Protein AF-A0A257AGE9-F1 (afdb_monomer_lite)

pLDDT: mean 83.09, std 18.9, range [23.19, 98.75]

Sequence (639 aa):
MVLENLTPGNLILYIVGVLGLVAIIGLVVREVRGSDLCMGVLPWLIRIPTLLLTINVLLLAYYFLAPDYTYIYVWEFSSRDLPFLYKISGVWAGQAGTYLLWTWFAFIVVLWVGERYRLVSGFIRKVQIVSLIIATYFVLLTIVDSPFELIYAAEPSLPRTFVPLDGSGMNQLLVNPWMVVHPPVVFIAYALAGVLFASAIVYLITRDDEWTGFVDQWARFCWLFLTLGIALGGVWAYLVLGWGGFWSWDPVETSSLIPWLTLTGFLHALSMHKSDRNKSRVAAPVLAALTFVLVVYAAMVTRSGLFNSVHAFGEAPTGTFLLVLLVASLGILSVLGLKRYLELPAHTPSHNFVNRSNIFYITVVIFVVLAFISFWGITFPVVLNLLRGVEVSITSDPKFFFNALGYPVTLVLLLVLGFCLQYQREEREKQTKILAMFALGTVIAAFFRTPDFYVLDHANPFFRAESQLYRFIGSISLVSLFPPLIYSLIGVARFSQRIKRTRKTQAKLAITGTTLIHLAVGLILIGAITSTVFTTTHQVSIPLHARGEVVEIGDGYGIKLKEIEMGRLDETQDYPGTRIATIYENPAEYDGRTANTRRNNDHCKRHALLKLHQQRHGKNIRPINFHRHKKHRRHRRDQ

Foldseek 3Di:
DPPVFCDPLLVLLVVLLVLLVVLLVLLVCCLPVVDCPCLVVNLVSLVVNLVSLVVSLVVQLCCLVVVFQQFVLSQAAHWPLQDSLSSNLSCPLADLSLLSLLLNLLSVVLSVLCVVVVCPDPLSSQLSSQSSVVSSLSSVLNSQSPSRGGPCNVPVVDDNPDGDPTGPHRDLLCLDPLSSPQSSLLSNLLSLLSSLQSLLLSCLVPVDPVSLVVNLVSLVSSLVSLVVNLVSVQVSCCQQVVQLFSDALFLLSLLSVLLNLLSVLLNLQSVVCVVPVLGSSLVNSLSSLVSSLSSLVSVLCQECQLFPGPNHNHHDPCSVSSVVVSCVSVVSSVVSSVVSVVPRPDDDDDPDCPDLRNLSVLLSVLSVQLSVLSVCQGVVQSVCCVVPVDRDHPAPGSLLSNLLRNVVSVLVNLLSLLLNLPDDPVCRVVSVVLSVVLVVVLVVQQQDDDPQFFSAGPVDPRLVPDDPSSVSSRSGGNSSNPSSLVSNVVSLVVLLVVLVVDDDPVVNVVSVVVSVVSVVVSVVVVSNSCSPRVTDGFDDDDPPVQAQDWDDGDPQATEHEDEEDADRCVVDPDRSSSPQKDKAQDPCVVVVDDDDDDDDDDPGGRYIYIYGYDHDDDPDDDPPDPDDDDDDDDDDDDD

Structure (mmCIF, N/CA/C/O backbone):
data_AF-A0A257AGE9-F1
#
_entry.id   AF-A0A257AGE9-F1
#
loop_
_atom_site.group_PDB
_atom_site.id
_atom_site.type_symbol
_atom_site.label_atom_id
_atom_site.label_alt_id
_atom_site.label_comp_id
_atom_site.label_asym_id
_atom_site.label_entity_id
_atom_site.label_seq_id
_atom_site.pdbx_PDB_ins_code
_atom_site.Cartn_x
_atom_site.Cartn_y
_atom_site.Cartn_z
_atom_site.occupancy
_atom_site.B_iso_or_equiv
_atom_site.auth_seq_id
_atom_site.auth_comp_id
_atom_site.auth_asym_id
_atom_site.auth_atom_id
_atom_site.pdbx_PDB_model_num
ATOM 1 N N . MET A 1 1 ? 14.834 -25.623 -20.695 1.00 48.00 1 MET A N 1
ATOM 2 C CA . MET A 1 1 ? 15.670 -24.435 -20.438 1.00 48.00 1 MET A CA 1
ATOM 3 C C . MET A 1 1 ? 17.069 -24.764 -20.920 1.00 48.00 1 MET A C 1
ATOM 5 O O . MET A 1 1 ? 17.669 -25.689 -20.389 1.00 48.00 1 MET A O 1
ATOM 9 N N . VAL A 1 2 ? 17.525 -24.141 -22.006 1.00 47.53 2 VAL A N 1
ATOM 10 C CA . VAL A 1 2 ? 18.870 -24.393 -22.539 1.00 47.53 2 VAL A CA 1
ATOM 11 C C . VAL A 1 2 ? 19.855 -23.716 -21.582 1.00 47.53 2 VAL A C 1
ATOM 13 O O . VAL A 1 2 ? 19.733 -22.517 -21.344 1.00 47.53 2 VAL A O 1
ATOM 16 N N . LEU A 1 3 ? 20.793 -24.477 -21.006 1.00 59.66 3 LEU A N 1
ATOM 17 C CA . LEU A 1 3 ? 21.834 -23.989 -20.077 1.00 59.66 3 LEU A CA 1
ATOM 18 C C . LEU A 1 3 ? 22.642 -22.799 -20.638 1.00 59.66 3 LEU A C 1
ATOM 20 O O . LEU A 1 3 ? 23.265 -22.066 -19.879 1.00 59.66 3 LEU A O 1
ATOM 24 N N . GLU A 1 4 ? 22.590 -22.587 -21.953 1.00 62.16 4 GLU A N 1
ATOM 25 C CA . GLU A 1 4 ? 23.265 -21.517 -22.693 1.00 62.16 4 GLU A CA 1
ATOM 26 C C . GLU A 1 4 ? 22.780 -20.093 -22.355 1.00 62.16 4 GLU A C 1
ATOM 28 O O . GLU A 1 4 ? 23.539 -19.154 -22.564 1.00 62.16 4 GLU A O 1
ATOM 33 N N . ASN A 1 5 ? 21.576 -19.916 -21.789 1.00 75.00 5 ASN A N 1
ATOM 34 C CA . ASN A 1 5 ? 21.031 -18.590 -21.434 1.00 75.00 5 ASN A CA 1
ATOM 35 C C . ASN A 1 5 ? 21.117 -18.277 -19.924 1.00 75.00 5 ASN A C 1
ATOM 37 O O . ASN A 1 5 ? 20.473 -17.346 -19.433 1.00 75.00 5 ASN A O 1
ATOM 41 N N . LEU A 1 6 ? 21.858 -19.078 -19.152 1.00 87.06 6 LEU A N 1
ATOM 42 C CA . LEU A 1 6 ? 21.928 -18.928 -17.701 1.00 87.06 6 LEU A CA 1
ATOM 43 C C . LEU A 1 6 ? 22.906 -17.814 -17.306 1.00 87.06 6 LEU A C 1
ATOM 45 O O . LEU A 1 6 ? 24.119 -18.007 -17.281 1.00 87.06 6 LEU A O 1
ATOM 49 N N . THR A 1 7 ? 22.369 -16.647 -16.962 1.00 94.06 7 THR A N 1
ATOM 50 C CA . THR A 1 7 ? 23.156 -15.508 -16.473 1.00 94.06 7 THR A CA 1
ATOM 51 C C . THR A 1 7 ? 23.476 -15.651 -14.980 1.00 94.06 7 THR A C 1
ATOM 53 O O . THR A 1 7 ? 22.736 -16.331 -14.258 1.00 94.06 7 THR A O 1
ATOM 56 N N . PRO A 1 8 ? 24.545 -15.006 -14.467 1.00 95.00 8 PRO A N 1
ATOM 57 C CA . PRO A 1 8 ? 24.877 -15.056 -13.041 1.00 95.00 8 PRO A CA 1
ATOM 58 C C . PRO A 1 8 ? 23.716 -14.604 -12.146 1.00 95.00 8 PRO A C 1
ATOM 60 O O . PRO A 1 8 ? 23.441 -15.237 -11.127 1.00 95.00 8 PRO A O 1
ATOM 63 N N . GLY A 1 9 ? 22.987 -13.560 -12.559 1.00 96.06 9 GLY A N 1
ATOM 64 C CA . GLY A 1 9 ? 21.824 -13.071 -11.820 1.00 96.06 9 GLY A CA 1
ATOM 65 C C . GLY A 1 9 ? 20.668 -14.074 -11.784 1.00 96.06 9 GLY A C 1
ATOM 66 O O . GLY A 1 9 ? 20.093 -14.309 -10.719 1.00 96.06 9 GLY A O 1
ATOM 67 N N . ASN A 1 10 ? 20.385 -14.753 -12.903 1.00 96.06 10 ASN A N 1
ATOM 68 C CA . ASN A 1 10 ? 19.384 -15.826 -12.957 1.00 96.06 10 ASN A CA 1
ATOM 69 C C . ASN A 1 10 ? 19.784 -17.034 -12.102 1.00 96.06 10 ASN A C 1
ATOM 71 O O . ASN A 1 10 ? 18.957 -17.566 -11.362 1.00 96.06 10 ASN A O 1
ATOM 75 N N . LEU A 1 11 ? 21.058 -17.437 -12.134 1.00 96.88 11 LEU A N 1
ATOM 76 C CA . LEU A 1 11 ? 21.572 -18.511 -11.282 1.00 96.88 11 LEU A CA 1
ATOM 77 C C . LEU A 1 11 ? 21.364 -18.198 -9.794 1.00 96.88 11 LEU A C 1
ATOM 79 O O . LEU A 1 11 ? 20.897 -19.058 -9.044 1.00 96.88 11 LEU A O 1
ATOM 83 N N . ILE A 1 12 ? 21.656 -16.963 -9.374 1.00 97.94 12 ILE A N 1
ATOM 84 C CA . ILE A 1 12 ? 21.409 -16.513 -8.002 1.00 97.94 12 ILE A CA 1
ATOM 85 C C . ILE A 1 12 ? 19.922 -16.639 -7.644 1.00 97.94 12 ILE A C 1
ATOM 87 O O . ILE A 1 12 ? 19.607 -17.169 -6.578 1.00 97.94 12 ILE A O 1
ATOM 91 N N . LEU A 1 13 ? 19.007 -16.213 -8.524 1.00 97.81 13 LEU A N 1
ATOM 92 C CA . LEU A 1 13 ? 17.562 -16.331 -8.286 1.00 97.81 13 LEU A CA 1
ATOM 93 C C . LEU A 1 13 ? 17.119 -17.790 -8.111 1.00 97.81 13 LEU A C 1
ATOM 95 O O . LEU A 1 13 ? 16.353 -18.081 -7.191 1.00 97.81 13 LEU A O 1
ATOM 99 N N . TYR A 1 14 ? 17.630 -18.720 -8.924 1.00 97.44 14 TYR A N 1
ATOM 100 C CA . TYR A 1 14 ? 17.315 -20.145 -8.769 1.00 97.44 14 TYR A CA 1
ATOM 101 C C . TYR A 1 14 ? 17.821 -20.709 -7.442 1.00 97.44 14 TYR A C 1
ATOM 103 O O . TYR A 1 14 ? 17.074 -21.401 -6.748 1.00 97.44 14 TYR A O 1
ATOM 111 N N . ILE A 1 15 ? 19.058 -20.383 -7.052 1.00 97.88 15 ILE A N 1
ATOM 112 C CA . ILE A 1 15 ? 19.625 -20.808 -5.764 1.00 97.88 15 ILE A CA 1
ATOM 113 C C . ILE A 1 15 ? 18.780 -20.261 -4.609 1.00 97.88 15 ILE A C 1
ATOM 115 O O . ILE A 1 15 ? 18.418 -21.009 -3.703 1.00 97.88 15 ILE A O 1
ATOM 119 N N . VAL A 1 16 ? 18.421 -18.977 -4.655 1.00 98.25 16 VAL A N 1
ATOM 120 C CA . VAL A 1 16 ? 17.553 -18.329 -3.662 1.00 98.25 16 VAL A CA 1
ATOM 121 C C . VAL A 1 16 ? 16.194 -19.027 -3.577 1.00 98.25 16 VAL A C 1
ATOM 123 O O . VAL A 1 16 ? 15.730 -19.307 -2.473 1.00 98.25 16 VAL A O 1
ATOM 126 N N . GLY A 1 17 ? 15.582 -19.364 -4.716 1.00 97.38 17 GLY A N 1
ATOM 127 C CA . GLY A 1 17 ? 14.316 -20.095 -4.764 1.00 97.38 17 GLY A CA 1
ATOM 128 C C . GLY A 1 17 ? 14.407 -21.471 -4.100 1.00 97.38 17 GLY A C 1
ATOM 129 O O . GLY A 1 17 ? 13.576 -21.807 -3.256 1.00 97.38 17 GLY A O 1
ATOM 130 N N . VAL A 1 18 ? 15.455 -22.244 -4.407 1.00 97.69 18 VAL A N 1
ATOM 131 C CA . VAL A 1 18 ? 15.696 -23.560 -3.790 1.00 97.69 18 VAL A CA 1
ATOM 132 C C . VAL A 1 18 ? 15.930 -23.432 -2.285 1.00 97.69 18 VAL A C 1
ATOM 134 O O . VAL A 1 18 ? 15.303 -24.146 -1.505 1.00 97.69 18 VAL A O 1
ATOM 137 N N . LEU A 1 19 ? 16.788 -22.505 -1.853 1.00 97.12 19 LEU A N 1
ATOM 138 C CA . LEU A 1 19 ? 17.059 -22.279 -0.431 1.00 97.12 19 LEU A CA 1
ATOM 139 C C . LEU A 1 19 ? 15.804 -21.824 0.328 1.00 97.12 19 LEU A C 1
ATOM 141 O O . LEU A 1 19 ? 15.583 -22.281 1.448 1.00 97.12 19 LEU A O 1
ATOM 145 N N . GLY A 1 20 ? 14.958 -20.993 -0.288 1.00 96.19 20 GLY A N 1
ATOM 146 C CA . GLY A 1 20 ? 13.660 -20.596 0.260 1.00 96.19 20 GLY A CA 1
ATOM 147 C C . GLY A 1 20 ? 12.736 -21.795 0.490 1.00 96.19 20 GLY A C 1
ATOM 148 O O . GLY A 1 20 ? 12.196 -21.956 1.585 1.00 96.19 20 GLY A O 1
ATOM 149 N N . LEU A 1 21 ? 12.623 -22.698 -0.491 1.00 96.62 21 LEU A N 1
ATOM 150 C CA . LEU A 1 21 ? 11.852 -23.941 -0.352 1.00 96.62 21 LEU A CA 1
ATOM 151 C C . LEU A 1 21 ? 12.406 -24.844 0.758 1.00 96.62 21 LEU A C 1
ATOM 153 O O . LEU A 1 21 ? 11.641 -25.357 1.575 1.00 96.62 21 LEU A O 1
ATOM 157 N N . VAL A 1 22 ? 13.730 -25.001 0.837 1.00 95.62 22 VAL A N 1
ATOM 158 C CA . VAL A 1 22 ? 14.385 -25.781 1.899 1.00 95.62 22 VAL A CA 1
ATOM 159 C C . VAL A 1 22 ? 14.134 -25.159 3.277 1.00 95.62 22 VAL A C 1
ATOM 161 O O . VAL A 1 22 ? 13.848 -25.889 4.227 1.00 95.62 22 VAL A O 1
ATOM 164 N N . ALA A 1 23 ? 14.168 -23.827 3.400 1.00 94.56 23 ALA A N 1
ATOM 165 C CA . ALA A 1 23 ? 13.849 -23.119 4.642 1.00 94.56 23 ALA A CA 1
ATOM 166 C C . ALA A 1 23 ? 12.403 -23.378 5.093 1.00 94.56 23 ALA A C 1
ATOM 168 O O . ALA A 1 23 ? 12.164 -23.687 6.263 1.00 94.56 23 ALA A O 1
ATOM 169 N N . ILE A 1 24 ? 11.448 -23.301 4.159 1.00 95.81 24 ILE A N 1
ATOM 170 C CA . ILE A 1 24 ? 10.028 -23.581 4.413 1.00 95.81 24 ILE A CA 1
ATOM 171 C C . ILE A 1 24 ? 9.857 -25.023 4.898 1.00 95.81 24 ILE A C 1
ATOM 173 O O . ILE A 1 24 ? 9.262 -25.245 5.953 1.00 95.81 24 ILE A O 1
ATOM 177 N N . ILE A 1 25 ? 10.419 -25.999 4.176 1.00 93.81 25 ILE A N 1
ATOM 178 C CA . ILE A 1 25 ? 10.341 -27.420 4.542 1.00 93.81 25 ILE A CA 1
ATOM 179 C C . ILE A 1 25 ? 10.968 -27.651 5.920 1.00 93.81 25 ILE A C 1
ATOM 181 O O . ILE A 1 25 ? 10.356 -28.301 6.764 1.00 93.81 25 ILE A O 1
ATOM 185 N N . GLY A 1 26 ? 12.146 -27.082 6.188 1.00 92.25 26 GLY A N 1
ATOM 186 C CA . GLY A 1 26 ? 12.826 -27.210 7.476 1.00 92.25 26 GLY A CA 1
ATOM 187 C C . GLY A 1 26 ? 11.996 -26.676 8.648 1.00 92.25 26 GLY A C 1
ATOM 188 O O . GLY A 1 26 ? 11.886 -27.340 9.680 1.00 92.25 26 GLY A O 1
ATOM 189 N N . LEU A 1 27 ? 11.359 -25.510 8.486 1.00 92.31 27 LEU A N 1
ATOM 190 C CA . LEU A 1 27 ? 10.478 -24.933 9.508 1.00 92.31 27 LEU A CA 1
ATOM 191 C C . LEU A 1 27 ? 9.203 -25.761 9.708 1.00 92.31 27 LEU A C 1
ATOM 193 O O . LEU A 1 27 ? 8.785 -25.971 10.846 1.00 92.31 27 LEU A O 1
ATOM 197 N N . VAL A 1 28 ? 8.598 -26.263 8.628 1.00 92.88 28 VAL A N 1
ATOM 198 C CA . VAL A 1 28 ? 7.410 -27.127 8.706 1.00 92.88 28 VAL A CA 1
ATOM 199 C C . VAL A 1 28 ? 7.746 -28.450 9.396 1.00 92.88 28 VAL A C 1
ATOM 201 O O . VAL A 1 28 ? 7.016 -28.875 10.288 1.00 92.88 28 VAL A O 1
ATOM 204 N N . VAL A 1 29 ? 8.872 -29.082 9.052 1.00 90.88 29 VAL A N 1
ATOM 205 C CA . VAL A 1 29 ? 9.340 -30.315 9.706 1.00 90.88 29 VAL A CA 1
ATOM 206 C C . VAL A 1 29 ? 9.576 -30.080 11.195 1.00 90.88 29 VAL A C 1
ATOM 208 O O . VAL A 1 29 ? 9.148 -30.900 12.007 1.00 90.88 29 VAL A O 1
ATOM 211 N N . ARG A 1 30 ? 10.185 -28.948 11.571 1.00 89.81 30 ARG A N 1
ATOM 212 C CA . ARG A 1 30 ? 10.347 -28.559 12.978 1.00 89.81 30 ARG A CA 1
ATOM 213 C C . ARG A 1 30 ? 9.000 -28.446 13.696 1.00 89.81 30 ARG A C 1
ATOM 215 O O . ARG A 1 30 ? 8.874 -28.969 14.798 1.00 89.81 30 ARG A O 1
ATOM 222 N N . GLU A 1 31 ? 8.010 -27.795 13.089 1.00 89.19 31 GLU A N 1
ATOM 223 C CA . GLU A 1 31 ? 6.683 -27.611 13.694 1.00 89.19 31 GLU A CA 1
ATOM 224 C C . GLU A 1 31 ? 5.870 -28.908 13.794 1.00 89.19 31 GLU A C 1
ATOM 226 O O . GLU A 1 31 ? 5.138 -29.086 14.762 1.00 89.19 31 GLU A O 1
ATOM 231 N N . VAL A 1 32 ? 6.001 -29.822 12.828 1.00 88.69 32 VAL A N 1
ATOM 232 C CA . VAL A 1 32 ? 5.233 -31.079 12.803 1.00 88.69 32 VAL A CA 1
ATOM 233 C C . VAL A 1 32 ? 5.895 -32.179 13.633 1.00 88.69 32 VAL A C 1
ATOM 235 O O . VAL A 1 32 ? 5.206 -32.918 14.329 1.00 88.69 32 VAL A O 1
ATOM 238 N N . ARG A 1 33 ? 7.224 -32.325 13.553 1.00 86.75 33 ARG A N 1
ATOM 239 C CA . ARG A 1 33 ? 7.959 -33.439 14.181 1.00 86.75 33 ARG A CA 1
ATOM 240 C C . ARG A 1 33 ? 8.644 -33.076 15.495 1.00 86.75 33 ARG A C 1
ATOM 242 O O . ARG A 1 33 ? 9.149 -33.968 16.165 1.00 86.75 33 ARG A O 1
ATOM 249 N N . GLY A 1 34 ? 8.741 -31.792 15.842 1.00 81.00 34 GLY A N 1
ATOM 250 C CA . GLY A 1 34 ? 9.457 -31.347 17.040 1.00 81.00 34 GLY A CA 1
ATOM 251 C C . GLY A 1 34 ? 10.969 -31.611 17.004 1.00 81.00 34 GLY A C 1
ATOM 252 O O . GLY A 1 34 ? 11.627 -31.503 18.029 1.00 81.00 34 GLY A O 1
ATOM 253 N N . SER A 1 35 ? 11.560 -31.931 15.848 1.00 75.62 35 SER A N 1
ATOM 254 C CA . SER A 1 35 ? 12.992 -32.242 15.740 1.00 75.62 35 SER A CA 1
ATOM 255 C C . SER A 1 35 ? 13.852 -30.976 15.760 1.00 75.62 35 SER A C 1
ATOM 257 O O . SER A 1 35 ? 13.660 -30.098 14.921 1.00 75.62 35 SER A O 1
ATOM 259 N N . ASP A 1 36 ? 14.832 -30.889 16.660 1.00 75.44 36 ASP A N 1
ATOM 260 C CA . ASP A 1 36 ? 15.784 -29.763 16.742 1.00 75.44 36 ASP A CA 1
ATOM 261 C C . ASP A 1 36 ? 16.913 -29.813 15.702 1.00 75.44 36 ASP A C 1
ATOM 263 O O . ASP A 1 36 ? 17.682 -28.859 15.580 1.00 75.44 36 ASP A O 1
ATOM 267 N N . LEU A 1 37 ? 16.985 -30.893 14.914 1.00 64.31 37 LEU A N 1
ATOM 268 C CA . LEU A 1 37 ? 18.097 -31.213 14.009 1.00 64.31 37 LEU A CA 1
ATOM 269 C C . LEU A 1 37 ? 18.470 -30.072 13.038 1.00 64.31 37 LEU A C 1
ATOM 271 O O . LEU A 1 37 ? 19.611 -29.983 12.598 1.00 64.31 37 LEU A O 1
ATOM 275 N N . CYS A 1 38 ? 17.521 -29.188 12.714 1.00 70.56 38 CYS A N 1
ATOM 276 C CA . CYS A 1 38 ? 17.705 -28.102 11.750 1.00 70.56 38 CYS A CA 1
ATOM 277 C C . CYS A 1 38 ? 17.771 -26.697 12.379 1.00 70.56 38 CYS A C 1
ATOM 279 O O . CYS A 1 38 ? 17.982 -25.729 11.651 1.00 70.56 38 CYS A O 1
ATOM 281 N N . MET A 1 39 ? 17.620 -26.541 13.701 1.00 76.50 39 MET A N 1
ATOM 282 C CA . MET A 1 39 ? 17.497 -25.212 14.333 1.00 76.50 39 MET A CA 1
ATOM 283 C C . MET A 1 39 ? 18.754 -24.343 14.188 1.00 76.50 39 MET A C 1
ATOM 285 O O . MET A 1 39 ? 18.635 -23.125 14.074 1.00 76.50 39 MET A O 1
ATOM 289 N N . GLY A 1 40 ? 19.945 -24.948 14.121 1.00 82.31 40 GLY A N 1
ATOM 290 C CA . GLY A 1 40 ? 21.190 -24.220 13.845 1.00 82.31 40 GLY A CA 1
ATOM 291 C C . GLY A 1 40 ? 21.330 -23.763 12.387 1.00 82.31 40 GLY A C 1
ATOM 292 O O . GLY A 1 40 ? 21.957 -22.743 12.121 1.00 82.31 40 GLY A O 1
ATOM 293 N N . VAL A 1 41 ? 20.719 -24.488 11.444 1.00 87.31 41 VAL A N 1
ATOM 294 C CA . VAL A 1 41 ? 20.824 -24.240 9.993 1.00 87.31 41 VAL A CA 1
ATOM 295 C C . VAL A 1 41 ? 19.748 -23.262 9.509 1.00 87.31 41 VAL A C 1
ATOM 297 O O . VAL A 1 41 ? 19.992 -22.471 8.602 1.00 87.31 41 VAL A O 1
ATOM 300 N N . LEU A 1 42 ? 18.571 -23.263 10.139 1.00 86.19 42 LEU A N 1
ATOM 301 C CA . LEU A 1 42 ? 17.418 -22.448 9.742 1.00 86.19 42 LEU A CA 1
ATOM 302 C C . LEU A 1 42 ? 17.710 -20.939 9.602 1.00 86.19 42 LEU A C 1
ATOM 304 O O . LEU A 1 42 ? 17.328 -20.375 8.577 1.00 86.19 42 LEU A O 1
ATOM 308 N N . PRO A 1 43 ? 18.415 -20.265 10.535 1.00 90.75 43 PRO A N 1
ATOM 309 C CA . PRO A 1 43 ? 18.778 -18.858 10.348 1.00 90.75 43 PRO A CA 1
ATOM 310 C C . PRO A 1 43 ? 19.662 -18.625 9.114 1.00 90.75 43 PRO A C 1
ATOM 312 O O . PRO A 1 43 ? 19.500 -17.629 8.411 1.00 90.75 43 PRO A O 1
ATOM 315 N N . TRP A 1 44 ? 20.570 -19.556 8.803 1.00 93.12 44 TRP A N 1
ATOM 316 C CA . TRP A 1 44 ? 21.436 -19.464 7.624 1.00 93.12 44 TRP A CA 1
ATOM 317 C C . TRP A 1 44 ? 20.665 -19.621 6.317 1.00 93.12 44 TRP A C 1
ATOM 319 O O . TRP A 1 44 ? 20.974 -18.928 5.350 1.00 93.12 44 TRP A O 1
ATOM 329 N N . LEU A 1 45 ? 19.609 -20.436 6.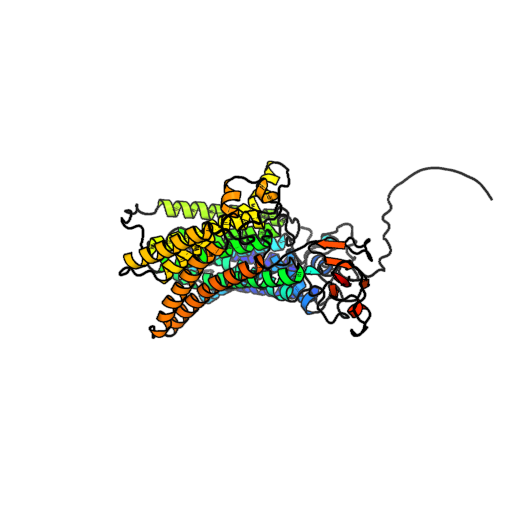315 1.00 92.69 45 LEU A N 1
ATOM 330 C CA . LEU A 1 45 ? 18.697 -20.570 5.177 1.00 92.69 45 LEU A CA 1
ATOM 331 C C . LEU A 1 45 ? 17.872 -19.302 4.900 1.00 92.69 45 LEU A C 1
ATOM 333 O O . LEU A 1 45 ? 17.239 -19.220 3.856 1.00 92.69 45 LEU A O 1
ATOM 337 N N . ILE A 1 46 ? 17.905 -18.299 5.784 1.00 93.94 46 ILE A N 1
ATOM 338 C CA . ILE A 1 46 ? 17.312 -16.970 5.555 1.00 93.94 46 ILE A CA 1
ATOM 339 C C . ILE A 1 46 ? 18.406 -15.934 5.250 1.00 93.94 46 ILE A C 1
ATOM 341 O O . ILE A 1 46 ? 18.278 -15.138 4.315 1.00 93.94 46 ILE A O 1
ATOM 345 N N . ARG A 1 47 ? 19.515 -15.961 6.002 1.00 97.00 47 ARG A N 1
ATOM 346 C CA . ARG A 1 47 ? 20.654 -15.040 5.829 1.00 97.00 47 ARG A CA 1
ATOM 347 C C . ARG A 1 47 ? 21.310 -15.172 4.457 1.00 97.00 47 ARG A C 1
ATOM 349 O O . ARG A 1 47 ? 21.546 -14.156 3.811 1.00 97.00 47 ARG A O 1
ATOM 356 N N . ILE A 1 48 ? 21.586 -16.401 4.010 1.00 97.88 48 ILE A N 1
ATOM 357 C CA . ILE A 1 48 ? 22.280 -16.654 2.739 1.00 97.88 48 ILE A CA 1
ATOM 358 C C . ILE A 1 48 ? 21.441 -16.153 1.553 1.00 97.88 48 ILE A C 1
ATOM 360 O O . ILE A 1 48 ? 21.970 -15.348 0.789 1.00 97.88 48 ILE A O 1
ATOM 364 N N . PRO A 1 49 ? 20.147 -16.508 1.403 1.00 97.88 49 PRO A N 1
ATOM 365 C CA . PRO A 1 49 ? 19.324 -15.946 0.331 1.00 97.88 49 PRO A CA 1
ATOM 366 C C . PRO A 1 49 ? 19.223 -14.421 0.358 1.00 97.88 49 PRO A C 1
ATOM 368 O O . PRO A 1 49 ? 19.282 -13.787 -0.691 1.00 97.88 49 PRO A O 1
ATOM 371 N N . THR A 1 50 ? 19.132 -13.815 1.546 1.00 98.50 50 THR A N 1
ATOM 372 C CA . THR A 1 50 ? 19.082 -12.350 1.681 1.00 98.50 50 THR A CA 1
ATOM 373 C C . THR A 1 50 ? 20.382 -11.696 1.201 1.00 98.50 50 THR A C 1
ATOM 375 O O . THR A 1 50 ? 20.349 -10.696 0.480 1.00 98.50 50 THR A O 1
ATOM 378 N N . LEU A 1 51 ? 21.536 -12.274 1.551 1.00 98.56 51 LEU A N 1
ATOM 379 C CA . LEU A 1 51 ? 22.839 -11.822 1.062 1.00 98.56 51 LEU A CA 1
ATOM 380 C C . LEU A 1 51 ? 22.953 -11.996 -0.457 1.00 98.56 51 LEU A C 1
ATOM 382 O O . LEU A 1 51 ? 23.366 -11.070 -1.147 1.00 98.56 51 LEU A O 1
ATOM 386 N N . LEU A 1 52 ? 22.538 -13.149 -0.982 1.00 98.62 52 LEU A N 1
ATOM 387 C CA . LEU A 1 52 ? 22.542 -13.435 -2.414 1.00 98.62 52 LEU A CA 1
ATOM 388 C C . LEU A 1 52 ? 21.664 -12.453 -3.201 1.00 98.62 52 LEU A C 1
ATOM 390 O O . LEU A 1 52 ? 22.110 -11.925 -4.213 1.00 98.62 52 LEU A O 1
ATOM 394 N N . LEU A 1 53 ? 20.460 -12.134 -2.719 1.00 98.62 53 LEU A N 1
ATOM 395 C CA . LEU A 1 53 ? 19.601 -11.109 -3.324 1.00 98.62 53 LEU A CA 1
ATOM 396 C C . LEU A 1 53 ? 20.223 -9.711 -3.252 1.00 98.62 53 LEU A C 1
ATOM 398 O O . LEU A 1 53 ? 20.096 -8.945 -4.201 1.00 98.62 53 LEU A O 1
ATOM 402 N N . THR A 1 54 ? 20.936 -9.394 -2.167 1.00 98.62 54 THR A N 1
ATOM 403 C CA . THR A 1 54 ? 21.680 -8.129 -2.052 1.00 98.62 54 THR A CA 1
ATOM 404 C C . THR A 1 54 ? 22.775 -8.050 -3.114 1.00 98.62 54 THR A C 1
ATOM 406 O O . THR A 1 54 ? 22.881 -7.047 -3.814 1.00 98.62 54 THR A O 1
ATOM 409 N N . ILE A 1 55 ? 23.541 -9.130 -3.295 1.00 98.62 55 ILE A N 1
ATOM 410 C CA . ILE A 1 55 ? 24.525 -9.251 -4.379 1.00 98.62 55 ILE A CA 1
ATOM 411 C C . ILE A 1 55 ? 23.835 -9.111 -5.740 1.00 98.62 55 ILE A C 1
ATOM 413 O O . ILE A 1 55 ? 24.364 -8.435 -6.612 1.00 98.62 55 ILE A O 1
ATOM 417 N N . ASN A 1 56 ? 22.644 -9.685 -5.914 1.00 98.12 56 ASN A N 1
ATOM 418 C CA . ASN A 1 56 ? 21.914 -9.633 -7.177 1.00 98.12 56 ASN A CA 1
ATOM 419 C C . ASN A 1 56 ? 21.444 -8.211 -7.538 1.00 98.12 56 ASN A C 1
ATOM 421 O O . ASN A 1 56 ? 21.596 -7.776 -8.676 1.00 98.12 56 ASN A O 1
ATOM 425 N N . VAL A 1 57 ? 20.935 -7.451 -6.562 1.00 98.50 57 VAL A N 1
ATOM 426 C CA . VAL A 1 57 ? 20.584 -6.030 -6.744 1.00 98.50 57 VAL A CA 1
ATOM 427 C C . VAL A 1 57 ? 21.826 -5.202 -7.087 1.00 98.50 57 VAL A C 1
ATOM 429 O O . VAL A 1 57 ? 21.783 -4.382 -8.002 1.00 98.50 57 VAL A O 1
ATOM 432 N N . LEU A 1 58 ? 22.948 -5.440 -6.399 1.00 98.38 58 LEU A N 1
ATOM 433 C CA . LEU A 1 58 ? 24.216 -4.764 -6.691 1.00 98.38 58 LEU A CA 1
ATOM 434 C C . LEU A 1 58 ? 24.775 -5.138 -8.070 1.00 98.38 58 LEU A C 1
ATOM 436 O O . LEU A 1 58 ? 25.347 -4.284 -8.742 1.00 98.38 58 LEU A O 1
ATOM 440 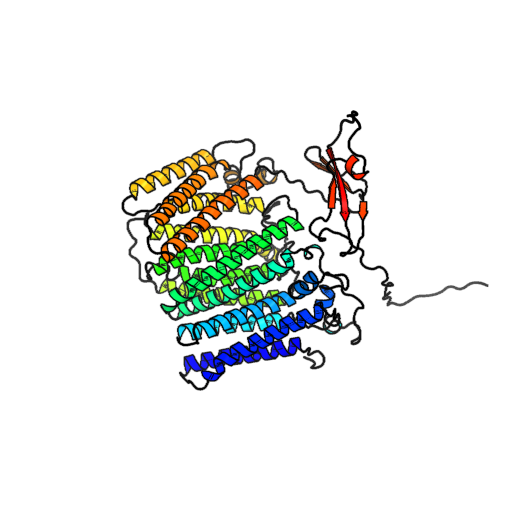N N . LEU A 1 59 ? 24.585 -6.383 -8.509 1.00 98.19 59 LEU A N 1
ATOM 441 C CA . LEU A 1 59 ? 24.976 -6.847 -9.836 1.00 98.19 59 LEU A CA 1
ATOM 442 C C . LEU A 1 59 ? 24.172 -6.135 -10.929 1.00 98.19 59 LEU A C 1
ATOM 444 O O . LEU A 1 59 ? 24.754 -5.647 -11.894 1.00 98.19 59 LEU A O 1
ATOM 448 N N . LEU A 1 60 ? 22.852 -6.009 -10.755 1.00 98.12 60 LEU A N 1
ATOM 449 C CA . LEU A 1 60 ? 22.023 -5.244 -11.686 1.00 98.12 60 LEU A CA 1
ATOM 450 C C . LEU A 1 60 ? 22.441 -3.767 -11.712 1.00 98.12 60 LEU A C 1
ATOM 452 O O . LEU A 1 60 ? 22.617 -3.200 -12.786 1.00 98.12 60 LEU A O 1
ATOM 456 N N . ALA A 1 61 ? 22.678 -3.161 -10.544 1.00 97.69 61 ALA A N 1
ATOM 457 C CA . ALA A 1 61 ? 23.176 -1.788 -10.449 1.00 97.69 61 ALA A CA 1
ATOM 458 C C . ALA A 1 61 ? 24.520 -1.610 -11.171 1.00 97.69 61 ALA A C 1
ATOM 460 O O . ALA A 1 61 ? 24.718 -0.619 -11.871 1.00 97.69 61 ALA A O 1
ATOM 461 N N . TYR A 1 62 ? 25.423 -2.585 -11.052 1.00 97.44 62 TYR A N 1
ATOM 462 C CA . TYR A 1 62 ? 26.676 -2.596 -11.797 1.00 97.44 62 TYR A CA 1
ATOM 463 C C . TYR A 1 62 ? 26.434 -2.584 -13.312 1.00 97.44 62 TYR A C 1
ATOM 465 O O . TYR A 1 62 ? 27.049 -1.769 -13.992 1.00 97.44 62 TYR A O 1
ATOM 473 N N . TYR A 1 63 ? 25.504 -3.389 -13.840 1.00 96.56 63 TYR A N 1
ATOM 474 C CA . TYR A 1 63 ? 25.194 -3.382 -15.276 1.00 96.56 63 TYR A CA 1
ATOM 475 C C . TYR A 1 63 ? 24.642 -2.036 -15.768 1.00 96.56 63 TYR A C 1
ATOM 477 O O . TYR A 1 63 ? 25.019 -1.588 -16.849 1.00 96.56 63 TYR A O 1
ATOM 485 N N . PHE A 1 64 ? 23.839 -1.333 -14.963 1.00 96.19 64 PHE A N 1
ATOM 486 C CA . PHE A 1 64 ? 23.393 0.029 -15.291 1.00 96.19 64 PHE A CA 1
ATOM 487 C C . PHE A 1 64 ? 24.528 1.065 -15.272 1.00 96.19 64 PHE A C 1
ATOM 489 O O . PHE A 1 64 ? 24.546 1.982 -16.098 1.00 96.19 64 PHE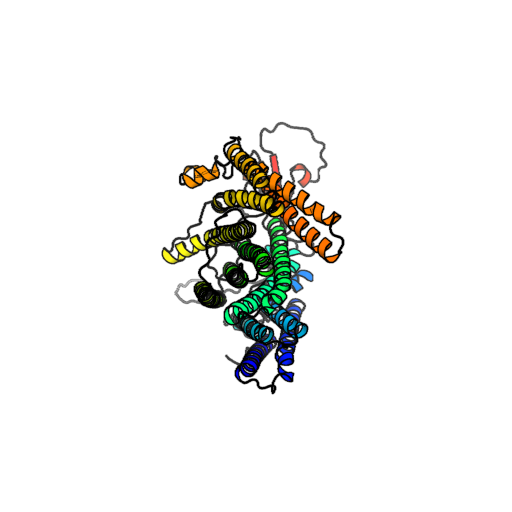 A O 1
ATOM 496 N N . LEU A 1 65 ? 25.460 0.948 -14.321 1.00 95.88 65 LEU A N 1
ATOM 497 C CA . LEU A 1 65 ? 26.581 1.878 -14.158 1.00 95.88 65 LEU A CA 1
ATOM 498 C C . LEU A 1 65 ? 27.720 1.632 -15.156 1.00 95.88 65 LEU A C 1
ATOM 500 O O . LEU A 1 65 ? 28.394 2.590 -15.536 1.00 95.88 65 LEU A O 1
ATOM 504 N N . ALA A 1 66 ? 27.924 0.379 -15.572 1.00 94.50 66 ALA A N 1
ATOM 505 C CA . ALA A 1 66 ? 28.909 -0.067 -16.562 1.00 94.50 66 ALA A CA 1
ATOM 506 C C . ALA A 1 66 ? 28.373 -0.077 -18.015 1.00 94.50 66 ALA A C 1
ATOM 508 O O . ALA A 1 66 ? 29.024 -0.616 -18.905 1.00 94.50 66 ALA A O 1
ATOM 509 N N . PRO A 1 67 ? 27.289 0.665 -18.280 1.00 87.00 67 PRO A N 1
ATOM 510 C CA . PRO A 1 67 ? 26.293 0.439 -19.347 1.00 87.00 67 PRO A CA 1
ATOM 511 C C . PRO A 1 67 ? 26.406 -0.885 -20.135 1.00 87.00 67 PRO A C 1
ATOM 513 O O . PRO A 1 67 ? 26.734 -0.891 -21.322 1.00 87.00 67 PRO A O 1
ATOM 516 N N . ASP A 1 68 ? 26.113 -2.018 -19.491 1.00 94.12 68 ASP A N 1
ATOM 517 C CA . ASP A 1 68 ? 26.115 -3.331 -20.151 1.00 94.12 68 ASP A CA 1
ATOM 518 C C . ASP A 1 68 ? 24.771 -3.610 -20.850 1.00 94.12 68 ASP A C 1
ATOM 520 O O . ASP A 1 68 ? 23.828 -4.142 -20.260 1.00 94.12 68 ASP A O 1
ATOM 524 N N . TYR A 1 69 ? 24.694 -3.257 -22.136 1.00 94.69 69 TYR A N 1
ATOM 525 C CA . TYR A 1 69 ? 23.502 -3.431 -22.979 1.00 94.69 69 TYR A CA 1
ATOM 526 C C . TYR A 1 69 ? 23.284 -4.865 -23.482 1.00 94.69 69 TYR A C 1
ATOM 528 O O . TYR A 1 69 ? 22.421 -5.096 -24.328 1.00 94.69 69 TYR A O 1
ATOM 536 N N . THR A 1 70 ? 24.047 -5.843 -22.984 1.00 94.44 70 THR A N 1
ATOM 537 C CA . THR A 1 70 ? 23.786 -7.263 -23.268 1.00 94.44 70 THR A CA 1
ATOM 538 C C . THR A 1 70 ? 22.448 -7.706 -22.660 1.00 94.44 70 THR A C 1
ATOM 540 O O . THR A 1 70 ? 21.794 -8.616 -23.176 1.00 94.44 70 THR A O 1
ATOM 543 N N . TYR A 1 71 ? 22.025 -7.049 -21.577 1.00 95.44 71 TYR A N 1
ATOM 544 C CA . TYR A 1 71 ? 20.764 -7.296 -20.885 1.00 95.44 71 TYR A CA 1
ATOM 545 C C . TYR A 1 71 ? 19.663 -6.384 -21.422 1.00 95.44 71 TYR A C 1
ATOM 547 O O . TYR A 1 71 ? 19.825 -5.160 -21.423 1.00 95.44 71 TYR A O 1
ATOM 555 N N . ILE A 1 72 ? 18.526 -6.965 -21.823 1.00 93.81 72 ILE A N 1
ATOM 556 C CA . ILE A 1 72 ? 17.423 -6.200 -22.430 1.00 93.81 72 ILE A CA 1
ATOM 557 C C . ILE A 1 72 ? 16.917 -5.105 -21.489 1.00 93.81 72 ILE A C 1
ATOM 559 O O . ILE A 1 72 ? 16.779 -3.959 -21.895 1.00 93.81 72 ILE A O 1
ATOM 563 N N . TYR A 1 73 ? 16.776 -5.418 -20.202 1.00 95.31 73 TYR A N 1
ATOM 564 C CA . TYR A 1 73 ? 16.309 -4.467 -19.197 1.00 95.31 73 TYR A CA 1
ATOM 565 C C . TYR A 1 73 ? 17.249 -3.256 -19.035 1.00 95.31 73 TYR A C 1
ATOM 567 O O . TYR A 1 73 ? 16.803 -2.123 -18.868 1.00 95.31 73 TYR A O 1
ATOM 575 N N . VAL A 1 74 ? 18.568 -3.460 -19.116 1.00 96.38 74 VAL A N 1
ATOM 576 C CA . VAL A 1 74 ? 19.541 -2.355 -19.040 1.00 96.38 74 VAL A CA 1
ATOM 577 C C . VAL A 1 74 ? 19.495 -1.514 -20.312 1.00 96.38 74 VAL A C 1
ATOM 579 O O . VAL A 1 74 ? 19.583 -0.289 -20.243 1.00 96.38 74 VAL A O 1
ATOM 582 N N . TRP A 1 75 ? 19.334 -2.161 -21.468 1.00 94.19 75 TRP A N 1
ATOM 583 C CA . TRP A 1 75 ? 19.159 -1.478 -22.745 1.00 94.19 75 TRP A CA 1
ATOM 584 C C . TRP A 1 75 ? 17.892 -0.612 -22.771 1.00 94.19 75 TRP A C 1
ATOM 586 O O . TRP A 1 75 ? 17.979 0.536 -23.196 1.00 94.19 75 TRP A O 1
ATOM 596 N N . GLU A 1 76 ? 16.767 -1.109 -22.254 1.00 91.81 76 GLU A N 1
ATOM 597 C CA . GLU A 1 76 ? 15.478 -0.401 -22.250 1.00 91.81 76 GLU A CA 1
ATOM 598 C C . GLU A 1 76 ? 15.446 0.827 -21.326 1.00 91.81 76 GLU A C 1
ATOM 600 O O . GLU A 1 76 ? 14.784 1.820 -21.627 1.00 91.81 76 GLU A O 1
ATOM 605 N N . PHE A 1 77 ? 16.153 0.777 -20.192 1.00 93.06 77 PHE A N 1
ATOM 606 C CA . PHE A 1 77 ? 16.023 1.775 -19.120 1.00 93.06 77 PHE A CA 1
ATOM 607 C C . PHE A 1 77 ? 17.297 2.587 -18.844 1.00 93.06 77 PHE A C 1
ATOM 609 O O . PHE A 1 77 ? 17.356 3.323 -17.856 1.00 93.06 77 PHE A O 1
ATOM 616 N N . SER A 1 78 ? 18.323 2.480 -19.689 1.00 92.12 78 SER A N 1
ATOM 617 C CA . SER A 1 78 ? 19.584 3.219 -19.547 1.00 92.12 78 SER A CA 1
ATOM 618 C C . SER A 1 78 ? 20.054 3.791 -20.880 1.00 92.12 78 SER A C 1
ATOM 620 O O . SER A 1 78 ? 19.635 3.353 -21.944 1.00 92.12 78 SER A O 1
ATOM 622 N N . SER A 1 79 ? 20.948 4.770 -20.825 1.00 90.00 79 SER A N 1
ATOM 623 C CA . SER A 1 79 ? 21.679 5.317 -21.973 1.00 90.00 79 SER A CA 1
ATOM 624 C C . SER A 1 79 ? 23.010 5.899 -21.496 1.00 90.00 79 SER A C 1
ATOM 626 O O . SER A 1 79 ? 23.221 6.125 -20.296 1.00 90.00 79 SER A O 1
ATOM 628 N N . ARG A 1 80 ? 23.958 6.116 -22.410 1.00 85.75 80 ARG A N 1
ATOM 629 C CA . ARG A 1 80 ? 25.287 6.641 -22.056 1.00 85.75 80 ARG A CA 1
ATOM 630 C C . ARG A 1 80 ? 25.214 8.023 -21.412 1.00 85.75 80 ARG A C 1
ATOM 632 O O . ARG A 1 80 ? 25.940 8.264 -20.445 1.00 85.75 80 ARG A O 1
ATOM 639 N N . ASP A 1 81 ? 24.326 8.874 -21.913 1.00 81.12 81 ASP A N 1
ATOM 640 C CA . ASP A 1 81 ? 24.080 10.253 -21.479 1.00 81.12 81 ASP A CA 1
ATOM 641 C C . ASP A 1 81 ? 23.186 10.370 -20.233 1.00 81.12 81 ASP A C 1
ATOM 643 O O . ASP A 1 81 ? 23.020 11.465 -19.698 1.00 81.12 81 ASP A O 1
ATOM 647 N N . LEU A 1 82 ? 22.647 9.255 -19.727 1.00 83.25 82 LEU A N 1
ATOM 648 C CA . LEU A 1 82 ? 21.818 9.265 -18.528 1.00 83.25 82 LEU A CA 1
ATOM 649 C C . LEU A 1 82 ? 22.655 9.660 -17.288 1.00 83.25 82 LEU A C 1
ATOM 651 O O . LEU A 1 82 ? 23.688 9.028 -17.017 1.00 83.25 82 LEU A O 1
ATOM 655 N N . PRO A 1 83 ? 22.229 10.664 -16.494 1.00 86.00 83 PRO A N 1
ATOM 656 C CA . PRO A 1 83 ? 22.931 11.048 -15.275 1.00 86.00 83 PRO A CA 1
ATOM 657 C C . PRO A 1 83 ? 23.045 9.898 -14.270 1.00 86.00 83 PRO A C 1
ATOM 659 O O . PRO A 1 83 ? 22.187 9.017 -14.192 1.00 86.00 83 PRO A O 1
ATOM 662 N N . PHE A 1 84 ? 24.092 9.942 -13.444 1.00 87.69 84 PHE A N 1
ATOM 663 C CA . PHE A 1 84 ? 24.449 8.870 -12.508 1.00 87.69 84 PHE A CA 1
ATOM 664 C C . PHE A 1 84 ? 23.289 8.410 -11.609 1.00 87.69 84 PHE A C 1
ATOM 666 O O . PHE A 1 84 ? 23.049 7.211 -11.484 1.00 87.69 84 PHE A O 1
ATOM 673 N N . LEU A 1 85 ? 22.535 9.349 -11.025 1.00 88.44 85 LEU A N 1
ATOM 674 C CA . LEU A 1 85 ? 21.402 9.020 -10.150 1.00 88.44 85 LEU A CA 1
ATOM 675 C C . LEU A 1 85 ? 20.312 8.222 -10.877 1.00 88.44 85 LEU A C 1
ATOM 677 O O . LEU A 1 85 ? 19.734 7.310 -10.291 1.00 88.44 85 LEU A O 1
ATOM 681 N N . TYR A 1 86 ? 20.076 8.520 -12.155 1.00 89.88 86 TYR A N 1
ATOM 682 C CA . TYR A 1 86 ? 19.061 7.843 -12.957 1.00 89.88 86 TYR A CA 1
ATOM 683 C C . TYR A 1 86 ? 19.536 6.492 -13.494 1.00 89.88 86 TYR A C 1
ATOM 685 O O . TYR A 1 86 ? 18.726 5.582 -13.643 1.00 89.88 86 TYR A O 1
ATOM 693 N N . LYS A 1 87 ? 20.851 6.312 -13.684 1.00 91.44 87 LYS A N 1
ATOM 694 C CA . LYS A 1 87 ? 21.437 4.979 -13.898 1.00 91.44 87 LYS A CA 1
ATOM 695 C C . LYS A 1 87 ? 21.219 4.084 -12.678 1.00 91.44 87 LYS A C 1
ATOM 697 O O . LYS A 1 87 ? 20.818 2.938 -12.840 1.00 91.44 87 LYS A O 1
ATOM 702 N N . ILE A 1 88 ? 21.389 4.611 -11.460 1.00 92.75 88 ILE A N 1
ATOM 703 C CA . ILE A 1 88 ? 21.059 3.861 -10.236 1.00 92.75 88 ILE A CA 1
ATOM 704 C C . ILE A 1 88 ? 19.563 3.535 -10.186 1.00 92.75 88 ILE A C 1
ATOM 706 O O . ILE A 1 88 ? 19.208 2.377 -9.979 1.00 92.75 88 ILE A O 1
ATOM 710 N N . SER A 1 89 ? 18.677 4.516 -10.395 1.00 94.38 89 SER A N 1
ATOM 711 C CA . SER A 1 89 ? 17.232 4.250 -10.339 1.00 94.38 89 SER A CA 1
ATOM 712 C C . SER A 1 89 ? 16.715 3.379 -11.485 1.00 94.38 89 SER A C 1
ATOM 714 O O . SER A 1 89 ? 15.629 2.815 -11.368 1.00 94.38 89 SER A O 1
ATOM 716 N N . GLY A 1 90 ? 17.501 3.198 -12.551 1.00 94.62 90 GLY A N 1
ATOM 717 C CA . GLY A 1 90 ? 17.261 2.220 -13.615 1.00 94.62 90 GLY A CA 1
ATOM 718 C C . GLY A 1 90 ? 17.037 0.799 -13.087 1.00 94.62 90 GLY A C 1
ATOM 719 O O . GLY A 1 90 ? 16.180 0.074 -13.595 1.00 94.62 90 GLY A O 1
ATOM 720 N N . VAL A 1 91 ? 17.690 0.443 -11.972 1.00 96.56 91 VAL A N 1
ATOM 721 C CA . VAL A 1 91 ? 17.520 -0.844 -11.272 1.00 96.56 91 VAL A CA 1
ATOM 722 C C . VAL A 1 91 ? 16.054 -1.147 -10.952 1.00 96.56 91 VAL A C 1
ATOM 724 O O . VAL A 1 91 ? 15.677 -2.312 -10.923 1.00 96.56 91 VAL A O 1
ATOM 727 N N . TRP A 1 92 ? 15.213 -0.129 -10.760 1.00 95.44 92 TRP A N 1
ATOM 728 C CA . TRP A 1 92 ? 13.783 -0.271 -10.467 1.00 95.44 92 TRP A CA 1
ATOM 729 C C . TRP A 1 92 ? 12.890 0.577 -11.385 1.00 95.44 92 TRP A C 1
ATOM 731 O O . TRP A 1 92 ? 11.775 0.931 -11.002 1.00 95.44 92 TRP A O 1
ATOM 741 N N . ALA A 1 93 ? 13.371 0.914 -12.586 1.00 92.62 93 ALA A N 1
ATOM 742 C CA . ALA A 1 93 ? 12.630 1.728 -13.549 1.00 92.62 93 ALA A CA 1
ATOM 743 C C . ALA A 1 93 ? 11.521 1.004 -14.306 1.00 92.62 93 ALA A C 1
ATOM 745 O O . ALA A 1 93 ? 10.532 1.632 -14.677 1.00 92.62 93 ALA A O 1
ATOM 746 N N . GLY A 1 94 ? 11.659 -0.303 -14.481 1.00 91.06 94 GLY A N 1
ATOM 747 C CA . GLY A 1 94 ? 10.659 -1.154 -15.097 1.00 91.06 94 GLY A CA 1
ATOM 748 C C . GLY A 1 94 ? 10.232 -2.303 -14.194 1.00 91.06 94 GLY A C 1
ATOM 749 O O . GLY A 1 94 ? 10.685 -2.474 -13.057 1.00 91.06 94 GLY A O 1
ATOM 750 N N . GLN A 1 95 ? 9.339 -3.123 -14.735 1.00 90.19 95 GLN A N 1
ATOM 751 C CA . GLN A 1 95 ? 8.661 -4.166 -13.983 1.00 90.19 95 GLN A CA 1
ATOM 752 C C . GLN A 1 95 ? 9.629 -5.207 -13.397 1.00 90.19 95 GLN A C 1
ATOM 754 O O . GLN A 1 95 ? 9.620 -5.407 -12.177 1.00 90.19 95 GLN A O 1
ATOM 759 N N . ALA A 1 96 ? 10.507 -5.781 -14.222 1.00 93.81 96 ALA A N 1
ATOM 760 C CA . ALA A 1 96 ? 11.468 -6.809 -13.825 1.00 93.81 96 ALA A CA 1
ATOM 761 C C . ALA A 1 96 ? 12.366 -6.366 -12.652 1.00 93.81 96 ALA A C 1
ATOM 763 O O . ALA A 1 96 ? 12.528 -7.072 -11.651 1.00 93.81 96 ALA A O 1
ATOM 764 N N . GLY A 1 97 ? 12.883 -5.136 -12.720 1.00 95.81 97 GLY A N 1
ATOM 765 C CA . GLY A 1 97 ? 13.675 -4.543 -11.646 1.00 95.81 97 GLY A CA 1
ATOM 766 C C . GLY A 1 97 ? 12.882 -4.333 -10.355 1.00 95.81 97 GLY A C 1
ATOM 767 O O . GLY A 1 97 ? 13.370 -4.623 -9.260 1.00 95.81 97 GLY A O 1
ATOM 768 N N . THR A 1 98 ? 11.619 -3.906 -10.458 1.00 95.75 98 THR A N 1
ATOM 769 C CA . THR A 1 98 ? 10.755 -3.765 -9.276 1.00 95.75 98 THR A CA 1
ATOM 770 C C . THR A 1 98 ? 10.396 -5.099 -8.613 1.00 95.75 98 THR A C 1
ATOM 772 O O . THR A 1 98 ? 10.252 -5.132 -7.391 1.00 95.75 98 THR A O 1
ATOM 775 N N . TYR A 1 99 ? 10.314 -6.213 -9.352 1.00 96.50 99 TYR A N 1
ATOM 776 C CA . TYR A 1 99 ? 10.153 -7.541 -8.743 1.00 96.50 99 TYR A CA 1
ATOM 777 C C . TYR A 1 99 ? 11.392 -7.977 -7.966 1.00 96.50 99 TYR A C 1
ATOM 779 O O . TYR A 1 99 ? 11.260 -8.472 -6.842 1.00 96.50 99 TYR A O 1
ATOM 787 N N . LEU A 1 100 ? 12.588 -7.726 -8.508 1.00 98.25 100 LEU A N 1
ATOM 788 C CA . LEU A 1 100 ? 13.833 -7.962 -7.781 1.00 98.25 100 LEU A CA 1
ATOM 789 C C . LEU A 1 100 ? 13.886 -7.117 -6.498 1.00 98.25 100 LEU A C 1
ATOM 791 O O . LEU A 1 100 ? 14.210 -7.642 -5.431 1.00 98.25 100 LEU A O 1
ATOM 795 N N . LEU A 1 101 ? 13.497 -5.841 -6.580 1.00 98.06 101 LEU A N 1
ATOM 796 C CA . LEU A 1 101 ? 13.420 -4.927 -5.437 1.00 98.06 101 LEU A CA 1
ATOM 797 C C . LEU A 1 101 ? 12.422 -5.416 -4.374 1.00 98.06 101 LEU A C 1
ATOM 799 O O . LEU A 1 101 ? 12.746 -5.445 -3.185 1.00 98.06 101 LEU A O 1
ATOM 803 N N . TRP A 1 102 ? 11.225 -5.844 -4.790 1.00 97.81 102 TRP A N 1
ATOM 804 C CA . TRP A 1 102 ? 10.209 -6.379 -3.882 1.00 97.81 102 TRP A CA 1
ATOM 805 C C . TRP A 1 102 ? 10.699 -7.650 -3.190 1.00 97.81 102 TRP A C 1
ATOM 807 O O . TRP A 1 102 ? 10.621 -7.763 -1.967 1.00 97.81 102 TRP A O 1
ATOM 817 N N . THR A 1 103 ? 11.259 -8.584 -3.955 1.00 98.31 103 THR A N 1
ATOM 818 C CA . THR A 1 103 ? 11.817 -9.835 -3.436 1.00 98.31 103 THR A CA 1
ATOM 819 C C . THR A 1 103 ? 12.929 -9.566 -2.427 1.00 98.31 103 THR A C 1
ATOM 821 O O . THR A 1 103 ? 12.939 -10.149 -1.342 1.00 98.31 103 THR A O 1
ATOM 824 N N . TRP A 1 104 ? 13.835 -8.637 -2.735 1.00 98.75 104 TRP A N 1
ATOM 825 C CA . TRP A 1 104 ? 14.917 -8.250 -1.837 1.00 98.75 104 TRP A CA 1
ATOM 826 C C . TRP A 1 104 ? 14.394 -7.678 -0.515 1.00 98.75 104 TRP A C 1
ATOM 828 O O . TRP A 1 104 ? 14.776 -8.165 0.553 1.00 98.75 104 TRP A O 1
ATOM 838 N N . PHE A 1 105 ? 13.452 -6.729 -0.553 1.00 98.75 105 PHE A N 1
ATOM 839 C CA . PHE A 1 105 ? 12.849 -6.198 0.672 1.00 98.75 105 PHE A CA 1
ATOM 840 C C . PHE A 1 105 ? 12.024 -7.239 1.436 1.00 98.75 105 PHE A C 1
ATOM 842 O O . PHE A 1 105 ? 12.052 -7.239 2.667 1.00 98.75 105 PHE A O 1
ATOM 849 N N . ALA A 1 106 ? 11.339 -8.157 0.750 1.00 98.62 106 ALA A N 1
ATOM 850 C CA . ALA A 1 106 ? 10.625 -9.256 1.393 1.00 98.62 106 ALA A CA 1
ATOM 851 C C . ALA A 1 106 ? 11.589 -10.139 2.202 1.00 98.62 106 ALA A C 1
ATOM 853 O O . ALA A 1 106 ? 11.337 -10.393 3.379 1.00 98.62 106 ALA A O 1
ATOM 854 N N . PHE A 1 107 ? 12.732 -10.527 1.628 1.00 98.62 107 PHE A N 1
ATOM 855 C CA . PHE A 1 107 ? 13.757 -11.295 2.342 1.00 98.62 107 PHE A CA 1
ATOM 856 C C . PHE A 1 107 ? 14.431 -10.500 3.469 1.00 98.62 107 PHE A C 1
ATOM 858 O O . PHE A 1 107 ? 14.647 -11.060 4.542 1.00 98.62 107 PHE A O 1
ATOM 865 N N . ILE A 1 108 ? 14.680 -9.195 3.298 1.00 98.62 108 ILE A N 1
ATOM 866 C CA . ILE A 1 108 ? 15.171 -8.327 4.386 1.00 98.62 108 ILE A CA 1
ATOM 867 C C . ILE A 1 108 ? 14.188 -8.317 5.559 1.00 98.62 108 ILE A C 1
ATOM 869 O O . ILE A 1 108 ? 14.595 -8.448 6.712 1.00 98.62 108 ILE A O 1
ATOM 873 N N . VAL A 1 109 ? 12.892 -8.170 5.288 1.00 98.19 109 VAL A N 1
ATOM 874 C CA . VAL A 1 109 ? 11.858 -8.145 6.326 1.00 98.19 109 VAL A CA 1
ATOM 875 C C . VAL A 1 109 ? 11.731 -9.516 7.008 1.00 98.19 109 VAL A C 1
ATOM 877 O O . VAL A 1 109 ? 11.653 -9.581 8.237 1.00 98.19 109 VAL A O 1
ATOM 880 N N . VAL A 1 110 ? 11.787 -10.615 6.248 1.00 97.62 110 VAL A N 1
ATOM 881 C CA . VAL A 1 110 ? 11.823 -11.991 6.778 1.00 97.62 110 VAL A CA 1
ATOM 882 C C . VAL A 1 110 ? 13.044 -12.194 7.681 1.00 97.62 110 VAL A C 1
ATOM 884 O O . VAL A 1 110 ? 12.902 -12.675 8.809 1.00 97.62 110 VAL A O 1
ATOM 887 N N . LEU A 1 111 ? 14.231 -11.770 7.238 1.00 97.69 111 LEU A N 1
ATOM 888 C CA . LEU A 1 111 ? 15.455 -11.796 8.035 1.00 97.69 111 LEU A CA 1
ATOM 889 C C . LEU A 1 111 ? 15.303 -10.954 9.304 1.00 97.69 111 LEU A C 1
ATOM 891 O O . LEU A 1 111 ? 15.642 -11.419 10.389 1.00 97.69 111 LEU A O 1
ATOM 895 N N . TRP A 1 112 ? 14.735 -9.752 9.202 1.00 97.38 112 TRP A N 1
ATOM 896 C CA . TRP A 1 112 ? 14.540 -8.864 10.344 1.00 97.38 112 TRP A CA 1
ATOM 897 C C . TRP A 1 112 ? 13.638 -9.493 11.412 1.00 97.38 112 TRP A C 1
ATOM 899 O O . TRP A 1 112 ? 13.979 -9.466 12.596 1.00 97.38 112 TRP A O 1
ATOM 909 N N . VAL A 1 113 ? 12.530 -10.129 11.013 1.00 95.94 113 VAL A N 1
ATOM 910 C CA . VAL A 1 113 ? 11.695 -10.921 11.930 1.00 95.94 113 VAL A CA 1
ATOM 911 C C . VAL A 1 113 ? 12.515 -12.071 12.538 1.00 95.94 113 VAL A C 1
ATOM 913 O O . VAL A 1 113 ? 12.450 -12.305 13.746 1.00 95.94 113 VAL A O 1
ATOM 916 N N . GLY A 1 114 ? 13.306 -12.779 11.729 1.00 93.38 114 GLY A N 1
ATOM 917 C CA . GLY A 1 114 ? 14.104 -13.930 12.160 1.00 93.38 114 GLY A CA 1
ATOM 918 C C . GLY A 1 114 ? 15.139 -13.564 13.223 1.00 93.38 114 GLY A C 1
ATOM 919 O O . GLY A 1 114 ? 15.204 -14.213 14.264 1.00 93.38 114 GLY A O 1
ATOM 920 N N . GLU A 1 115 ? 15.884 -12.478 13.016 1.00 94.62 115 GLU A N 1
ATOM 921 C CA . GLU A 1 115 ? 16.906 -11.990 13.950 1.00 94.62 115 GLU A CA 1
ATOM 922 C C . GLU A 1 115 ? 16.307 -11.374 15.214 1.00 94.62 115 GLU A C 1
ATOM 924 O O . GLU A 1 115 ? 16.812 -11.584 16.320 1.00 94.62 115 GLU A O 1
ATOM 929 N N . ARG A 1 116 ? 15.208 -10.621 15.072 1.00 94.56 116 ARG A N 1
ATOM 930 C CA . ARG A 1 116 ? 14.566 -9.934 16.199 1.00 94.56 116 ARG A CA 1
ATOM 931 C C . ARG A 1 116 ? 13.960 -10.914 17.197 1.00 94.56 116 ARG A C 1
ATOM 933 O O . ARG A 1 116 ? 14.082 -10.699 18.399 1.00 94.56 116 ARG A O 1
ATOM 940 N N . TYR A 1 117 ? 13.296 -11.956 16.702 1.00 92.81 117 TYR A N 1
ATOM 941 C CA . TYR A 1 117 ? 12.532 -12.893 17.531 1.00 92.81 117 TYR A CA 1
ATOM 942 C C . TYR A 1 117 ? 13.201 -14.268 17.680 1.00 92.81 117 TYR A C 1
ATOM 944 O O . TYR A 1 117 ? 12.712 -15.110 18.434 1.00 92.81 117 TYR A O 1
ATOM 952 N N . ARG A 1 118 ? 14.316 -14.509 16.973 1.00 89.06 118 ARG A N 1
ATOM 953 C CA . ARG A 1 118 ? 15.180 -15.703 17.070 1.00 89.06 118 ARG A CA 1
ATOM 954 C C . ARG A 1 118 ? 14.446 -17.044 16.972 1.00 89.06 118 ARG A C 1
ATOM 956 O O . ARG A 1 118 ? 14.897 -18.036 17.536 1.00 89.06 118 ARG A O 1
ATOM 963 N N . LEU A 1 119 ? 13.308 -17.078 16.272 1.00 84.62 119 LEU A N 1
ATOM 964 C CA . LEU A 1 119 ? 12.482 -18.280 16.071 1.00 84.62 119 LEU A CA 1
ATOM 965 C C . LEU A 1 119 ? 12.078 -19.001 17.378 1.00 84.62 119 LEU A C 1
ATOM 967 O O . LEU A 1 119 ? 11.803 -20.205 17.365 1.00 84.62 119 LEU A O 1
ATOM 971 N N . VAL A 1 120 ? 12.044 -18.275 18.504 1.00 84.94 120 VAL A N 1
ATOM 972 C CA . VAL A 1 120 ? 11.874 -18.861 19.845 1.00 84.94 120 VAL A CA 1
ATOM 973 C C . VAL A 1 120 ? 10.480 -19.461 20.011 1.00 84.94 120 VAL A C 1
ATOM 975 O O . VAL A 1 120 ? 10.343 -20.617 20.415 1.00 84.94 120 VAL A O 1
ATOM 978 N N . SER A 1 121 ? 9.437 -18.709 19.657 1.00 91.44 121 SER A N 1
ATOM 979 C CA . SER A 1 121 ? 8.056 -19.158 19.821 1.00 91.44 121 SER A CA 1
ATOM 980 C C . SER A 1 121 ? 7.517 -19.884 18.586 1.00 91.44 121 SER A C 1
ATOM 982 O O . SER A 1 121 ? 7.945 -19.659 17.448 1.00 91.44 121 SER A O 1
ATOM 984 N N . GLY A 1 122 ? 6.536 -20.763 18.811 1.00 92.75 122 GLY A N 1
ATOM 985 C CA . GLY A 1 122 ? 5.820 -21.442 17.729 1.00 92.75 122 GLY A CA 1
ATOM 986 C C . GLY A 1 122 ? 5.008 -20.480 16.861 1.00 92.75 122 GLY A C 1
ATOM 987 O O . GLY A 1 122 ? 4.854 -20.730 15.668 1.00 92.75 122 GLY A O 1
ATOM 988 N N . PHE A 1 123 ? 4.527 -19.367 17.424 1.00 95.81 123 PHE A N 1
ATOM 989 C CA . PHE A 1 123 ? 3.893 -18.296 16.658 1.00 95.81 123 PHE A CA 1
ATOM 990 C C . PHE A 1 123 ? 4.868 -17.712 15.632 1.00 95.81 123 PHE A C 1
ATOM 992 O O . PHE A 1 123 ? 4.585 -17.735 14.435 1.00 95.81 123 PHE A O 1
ATOM 999 N N . ILE A 1 124 ? 6.056 -17.283 16.070 1.00 95.44 124 ILE A N 1
ATOM 1000 C CA . ILE A 1 124 ? 7.063 -16.667 15.197 1.00 95.44 124 ILE A CA 1
ATOM 1001 C C . ILE A 1 124 ? 7.522 -17.624 14.098 1.00 95.44 124 ILE A C 1
ATOM 1003 O O . ILE A 1 124 ? 7.651 -17.207 12.947 1.00 95.44 124 ILE A O 1
ATOM 1007 N N . ARG A 1 125 ? 7.725 -18.911 14.408 1.00 94.75 125 ARG A N 1
ATOM 1008 C CA . ARG A 1 125 ? 8.089 -19.909 13.388 1.00 94.75 125 ARG A CA 1
ATOM 1009 C C . ARG A 1 125 ? 7.002 -20.077 12.329 1.00 94.75 125 ARG A C 1
ATOM 1011 O O . ARG A 1 125 ? 7.319 -20.114 11.145 1.00 94.75 125 ARG A O 1
ATOM 1018 N N . LYS A 1 126 ? 5.723 -20.088 12.714 1.00 97.12 126 LYS A N 1
ATOM 1019 C CA . LYS A 1 126 ? 4.607 -20.128 11.754 1.00 97.12 126 LYS A CA 1
ATOM 1020 C C . LYS A 1 126 ? 4.508 -18.843 10.923 1.00 97.12 126 LYS A C 1
ATOM 1022 O O . LYS A 1 126 ? 4.270 -18.924 9.720 1.00 97.12 126 LYS A O 1
ATOM 1027 N N . VAL A 1 127 ? 4.747 -17.671 11.522 1.00 97.69 127 VAL A N 1
ATOM 1028 C CA . VAL A 1 127 ? 4.797 -16.391 10.785 1.00 97.69 127 VAL A CA 1
ATOM 1029 C C . VAL A 1 127 ? 5.922 -16.409 9.754 1.00 97.69 127 VAL A C 1
ATOM 1031 O O . VAL A 1 127 ? 5.725 -15.983 8.618 1.00 97.69 127 VAL A O 1
ATOM 1034 N N . GLN A 1 128 ? 7.080 -16.951 10.122 1.00 96.56 128 GLN A N 1
ATOM 1035 C CA . GLN A 1 128 ? 8.216 -17.140 9.226 1.00 96.56 128 GLN A CA 1
ATOM 1036 C C . GLN A 1 128 ? 7.898 -18.074 8.062 1.00 96.56 128 GLN A C 1
ATOM 1038 O O . GLN A 1 128 ? 8.198 -17.719 6.928 1.00 96.56 128 GLN A O 1
ATOM 1043 N N . ILE A 1 129 ? 7.217 -19.200 8.307 1.00 97.69 129 ILE A N 1
ATOM 1044 C CA . ILE A 1 129 ? 6.773 -20.113 7.239 1.00 97.69 129 ILE A CA 1
ATOM 1045 C C . ILE A 1 129 ? 5.934 -19.358 6.203 1.00 97.69 129 ILE A C 1
ATOM 1047 O O . ILE A 1 129 ? 6.261 -19.374 5.019 1.00 97.69 129 ILE A O 1
ATOM 1051 N N . VAL A 1 130 ? 4.880 -18.657 6.635 1.00 98.44 130 VAL A N 1
ATOM 1052 C CA . VAL A 1 130 ? 3.987 -17.940 5.707 1.00 98.44 130 VAL A CA 1
ATOM 1053 C C . VAL A 1 130 ? 4.712 -16.780 5.013 1.00 98.44 130 VAL A C 1
ATOM 1055 O O . VAL A 1 130 ? 4.523 -16.569 3.818 1.00 98.44 130 VAL A O 1
ATOM 1058 N N . SER A 1 131 ? 5.589 -16.064 5.724 1.00 98.31 131 SER A N 1
ATOM 1059 C CA . SER A 1 131 ? 6.362 -14.955 5.141 1.00 98.31 131 SER A CA 1
ATOM 1060 C C . SER A 1 131 ? 7.362 -15.448 4.090 1.00 98.31 131 SER A C 1
ATOM 1062 O O . SER A 1 131 ? 7.500 -14.820 3.044 1.00 98.31 131 SER A O 1
ATOM 1064 N N . LEU A 1 132 ? 8.017 -16.591 4.324 1.00 98.06 132 LEU A N 1
ATOM 1065 C CA . LEU A 1 132 ? 8.914 -17.232 3.360 1.00 98.06 132 LEU A CA 1
ATOM 1066 C C . LEU A 1 132 ? 8.163 -17.782 2.149 1.00 98.06 132 LEU A C 1
ATOM 1068 O O . LEU A 1 132 ? 8.687 -17.680 1.045 1.00 98.06 132 LEU A O 1
ATOM 1072 N N . ILE A 1 133 ? 6.949 -18.320 2.318 1.00 98.56 133 ILE A N 1
ATOM 1073 C CA . ILE A 1 133 ? 6.101 -18.733 1.186 1.00 98.56 133 ILE A CA 1
ATOM 1074 C C . ILE A 1 133 ? 5.834 -17.531 0.274 1.00 98.56 133 ILE A C 1
ATOM 1076 O O . ILE A 1 133 ? 6.052 -17.618 -0.931 1.00 98.56 133 ILE A O 1
ATOM 1080 N N . ILE A 1 134 ? 5.436 -16.392 0.851 1.00 98.31 134 ILE A N 1
ATOM 1081 C CA . ILE A 1 134 ? 5.195 -15.153 0.099 1.00 98.31 134 ILE A CA 1
ATOM 1082 C C . ILE A 1 134 ? 6.486 -14.648 -0.560 1.00 98.31 134 ILE A C 1
ATOM 1084 O O . ILE A 1 134 ? 6.492 -14.362 -1.753 1.00 98.31 134 ILE A O 1
ATOM 1088 N N . ALA A 1 135 ? 7.594 -14.569 0.180 1.00 98.31 135 ALA A N 1
ATOM 1089 C CA . ALA A 1 135 ? 8.870 -14.094 -0.356 1.00 98.31 135 ALA A CA 1
ATOM 1090 C C . ALA A 1 135 ? 9.395 -14.997 -1.488 1.00 98.31 135 ALA A C 1
ATOM 1092 O O . ALA A 1 135 ? 9.838 -14.499 -2.519 1.00 98.31 135 ALA A O 1
ATOM 1093 N N . THR A 1 136 ? 9.279 -16.319 -1.341 1.00 98.12 136 THR A N 1
ATOM 1094 C CA . THR A 1 136 ? 9.663 -17.301 -2.371 1.00 98.12 136 THR A CA 1
ATOM 1095 C C . THR A 1 136 ? 8.745 -17.215 -3.593 1.00 98.12 136 THR A C 1
ATOM 1097 O O . THR A 1 136 ? 9.203 -17.387 -4.719 1.00 98.12 136 THR A O 1
ATOM 1100 N N . TYR A 1 137 ? 7.466 -16.876 -3.410 1.00 98.06 137 TYR A N 1
ATOM 1101 C CA . TYR A 1 137 ? 6.566 -16.586 -4.526 1.00 98.06 137 TYR A CA 1
ATOM 1102 C C . TYR A 1 137 ? 7.011 -15.348 -5.326 1.00 98.06 137 TYR A C 1
ATOM 1104 O O . TYR A 1 137 ? 6.965 -15.356 -6.554 1.00 98.06 137 TYR A O 1
ATOM 1112 N N . PHE A 1 138 ? 7.516 -14.302 -4.664 1.00 97.94 138 PHE A N 1
ATOM 1113 C CA . PHE A 1 138 ? 8.098 -13.150 -5.365 1.00 97.94 138 PHE A CA 1
ATOM 1114 C C . PHE A 1 138 ? 9.424 -13.480 -6.071 1.00 97.94 138 PHE A C 1
ATOM 1116 O O . PHE A 1 138 ? 9.678 -12.945 -7.152 1.00 97.94 138 PHE A O 1
ATOM 1123 N N . VAL A 1 139 ? 10.215 -14.433 -5.558 1.00 98.25 139 VAL A N 1
ATOM 1124 C CA . VAL A 1 139 ? 11.362 -14.989 -6.307 1.00 98.25 139 VAL A CA 1
ATOM 1125 C C . VAL A 1 139 ? 10.884 -15.632 -7.607 1.00 98.25 139 VAL A C 1
ATOM 1127 O O . VAL A 1 139 ? 11.465 -15.365 -8.653 1.00 98.25 139 VAL A O 1
ATOM 1130 N N . LEU A 1 140 ? 9.803 -16.423 -7.572 1.00 97.19 140 LEU A N 1
ATOM 1131 C CA . LEU A 1 140 ? 9.209 -17.006 -8.780 1.00 97.19 140 LEU A CA 1
ATOM 1132 C C . LEU A 1 140 ? 8.780 -15.922 -9.779 1.00 97.19 140 LEU A C 1
ATOM 1134 O O . LEU A 1 140 ? 9.100 -16.038 -10.956 1.00 97.19 140 LEU A O 1
ATOM 1138 N N . LEU A 1 141 ? 8.116 -14.856 -9.323 1.00 95.75 141 LEU A N 1
ATOM 1139 C CA . LEU A 1 141 ? 7.755 -13.723 -10.187 1.00 95.75 141 LEU A CA 1
ATOM 1140 C C . LEU A 1 141 ? 8.985 -13.059 -10.819 1.00 95.75 141 LEU A C 1
ATOM 1142 O O . LEU A 1 141 ? 8.979 -12.786 -12.013 1.00 95.75 141 LEU A O 1
ATOM 1146 N N . THR A 1 142 ? 10.052 -12.869 -10.041 1.00 96.69 142 THR A N 1
ATOM 1147 C CA . THR A 1 142 ? 11.322 -12.298 -10.527 1.00 96.69 142 THR A CA 1
ATOM 1148 C C . THR A 1 142 ? 12.034 -13.232 -11.510 1.00 96.69 142 THR A C 1
ATOM 1150 O O . THR A 1 142 ? 12.763 -12.778 -12.376 1.00 96.69 142 THR A O 1
ATOM 1153 N N . ILE A 1 143 ? 11.848 -14.547 -11.391 1.00 96.00 143 ILE A N 1
ATOM 1154 C CA . ILE A 1 143 ? 12.372 -15.520 -12.360 1.00 96.00 143 ILE A CA 1
ATOM 1155 C C . ILE A 1 143 ? 11.582 -15.463 -13.672 1.00 96.00 143 ILE A C 1
ATOM 1157 O O . ILE A 1 143 ? 12.176 -15.608 -14.737 1.00 96.00 143 ILE A O 1
ATOM 1161 N N . VAL A 1 144 ? 10.256 -15.303 -13.592 1.00 93.81 144 VAL A N 1
ATOM 1162 C CA . VAL A 1 144 ? 9.370 -15.220 -14.765 1.00 93.81 144 VAL A CA 1
ATOM 1163 C C . VAL A 1 144 ? 9.611 -13.930 -15.548 1.00 93.81 144 VAL A C 1
ATOM 1165 O O . VAL A 1 144 ? 9.608 -13.971 -16.771 1.00 93.81 144 VAL A O 1
ATOM 1168 N N . ASP A 1 145 ? 9.831 -12.817 -14.851 1.00 92.50 145 ASP A N 1
ATOM 1169 C CA . ASP A 1 145 ? 10.130 -11.505 -15.430 1.00 92.50 145 ASP A CA 1
ATOM 1170 C C . ASP A 1 145 ? 11.492 -11.022 -14.920 1.00 92.50 145 ASP A C 1
ATOM 1172 O O . ASP A 1 145 ? 11.592 -10.234 -13.973 1.00 92.50 145 ASP A O 1
ATOM 1176 N N . SER A 1 146 ? 12.553 -11.607 -15.481 1.00 94.94 146 SER A N 1
ATOM 1177 C CA . SER A 1 146 ? 13.910 -11.423 -14.972 1.00 94.94 146 SER A CA 1
ATOM 1178 C C . SER A 1 146 ? 14.597 -10.199 -15.573 1.00 94.94 146 SER A C 1
ATOM 1180 O O . SER A 1 146 ? 14.736 -10.112 -16.793 1.00 94.94 146 SER A O 1
ATOM 1182 N N . PRO A 1 147 ? 15.181 -9.306 -14.745 1.00 95.75 147 PRO A N 1
ATOM 1183 C CA . PRO A 1 147 ? 15.962 -8.177 -15.249 1.00 95.75 147 PRO A CA 1
ATOM 1184 C C . PRO A 1 147 ? 17.328 -8.609 -15.813 1.00 95.75 147 PRO A C 1
ATOM 1186 O O . PRO A 1 147 ? 18.089 -7.774 -16.296 1.00 95.75 147 PRO A O 1
ATOM 1189 N N . PHE A 1 148 ? 17.659 -9.903 -15.735 1.00 96.69 148 PHE A N 1
ATOM 1190 C CA . PHE A 1 148 ? 18.901 -10.488 -16.240 1.00 96.69 148 PHE A CA 1
ATOM 1191 C C . PHE A 1 148 ? 18.697 -11.269 -17.540 1.00 96.69 148 PHE A C 1
ATOM 1193 O O . PHE A 1 148 ? 19.526 -12.118 -17.881 1.00 96.69 148 PHE A O 1
ATOM 1200 N N . GLU A 1 149 ? 17.590 -11.033 -18.240 1.00 93.62 149 GLU A N 1
ATOM 1201 C CA . GLU A 1 149 ? 17.364 -11.587 -19.567 1.00 93.62 149 GLU A CA 1
ATOM 1202 C C . GLU A 1 149 ? 18.293 -10.935 -20.603 1.00 93.62 149 GLU A C 1
ATOM 1204 O O . GLU A 1 149 ? 18.495 -9.719 -20.630 1.00 93.62 149 GLU A O 1
ATOM 1209 N N . LEU A 1 150 ? 18.903 -11.776 -21.439 1.00 94.12 150 LEU A N 1
ATOM 1210 C CA . LEU A 1 150 ? 19.818 -11.350 -22.495 1.00 94.12 150 LEU A CA 1
ATOM 1211 C C . LEU A 1 150 ? 19.014 -10.877 -23.707 1.00 94.12 150 LEU A C 1
ATOM 1213 O O . LEU A 1 150 ? 18.008 -11.490 -24.060 1.00 94.12 150 LEU A O 1
ATOM 1217 N N . ILE A 1 151 ? 19.488 -9.842 -24.399 1.00 91.44 151 ILE A N 1
ATOM 1218 C CA . ILE A 1 151 ? 18.750 -9.227 -25.513 1.00 91.44 151 ILE A CA 1
ATOM 1219 C C . ILE A 1 151 ? 18.419 -10.214 -26.643 1.00 91.44 151 ILE A C 1
ATOM 1221 O O . ILE A 1 151 ? 17.315 -10.195 -27.172 1.00 91.44 151 ILE A O 1
ATOM 1225 N N . TYR A 1 152 ? 19.326 -11.140 -26.967 1.00 88.44 152 TYR A N 1
ATOM 1226 C CA . TYR A 1 152 ? 19.086 -12.163 -27.992 1.00 88.44 152 TYR A CA 1
ATOM 1227 C C . TYR A 1 152 ? 18.125 -13.273 -27.530 1.00 88.44 152 TYR A C 1
ATOM 1229 O O . TYR A 1 152 ? 17.621 -14.029 -28.358 1.00 88.44 152 TYR A O 1
ATOM 1237 N N . ALA A 1 153 ? 17.923 -13.432 -26.216 1.00 88.62 153 ALA A N 1
ATOM 1238 C CA . ALA A 1 153 ? 16.955 -14.382 -25.676 1.00 88.62 153 ALA A CA 1
ATOM 1239 C C . ALA A 1 153 ? 15.533 -13.814 -25.782 1.00 88.62 153 ALA A C 1
ATOM 1241 O O . ALA A 1 153 ? 14.630 -14.540 -26.193 1.00 88.62 153 ALA A O 1
ATOM 1242 N N . ALA A 1 154 ? 15.383 -12.517 -25.499 1.00 86.06 154 ALA A N 1
ATOM 1243 C CA . ALA A 1 154 ? 14.129 -11.786 -25.646 1.00 86.06 154 ALA A CA 1
ATOM 1244 C C . ALA A 1 154 ? 13.761 -11.527 -27.119 1.00 86.06 154 ALA A C 1
ATOM 1246 O O . ALA A 1 154 ? 12.589 -11.587 -27.481 1.00 86.06 154 ALA A O 1
ATOM 1247 N N . GLU A 1 155 ? 14.755 -11.298 -27.985 1.00 87.69 155 GLU A N 1
ATOM 1248 C CA . GLU A 1 155 ? 14.565 -11.090 -29.423 1.00 87.69 155 GLU A CA 1
ATOM 1249 C C . GLU A 1 155 ? 15.380 -12.123 -30.236 1.00 87.69 155 GLU A C 1
ATOM 1251 O O . GLU A 1 155 ? 16.500 -11.841 -30.680 1.00 87.69 155 GLU A O 1
ATOM 1256 N N . PRO A 1 156 ? 14.830 -13.337 -30.467 1.00 84.44 156 PRO A N 1
ATOM 1257 C CA . PRO A 1 156 ? 15.531 -14.436 -31.140 1.00 84.44 156 PRO A CA 1
ATOM 1258 C C . PRO A 1 156 ? 15.940 -14.148 -32.589 1.00 84.44 156 PRO A C 1
ATOM 1260 O O . PRO A 1 156 ? 16.691 -14.925 -33.183 1.00 84.44 156 PRO A O 1
ATOM 1263 N N . SER A 1 157 ? 15.427 -13.068 -33.187 1.00 88.88 157 SER A N 1
ATOM 1264 C CA . SER A 1 157 ? 15.821 -12.625 -34.525 1.00 88.88 157 SER A CA 1
ATOM 1265 C C . SER A 1 157 ? 17.226 -12.006 -34.564 1.00 88.88 157 SER A C 1
ATOM 1267 O O . SER A 1 157 ? 17.835 -11.937 -35.638 1.00 88.88 157 SER A O 1
ATOM 1269 N N . LEU A 1 158 ? 17.768 -11.595 -33.412 1.00 87.69 158 LEU A N 1
ATOM 1270 C CA . LEU A 1 158 ? 19.089 -10.987 -33.299 1.00 87.69 158 LEU A CA 1
ATOM 1271 C C . LEU A 1 158 ? 20.203 -12.045 -33.177 1.00 87.69 158 LEU A C 1
ATOM 1273 O O . LEU A 1 158 ? 20.030 -13.082 -32.533 1.00 87.69 158 LEU A O 1
ATOM 1277 N N . PRO A 1 159 ? 21.395 -11.792 -33.751 1.00 88.31 159 PRO A N 1
ATOM 1278 C CA . PRO A 1 159 ? 22.565 -12.634 -33.516 1.00 88.31 159 PRO A CA 1
ATOM 1279 C C . PRO A 1 159 ? 22.951 -12.674 -32.030 1.00 88.31 159 PRO A C 1
ATOM 1281 O O . PRO A 1 159 ? 22.913 -11.654 -31.352 1.00 88.31 159 PRO A O 1
ATOM 1284 N N . ARG A 1 160 ? 23.456 -13.813 -31.537 1.00 85.00 160 ARG A N 1
ATOM 1285 C CA . ARG A 1 160 ? 23.919 -13.954 -30.136 1.00 85.00 160 ARG A CA 1
ATOM 1286 C C . ARG A 1 160 ? 25.048 -12.993 -29.742 1.00 85.00 160 ARG A C 1
ATOM 1288 O O . ARG A 1 160 ? 25.241 -12.722 -28.565 1.00 85.00 160 ARG A O 1
ATOM 1295 N N . THR A 1 161 ? 25.811 -12.506 -30.717 1.00 86.19 161 THR A N 1
ATOM 1296 C CA . THR A 1 161 ? 26.900 -11.538 -30.519 1.00 86.19 161 THR A CA 1
ATOM 1297 C C . THR A 1 161 ? 26.427 -10.087 -30.588 1.00 86.19 161 THR A C 1
ATOM 1299 O O . THR A 1 161 ? 27.249 -9.176 -30.521 1.00 86.19 161 THR A O 1
ATOM 1302 N N . PHE A 1 162 ? 25.134 -9.849 -30.817 1.00 88.12 162 PHE A N 1
ATOM 1303 C CA . PHE A 1 162 ? 24.600 -8.506 -30.946 1.00 88.12 162 PHE A CA 1
ATOM 1304 C C . PHE A 1 162 ? 24.478 -7.847 -29.571 1.00 88.12 162 PHE A C 1
ATOM 1306 O O . PHE A 1 162 ? 23.743 -8.320 -28.709 1.00 88.12 162 PHE A O 1
ATOM 1313 N N . VAL A 1 163 ? 25.180 -6.728 -29.404 1.00 91.50 163 VAL A N 1
ATOM 1314 C CA . VAL A 1 163 ? 25.044 -5.820 -28.265 1.00 91.50 163 VAL A CA 1
ATOM 1315 C C . VAL A 1 163 ? 24.862 -4.408 -28.830 1.00 91.50 163 VAL A C 1
ATOM 1317 O O . VAL A 1 163 ? 25.698 -3.969 -29.629 1.00 91.50 163 VAL A O 1
ATOM 1320 N N . PRO A 1 164 ? 23.781 -3.694 -28.476 1.00 89.56 164 PRO A N 1
ATOM 1321 C CA . PRO A 1 164 ? 23.581 -2.310 -28.888 1.00 89.56 164 PRO A CA 1
ATOM 1322 C C . PRO A 1 164 ? 24.736 -1.402 -28.452 1.00 89.56 164 PRO A C 1
ATOM 1324 O O . PRO A 1 164 ? 25.313 -1.567 -27.380 1.00 89.56 164 PRO A O 1
ATOM 1327 N N . LEU A 1 165 ? 25.067 -0.403 -29.276 1.00 89.19 165 LEU A N 1
ATOM 1328 C CA . LEU A 1 165 ? 26.107 0.578 -28.933 1.00 89.19 165 LEU A CA 1
ATOM 1329 C C . LEU A 1 165 ? 25.675 1.507 -27.788 1.00 89.19 165 LEU A C 1
ATOM 1331 O O . LEU A 1 165 ? 26.525 1.985 -27.034 1.00 89.19 165 LEU A O 1
ATOM 1335 N N . ASP A 1 166 ? 24.375 1.768 -27.680 1.00 89.69 166 ASP A N 1
ATOM 1336 C CA . ASP A 1 166 ? 23.750 2.598 -26.655 1.00 89.69 166 ASP A CA 1
ATOM 1337 C C . ASP A 1 166 ? 22.374 2.021 -26.295 1.00 89.69 166 ASP A C 1
ATOM 1339 O O . ASP A 1 166 ? 21.800 1.239 -27.065 1.00 89.69 166 ASP A O 1
ATOM 1343 N N . GLY A 1 167 ? 21.864 2.409 -25.132 1.00 88.75 167 GLY A N 1
ATOM 1344 C CA . GLY A 1 167 ? 20.525 2.054 -24.674 1.00 88.75 167 GLY A CA 1
ATOM 1345 C C . GLY A 1 167 ? 19.452 2.999 -25.213 1.00 88.75 167 GLY A C 1
ATOM 1346 O O . GLY A 1 167 ? 19.753 4.082 -25.720 1.00 88.75 167 GLY A O 1
ATOM 1347 N N . SER A 1 168 ? 18.184 2.592 -25.127 1.00 86.06 168 SER A N 1
ATOM 1348 C CA . SER A 1 168 ? 17.050 3.422 -25.555 1.00 86.06 168 SER A CA 1
ATOM 1349 C C . SER A 1 168 ? 16.832 4.642 -24.661 1.00 86.06 168 SER A C 1
ATOM 1351 O O . SER A 1 168 ? 16.174 5.593 -25.088 1.00 86.06 168 SER A O 1
ATOM 1353 N N . GLY A 1 169 ? 17.411 4.636 -23.458 1.00 83.06 169 GLY A N 1
ATOM 1354 C CA . GLY A 1 169 ? 17.202 5.656 -22.442 1.00 83.06 169 GLY A CA 1
ATOM 1355 C C . GLY A 1 169 ? 15.911 5.431 -21.659 1.00 83.06 169 GLY A C 1
ATOM 1356 O O . GLY A 1 169 ? 14.953 4.827 -22.135 1.00 83.06 169 GLY A O 1
ATOM 1357 N N . MET A 1 170 ? 15.894 5.936 -20.428 1.00 82.31 170 MET A N 1
ATOM 1358 C CA . MET A 1 170 ? 14.715 5.884 -19.569 1.00 82.31 170 MET A CA 1
ATOM 1359 C C . MET A 1 170 ? 13.595 6.777 -20.128 1.00 82.31 170 MET A C 1
ATOM 1361 O O . MET A 1 170 ? 13.861 7.853 -20.665 1.00 82.31 170 MET A O 1
ATOM 1365 N N . ASN A 1 171 ? 12.334 6.370 -19.942 1.00 82.88 171 ASN A N 1
ATOM 1366 C CA . ASN A 1 171 ? 11.186 7.231 -20.231 1.00 82.88 171 ASN A CA 1
ATOM 1367 C C . ASN A 1 171 ? 11.350 8.587 -19.516 1.00 82.88 171 ASN A C 1
ATOM 1369 O O . ASN A 1 171 ? 11.616 8.632 -18.316 1.00 82.88 171 ASN A O 1
ATOM 1373 N N . GLN A 1 172 ? 11.165 9.690 -20.243 1.00 75.56 172 GLN A N 1
ATOM 1374 C CA . GLN A 1 172 ? 11.366 11.051 -19.735 1.00 75.56 172 GLN A CA 1
ATOM 1375 C C . GLN A 1 172 ? 10.507 11.378 -18.507 1.00 75.56 172 GLN A C 1
ATOM 1377 O O . GLN A 1 172 ? 10.952 12.124 -17.640 1.00 75.56 172 GLN A O 1
ATOM 1382 N N . LEU A 1 173 ? 9.320 10.777 -18.377 1.00 77.69 173 LEU A N 1
ATOM 1383 C CA . LEU A 1 173 ? 8.466 10.943 -17.192 1.00 77.69 173 LEU A CA 1
ATOM 1384 C C . LEU A 1 173 ? 9.120 10.389 -15.910 1.00 77.69 173 LEU A C 1
ATOM 1386 O O . LEU A 1 173 ? 8.790 10.811 -14.801 1.00 77.69 173 LEU A O 1
ATOM 1390 N N . LEU A 1 174 ? 10.066 9.458 -16.058 1.00 83.94 174 LEU A N 1
ATOM 1391 C CA . LEU A 1 174 ? 10.807 8.840 -14.961 1.00 83.94 174 LEU A CA 1
ATOM 1392 C C . LEU A 1 174 ? 12.107 9.582 -14.617 1.00 83.94 174 LEU A C 1
ATOM 1394 O O . LEU A 1 174 ? 12.695 9.319 -13.570 1.00 83.94 174 LEU A O 1
ATOM 1398 N N . VAL A 1 175 ? 12.556 10.533 -15.442 1.00 84.31 175 VAL A N 1
ATOM 1399 C CA . VAL A 1 175 ? 13.779 11.314 -15.193 1.00 84.31 175 VAL A CA 1
ATOM 1400 C C . VAL A 1 175 ? 13.477 12.442 -14.198 1.00 84.31 175 VAL A C 1
ATOM 1402 O O . VAL A 1 175 ? 13.454 13.628 -14.507 1.00 84.31 175 VAL A O 1
ATOM 1405 N N . ASN A 1 176 ? 13.187 12.061 -12.958 1.00 83.94 176 ASN A N 1
ATOM 1406 C CA . ASN A 1 176 ? 12.822 12.977 -11.884 1.00 83.94 176 ASN A CA 1
ATOM 1407 C C . ASN A 1 176 ? 13.395 12.492 -10.539 1.00 83.94 176 ASN A C 1
ATOM 1409 O O . ASN A 1 176 ? 13.364 11.286 -10.286 1.00 83.94 176 ASN A O 1
ATOM 1413 N N . PRO A 1 177 ? 13.872 13.375 -9.635 1.00 86.62 177 PRO A N 1
ATOM 1414 C CA . PRO A 1 177 ? 14.418 12.960 -8.339 1.00 86.62 177 PRO A CA 1
ATOM 1415 C C . PRO A 1 177 ? 13.510 12.017 -7.533 1.00 86.62 177 PRO A C 1
ATOM 1417 O O . PRO A 1 177 ? 14.004 11.142 -6.819 1.00 86.62 177 PRO A O 1
ATOM 1420 N N . TRP A 1 178 ? 12.187 12.142 -7.669 1.00 89.81 178 TRP A N 1
ATOM 1421 C CA . TRP A 1 178 ? 11.239 11.275 -6.970 1.00 89.81 178 TRP A CA 1
ATOM 1422 C C . TRP A 1 178 ? 11.271 9.824 -7.449 1.00 89.81 178 TRP A C 1
ATOM 1424 O O . TRP A 1 178 ? 11.035 8.933 -6.636 1.00 89.81 178 TRP A O 1
ATOM 1434 N N . MET A 1 179 ? 11.665 9.558 -8.697 1.00 88.75 179 MET A N 1
ATOM 1435 C CA . MET A 1 179 ? 11.864 8.201 -9.217 1.00 88.75 179 MET A CA 1
ATOM 1436 C C . MET A 1 179 ? 12.950 7.429 -8.449 1.00 88.75 179 MET A C 1
ATOM 1438 O O . MET A 1 179 ? 12.902 6.205 -8.313 1.00 88.75 179 MET A O 1
ATOM 1442 N N . VAL A 1 180 ? 13.929 8.140 -7.888 1.00 91.75 180 VAL A N 1
ATOM 1443 C CA . VAL A 1 180 ? 15.003 7.532 -7.094 1.00 91.75 180 VAL A CA 1
ATOM 1444 C C . VAL A 1 180 ? 14.487 7.059 -5.731 1.00 91.75 180 VAL A C 1
ATOM 1446 O O . VAL A 1 180 ? 14.955 6.054 -5.204 1.00 91.75 180 VAL A O 1
ATOM 1449 N N . VAL A 1 181 ? 13.517 7.765 -5.143 1.00 94.00 181 VAL A N 1
ATOM 1450 C CA . VAL A 1 181 ? 13.122 7.567 -3.736 1.00 94.00 181 VAL A CA 1
ATOM 1451 C C . VAL A 1 181 ? 11.775 6.860 -3.594 1.00 94.00 181 VAL A C 1
ATOM 1453 O O . VAL A 1 181 ? 11.613 6.016 -2.712 1.00 94.00 181 VAL A O 1
ATOM 1456 N N . HIS A 1 182 ? 10.801 7.189 -4.440 1.00 94.56 182 HIS A N 1
ATOM 1457 C CA . HIS A 1 182 ? 9.427 6.718 -4.303 1.00 94.56 182 HIS A CA 1
ATOM 1458 C C . HIS A 1 182 ? 9.295 5.188 -4.440 1.00 94.56 182 HIS A C 1
ATOM 1460 O O . HIS A 1 182 ? 8.762 4.579 -3.506 1.00 94.56 182 HIS A O 1
ATOM 1466 N N . PRO A 1 183 ? 9.803 4.523 -5.502 1.00 95.25 183 PRO A N 1
ATOM 1467 C CA . PRO A 1 183 ? 9.631 3.077 -5.643 1.00 95.25 183 PRO A CA 1
ATOM 1468 C C . PRO A 1 183 ? 10.233 2.277 -4.473 1.00 95.25 183 PRO A C 1
ATOM 1470 O O . PRO A 1 183 ? 9.501 1.470 -3.894 1.00 95.25 183 PRO A O 1
ATOM 1473 N N . PRO A 1 184 ? 11.481 2.522 -4.009 1.00 97.00 184 PRO A N 1
ATOM 1474 C CA . PRO A 1 184 ? 12.009 1.852 -2.816 1.00 97.00 184 PRO A CA 1
ATOM 1475 C C . PRO A 1 184 ? 11.116 1.983 -1.576 1.00 97.00 184 PRO A C 1
ATOM 1477 O O . PRO A 1 184 ? 10.885 0.997 -0.878 1.00 97.00 184 PRO A O 1
ATOM 1480 N N . VAL A 1 185 ? 10.555 3.170 -1.324 1.00 98.00 185 VAL A N 1
ATOM 1481 C CA . VAL A 1 185 ? 9.635 3.406 -0.198 1.00 98.00 185 VAL A CA 1
ATOM 1482 C C . VAL A 1 185 ? 8.368 2.553 -0.312 1.00 98.00 185 VAL A C 1
ATOM 1484 O O . VAL A 1 185 ? 7.954 1.936 0.675 1.00 98.00 185 VAL A O 1
ATOM 1487 N N . VAL A 1 186 ? 7.766 2.477 -1.503 1.00 97.19 186 VAL A N 1
ATOM 1488 C CA . VAL A 1 186 ? 6.560 1.669 -1.751 1.00 97.19 186 VAL A CA 1
ATOM 1489 C C . VAL A 1 186 ? 6.848 0.179 -1.559 1.00 97.19 186 VAL A C 1
ATOM 1491 O O . VAL A 1 186 ? 6.084 -0.517 -0.887 1.00 97.19 186 VAL A O 1
ATOM 1494 N N . PHE A 1 187 ? 7.975 -0.323 -2.066 1.00 97.56 187 PHE A N 1
ATOM 1495 C CA . PHE A 1 187 ? 8.306 -1.745 -1.942 1.00 97.56 187 PHE A CA 1
ATOM 1496 C C . PHE A 1 187 ? 8.685 -2.169 -0.519 1.00 97.56 187 PHE A C 1
ATOM 1498 O O . PHE A 1 187 ? 8.386 -3.302 -0.131 1.00 97.56 187 PHE A O 1
ATOM 1505 N N . ILE A 1 188 ? 9.225 -1.264 0.307 1.00 98.50 188 ILE A N 1
ATOM 1506 C CA . ILE A 1 188 ? 9.360 -1.503 1.754 1.00 98.50 188 ILE A CA 1
ATOM 1507 C C . ILE A 1 188 ? 7.976 -1.690 2.393 1.00 98.50 188 ILE A C 1
ATOM 1509 O O . ILE A 1 188 ? 7.768 -2.646 3.145 1.00 98.50 188 ILE A O 1
ATOM 1513 N N . ALA A 1 189 ? 7.006 -0.823 2.080 1.00 98.38 189 ALA A N 1
ATOM 1514 C CA . ALA A 1 189 ? 5.639 -0.974 2.580 1.00 98.38 189 ALA A CA 1
ATOM 1515 C C . ALA A 1 189 ? 5.005 -2.306 2.155 1.00 98.38 189 ALA A C 1
ATOM 1517 O O . ALA A 1 189 ? 4.382 -2.981 2.980 1.00 98.38 189 ALA A O 1
ATOM 1518 N N . TYR A 1 190 ? 5.186 -2.697 0.893 1.00 98.06 190 TYR A N 1
ATOM 1519 C CA . TYR A 1 190 ? 4.623 -3.930 0.346 1.00 98.06 190 TYR A CA 1
ATOM 1520 C C . TYR A 1 190 ? 5.243 -5.178 0.989 1.00 98.06 190 TYR A C 1
ATOM 1522 O O . TYR A 1 190 ? 4.526 -6.125 1.318 1.00 98.06 190 TYR A O 1
ATOM 1530 N N . ALA A 1 191 ? 6.554 -5.170 1.249 1.00 98.44 191 ALA A N 1
ATOM 1531 C CA . ALA A 1 191 ? 7.228 -6.230 1.997 1.00 98.44 191 ALA A CA 1
ATOM 1532 C C . ALA A 1 191 ? 6.713 -6.337 3.446 1.00 98.44 191 ALA A C 1
ATOM 1534 O O . ALA A 1 191 ? 6.425 -7.435 3.928 1.00 98.44 191 ALA A O 1
ATOM 1535 N N . LEU A 1 192 ? 6.523 -5.203 4.132 1.00 98.62 192 LEU A N 1
ATOM 1536 C CA . LEU A 1 192 ? 5.970 -5.167 5.491 1.00 98.62 192 LEU A CA 1
ATOM 1537 C C . LEU A 1 192 ? 4.528 -5.694 5.545 1.00 98.62 192 LEU A C 1
ATOM 1539 O O . LEU A 1 192 ? 4.178 -6.417 6.480 1.00 98.62 192 LEU A O 1
ATOM 1543 N N . ALA A 1 193 ? 3.704 -5.386 4.538 1.00 98.56 193 ALA A N 1
ATOM 1544 C CA . ALA A 1 193 ? 2.340 -5.902 4.437 1.00 98.56 193 ALA A CA 1
ATOM 1545 C C . ALA A 1 193 ? 2.309 -7.442 4.369 1.00 98.56 193 ALA A C 1
ATOM 1547 O O . ALA A 1 193 ? 1.438 -8.059 4.984 1.00 98.56 193 ALA A O 1
ATOM 1548 N N . GLY A 1 194 ? 3.294 -8.073 3.717 1.00 98.38 194 GLY A N 1
ATOM 1549 C CA . GLY A 1 194 ? 3.434 -9.535 3.685 1.00 98.38 194 GLY A CA 1
ATOM 1550 C C . GLY A 1 194 ? 3.569 -10.160 5.079 1.00 98.38 194 GLY A C 1
ATOM 1551 O O . GLY A 1 194 ? 2.918 -11.162 5.380 1.00 98.38 194 GLY A O 1
ATOM 1552 N N . VAL A 1 195 ? 4.329 -9.528 5.981 1.00 98.00 195 VAL A N 1
ATOM 1553 C CA . VAL A 1 195 ? 4.440 -9.976 7.382 1.00 98.00 195 VAL A CA 1
ATOM 1554 C C . VAL A 1 195 ? 3.152 -9.737 8.167 1.00 98.00 195 VAL A C 1
ATOM 1556 O O . VAL A 1 195 ? 2.787 -10.565 9.007 1.00 98.00 195 VAL A O 1
ATOM 1559 N N . LEU A 1 196 ? 2.426 -8.647 7.893 1.00 98.31 196 LEU A N 1
ATOM 1560 C CA . LEU A 1 196 ? 1.111 -8.424 8.505 1.00 98.31 196 LEU A CA 1
ATOM 1561 C C . LEU A 1 196 ? 0.144 -9.547 8.139 1.00 98.31 196 LEU A C 1
ATOM 1563 O O . LEU A 1 196 ? -0.471 -10.120 9.041 1.00 98.31 196 LEU A O 1
ATOM 1567 N N . PHE A 1 197 ? 0.086 -9.917 6.858 1.00 98.75 197 PHE A N 1
ATOM 1568 C CA . PHE A 1 197 ? -0.693 -11.059 6.391 1.00 98.75 197 PHE A CA 1
ATOM 1569 C C . PHE A 1 197 ? -0.271 -12.351 7.076 1.00 98.75 197 PHE A C 1
ATOM 1571 O O . PHE A 1 197 ? -1.110 -13.010 7.685 1.00 98.75 197 PHE A O 1
ATOM 1578 N N . ALA A 1 198 ? 1.024 -12.678 7.062 1.00 98.56 198 ALA A N 1
ATOM 1579 C CA . ALA A 1 198 ? 1.536 -13.881 7.705 1.00 98.56 198 ALA A CA 1
ATOM 1580 C C . ALA A 1 198 ? 1.122 -13.964 9.182 1.00 98.56 198 ALA A C 1
ATOM 1582 O O . ALA A 1 198 ? 0.574 -14.973 9.623 1.00 98.56 198 ALA A O 1
ATOM 1583 N N . SER A 1 199 ? 1.301 -12.878 9.936 1.00 98.31 199 SER A N 1
ATOM 1584 C CA . SER A 1 199 ? 0.923 -12.811 11.351 1.00 98.31 199 SER A CA 1
ATOM 1585 C C . SER A 1 199 ? -0.581 -12.961 11.588 1.00 98.31 199 SER A C 1
ATOM 1587 O O . SER A 1 199 ? -0.989 -13.644 12.527 1.00 98.31 199 SER A O 1
ATOM 1589 N N . ALA A 1 200 ? -1.405 -12.371 10.721 1.00 98.25 200 ALA A N 1
ATOM 1590 C CA . ALA A 1 200 ? -2.855 -12.428 10.817 1.00 98.25 200 ALA A CA 1
ATOM 1591 C C . ALA A 1 200 ? -3.402 -13.821 10.483 1.00 98.25 200 ALA A C 1
ATOM 1593 O O . ALA A 1 200 ? -4.261 -14.322 11.206 1.00 98.25 200 ALA A O 1
ATOM 1594 N N . ILE A 1 201 ? -2.877 -14.474 9.441 1.00 98.50 201 ILE A N 1
ATOM 1595 C CA . ILE A 1 201 ? -3.233 -15.856 9.096 1.00 98.50 201 ILE A CA 1
ATOM 1596 C C . ILE A 1 201 ? -2.870 -16.799 10.243 1.00 98.50 201 ILE A C 1
ATOM 1598 O O . ILE A 1 201 ? -3.700 -17.609 10.656 1.00 98.50 201 ILE A O 1
ATOM 1602 N N . VAL A 1 202 ? -1.671 -16.656 10.818 1.00 98.12 202 VAL A N 1
ATOM 1603 C CA . VAL A 1 202 ? -1.264 -17.464 11.974 1.00 98.12 202 VAL A CA 1
ATOM 1604 C C . VAL A 1 202 ? -2.203 -17.231 13.153 1.00 98.12 202 VAL A C 1
ATOM 1606 O O . VAL A 1 202 ? -2.689 -18.206 13.715 1.00 98.12 202 VAL A O 1
ATOM 1609 N N . TYR A 1 203 ? -2.538 -15.981 13.484 1.00 97.31 203 TYR A N 1
ATOM 1610 C CA . TYR A 1 203 ? -3.493 -15.684 14.555 1.00 97.31 203 TYR A CA 1
ATOM 1611 C C . TYR A 1 203 ? -4.883 -16.288 14.309 1.00 97.31 203 TYR A C 1
ATOM 1613 O O . TYR A 1 203 ? -5.476 -16.852 15.228 1.00 97.31 203 TYR A O 1
ATOM 1621 N N . LEU A 1 204 ? -5.407 -16.212 13.082 1.00 96.94 204 LEU A N 1
ATOM 1622 C CA . LEU A 1 204 ? -6.707 -16.797 12.737 1.00 96.94 204 LEU A CA 1
ATOM 1623 C C . LEU A 1 204 ? -6.722 -18.325 12.898 1.00 96.94 204 LEU A C 1
ATOM 1625 O O . LEU A 1 204 ? -7.769 -18.889 13.212 1.00 96.94 204 LEU A O 1
ATOM 1629 N N . ILE A 1 205 ? -5.572 -18.984 12.724 1.00 96.44 205 ILE A N 1
ATOM 1630 C CA . ILE A 1 205 ? -5.414 -20.432 12.901 1.00 96.44 205 ILE A CA 1
ATOM 1631 C C . ILE A 1 205 ? -5.195 -20.797 14.376 1.00 96.44 205 ILE A C 1
ATOM 1633 O O . ILE A 1 205 ? -5.867 -21.687 14.893 1.00 96.44 205 ILE A O 1
ATOM 1637 N N . THR A 1 206 ? -4.244 -20.146 15.051 1.00 95.12 206 THR A N 1
ATOM 1638 C CA . THR A 1 206 ? -3.737 -20.575 16.366 1.00 95.12 206 THR A CA 1
ATOM 1639 C C . THR A 1 206 ? -4.397 -19.872 17.541 1.00 95.12 206 THR A C 1
ATOM 1641 O O . THR A 1 206 ? -4.406 -20.418 18.641 1.00 95.12 206 THR A O 1
ATOM 1644 N N . ARG A 1 207 ? -4.949 -18.670 17.325 1.00 93.44 207 ARG A N 1
ATOM 1645 C CA . ARG A 1 207 ? -5.460 -17.763 18.368 1.00 93.44 207 ARG A CA 1
ATOM 1646 C C . ARG A 1 207 ? -4.385 -17.342 19.377 1.00 93.44 207 ARG A C 1
ATOM 1648 O O . ARG A 1 207 ? -4.712 -17.003 20.510 1.00 93.44 207 ARG A O 1
ATOM 1655 N N . ASP A 1 208 ? -3.119 -17.384 18.966 1.00 93.31 208 ASP A N 1
ATOM 1656 C CA . ASP A 1 208 ? -1.987 -17.072 19.835 1.00 93.31 208 ASP A CA 1
ATOM 1657 C C . ASP A 1 208 ? -1.953 -15.576 20.185 1.00 93.31 208 ASP A C 1
ATOM 1659 O O . ASP A 1 208 ? -1.920 -14.708 19.308 1.00 93.31 208 ASP A O 1
ATOM 1663 N N . ASP A 1 209 ? -1.958 -15.272 21.481 1.00 89.12 209 ASP A N 1
ATOM 1664 C CA . ASP A 1 209 ? -1.999 -13.905 21.996 1.00 89.12 209 ASP A CA 1
ATOM 1665 C C . ASP A 1 209 ? -0.704 -13.114 21.728 1.00 89.12 209 ASP A C 1
ATOM 1667 O O . ASP A 1 209 ? -0.729 -11.876 21.773 1.00 89.12 209 ASP A O 1
ATOM 1671 N N . GLU A 1 210 ? 0.407 -13.783 21.385 1.00 94.25 210 GLU A N 1
ATOM 1672 C CA . GLU A 1 210 ? 1.656 -13.125 20.971 1.00 94.25 210 GLU A CA 1
ATOM 1673 C C . GLU A 1 210 ? 1.438 -12.191 19.766 1.00 94.25 210 GLU A C 1
ATOM 1675 O O . GLU A 1 210 ? 2.097 -11.149 19.650 1.00 94.25 210 GLU A O 1
ATOM 1680 N N . TRP A 1 211 ? 0.438 -12.488 18.924 1.00 95.56 211 TRP A N 1
ATOM 1681 C CA . TRP A 1 211 ? 0.089 -11.696 17.745 1.00 95.56 211 TRP A CA 1
ATOM 1682 C C . TRP A 1 211 ? -0.084 -10.208 18.048 1.00 95.56 211 TRP A C 1
ATOM 1684 O O . TRP A 1 211 ? 0.432 -9.371 17.312 1.00 95.56 211 TRP A O 1
ATOM 1694 N N . THR A 1 212 ? -0.756 -9.854 19.148 1.00 93.19 212 THR A N 1
ATOM 1695 C CA . THR A 1 212 ? -1.073 -8.449 19.459 1.00 93.19 212 THR A CA 1
ATOM 1696 C C . THR A 1 212 ? 0.186 -7.618 19.724 1.00 93.19 212 THR A C 1
ATOM 1698 O O . THR A 1 212 ? 0.257 -6.448 19.336 1.00 93.19 212 THR A O 1
ATOM 1701 N N . GLY A 1 213 ? 1.172 -8.214 20.402 1.00 92.00 213 GLY A N 1
ATOM 1702 C CA . GLY A 1 213 ? 2.461 -7.580 20.677 1.00 92.00 213 GLY A CA 1
ATOM 1703 C C . GLY A 1 213 ? 3.336 -7.513 19.430 1.00 92.00 213 GLY A C 1
ATOM 1704 O O . GLY A 1 213 ? 3.984 -6.496 19.190 1.00 92.00 213 GLY A O 1
ATOM 1705 N N . PHE A 1 214 ? 3.298 -8.566 18.611 1.00 95.31 214 PHE A N 1
ATOM 1706 C CA . PHE A 1 214 ? 3.997 -8.622 17.335 1.00 95.31 214 PHE A CA 1
ATOM 1707 C C . PHE A 1 214 ? 3.481 -7.543 16.372 1.00 95.31 214 PHE A C 1
ATOM 1709 O O . PHE A 1 214 ? 4.218 -6.638 15.987 1.00 95.31 214 PHE A O 1
ATOM 1716 N N . VAL A 1 215 ? 2.197 -7.602 16.016 1.00 96.31 215 VAL A N 1
ATOM 1717 C CA . VAL A 1 215 ? 1.622 -6.870 14.881 1.00 96.31 215 VAL A CA 1
ATOM 1718 C C . VAL A 1 215 ? 1.629 -5.350 15.065 1.00 96.31 215 VAL A C 1
ATOM 1720 O O . VAL A 1 215 ? 1.708 -4.619 14.085 1.00 96.31 215 VAL A O 1
ATOM 1723 N N . ASP A 1 216 ? 1.596 -4.845 16.302 1.00 92.31 216 ASP A N 1
ATOM 1724 C CA . ASP A 1 216 ? 1.509 -3.404 16.578 1.00 92.31 216 ASP A CA 1
ATOM 1725 C C . ASP A 1 216 ? 2.661 -2.589 15.991 1.00 92.31 216 ASP A C 1
ATOM 1727 O O . ASP A 1 216 ? 2.436 -1.506 15.451 1.00 92.31 216 ASP A O 1
ATOM 1731 N N . GLN A 1 217 ? 3.893 -3.085 16.106 1.00 91.88 217 GLN A N 1
ATOM 1732 C CA . GLN A 1 217 ? 5.058 -2.362 15.605 1.00 91.88 217 GLN A CA 1
ATOM 1733 C C . GLN A 1 217 ? 5.142 -2.460 14.077 1.00 91.88 217 GLN A C 1
ATOM 1735 O O . GLN A 1 217 ? 5.325 -1.445 13.405 1.00 91.88 217 GLN A O 1
ATOM 1740 N N . TRP A 1 218 ? 4.940 -3.660 13.527 1.00 96.81 218 TRP A N 1
ATOM 1741 C CA . TRP A 1 218 ? 4.961 -3.906 12.083 1.00 96.81 218 TRP A CA 1
ATOM 1742 C C . TRP A 1 218 ? 3.888 -3.103 11.345 1.00 96.81 218 TRP A C 1
ATOM 1744 O O . TRP A 1 218 ? 4.159 -2.533 10.291 1.00 96.81 218 TRP A O 1
ATOM 1754 N N . ALA A 1 219 ? 2.693 -2.980 11.928 1.00 97.56 219 ALA A N 1
ATOM 1755 C CA . ALA A 1 219 ? 1.587 -2.243 11.329 1.00 97.56 219 ALA A CA 1
ATOM 1756 C C . ALA A 1 219 ? 1.872 -0.745 11.225 1.00 97.56 219 ALA A C 1
ATOM 1758 O O . ALA A 1 219 ? 1.563 -0.128 10.210 1.00 97.56 219 ALA A O 1
ATOM 1759 N N . ARG A 1 220 ? 2.506 -0.163 12.250 1.00 95.88 220 ARG A N 1
ATOM 1760 C CA . ARG A 1 220 ? 2.900 1.253 12.249 1.00 95.88 220 ARG A CA 1
ATOM 1761 C C . ARG A 1 220 ? 3.998 1.537 11.232 1.00 95.88 220 ARG A C 1
ATOM 1763 O O . ARG A 1 220 ? 3.931 2.565 10.569 1.00 95.88 220 ARG A O 1
ATOM 1770 N N . PHE A 1 221 ? 4.975 0.637 11.086 1.00 97.00 221 PHE A N 1
ATOM 1771 C CA . PHE A 1 221 ? 5.987 0.764 10.034 1.00 97.00 221 PHE A CA 1
ATOM 1772 C C . PHE A 1 221 ? 5.360 0.658 8.646 1.00 97.00 221 PHE A C 1
ATOM 1774 O O . PHE A 1 221 ? 5.591 1.531 7.818 1.00 97.00 221 PHE A O 1
ATOM 1781 N N . CYS A 1 222 ? 4.517 -0.350 8.406 1.00 98.50 222 CYS A N 1
ATOM 1782 C CA . CYS A 1 222 ? 3.816 -0.493 7.130 1.00 98.50 222 CYS A CA 1
ATOM 1783 C C . CYS A 1 222 ? 2.993 0.767 6.811 1.00 98.50 222 CYS A C 1
ATOM 1785 O O . CYS A 1 222 ? 3.088 1.305 5.712 1.00 98.50 222 CYS A O 1
ATOM 1787 N N . TRP A 1 223 ? 2.275 1.305 7.802 1.00 98.12 223 TRP A N 1
ATOM 1788 C CA . TRP A 1 223 ? 1.471 2.516 7.643 1.00 98.12 223 TRP A CA 1
ATOM 1789 C C . TRP A 1 223 ? 2.319 3.753 7.348 1.00 98.12 223 TRP A C 1
ATOM 1791 O O . TRP A 1 223 ? 1.950 4.549 6.487 1.00 98.12 223 TRP A O 1
ATOM 1801 N N . LEU A 1 224 ? 3.476 3.898 8.003 1.00 97.38 224 LEU A N 1
ATOM 1802 C CA . LEU A 1 224 ? 4.425 4.976 7.728 1.00 97.38 224 LEU A CA 1
ATOM 1803 C C . LEU A 1 224 ? 4.915 4.932 6.277 1.00 97.38 224 LEU A C 1
ATOM 1805 O O . LEU A 1 224 ? 4.840 5.944 5.587 1.00 97.38 224 LEU A O 1
ATOM 1809 N N . PHE A 1 225 ? 5.387 3.773 5.808 1.00 98.25 225 PHE A N 1
ATOM 1810 C CA . PHE A 1 225 ? 5.914 3.640 4.449 1.00 98.25 225 PHE A CA 1
ATOM 1811 C C . PHE A 1 225 ? 4.817 3.742 3.381 1.00 98.25 225 PHE A C 1
ATOM 1813 O O . PHE A 1 225 ? 5.066 4.351 2.347 1.00 98.25 225 PHE A O 1
ATOM 1820 N N . LEU A 1 226 ? 3.592 3.251 3.629 1.00 97.88 226 LEU A N 1
ATOM 1821 C CA . LEU A 1 226 ? 2.458 3.495 2.723 1.00 97.88 226 LEU A CA 1
ATOM 1822 C C . LEU A 1 226 ? 2.114 4.986 2.650 1.00 97.88 226 LEU A C 1
ATOM 1824 O O . LEU A 1 226 ? 1.928 5.517 1.561 1.00 97.88 226 LEU A O 1
ATOM 1828 N N . THR A 1 227 ? 2.073 5.675 3.795 1.00 96.88 227 THR A N 1
ATOM 1829 C CA . THR A 1 227 ? 1.806 7.123 3.843 1.00 96.88 227 THR A CA 1
ATOM 1830 C C . THR A 1 227 ? 2.882 7.905 3.092 1.00 96.88 227 THR A C 1
ATOM 1832 O O . THR A 1 227 ? 2.561 8.791 2.305 1.00 96.88 227 THR A O 1
ATOM 1835 N N . LEU A 1 228 ? 4.158 7.559 3.298 1.00 96.75 228 LEU A N 1
ATOM 1836 C CA . LEU A 1 228 ? 5.270 8.183 2.588 1.00 96.75 228 LEU A CA 1
ATOM 1837 C C . LEU A 1 228 ? 5.222 7.869 1.088 1.00 96.75 228 LEU A C 1
ATOM 1839 O O . LEU A 1 228 ? 5.435 8.766 0.283 1.00 96.75 228 LEU A O 1
ATOM 1843 N N . GLY A 1 229 ? 4.890 6.634 0.708 1.00 95.50 229 GLY A N 1
ATOM 1844 C CA . GLY A 1 229 ? 4.713 6.231 -0.685 1.00 95.50 229 GLY A CA 1
ATOM 1845 C C . GLY A 1 229 ? 3.656 7.077 -1.392 1.00 95.50 229 GLY A C 1
ATOM 1846 O O . GLY A 1 229 ? 3.957 7.669 -2.425 1.00 95.50 229 GLY A O 1
ATOM 1847 N N . ILE A 1 230 ? 2.466 7.212 -0.798 1.00 94.00 230 ILE A N 1
ATOM 1848 C CA . ILE A 1 230 ? 1.378 8.046 -1.337 1.00 94.00 230 ILE A CA 1
ATOM 1849 C C . ILE A 1 230 ? 1.808 9.515 -1.424 1.00 94.00 230 ILE A C 1
ATOM 1851 O O . ILE A 1 230 ? 1.611 10.146 -2.457 1.00 94.00 230 ILE A O 1
ATOM 1855 N N . ALA A 1 231 ? 2.430 10.062 -0.374 1.00 92.25 231 ALA A N 1
ATOM 1856 C CA . ALA A 1 231 ? 2.856 11.461 -0.360 1.00 92.25 231 ALA A CA 1
ATOM 1857 C C . ALA A 1 231 ? 3.919 11.760 -1.432 1.00 92.25 231 ALA A C 1
ATOM 1859 O O . ALA A 1 231 ? 3.774 12.717 -2.190 1.00 92.25 231 ALA A O 1
ATOM 1860 N N . LEU A 1 232 ? 4.964 10.930 -1.527 1.00 92.38 232 LEU A N 1
ATOM 1861 C CA . LEU A 1 232 ? 6.015 11.075 -2.537 1.00 92.38 232 LEU A CA 1
ATOM 1862 C C . LEU A 1 232 ? 5.464 10.880 -3.954 1.00 92.38 232 LEU A C 1
ATOM 1864 O O . LEU A 1 232 ? 5.827 11.630 -4.854 1.00 92.38 232 LEU A O 1
ATOM 1868 N N . GLY A 1 233 ? 4.574 9.900 -4.138 1.00 89.69 233 GLY A N 1
ATOM 1869 C CA . GLY A 1 233 ? 3.920 9.637 -5.420 1.00 89.69 233 GLY A CA 1
ATOM 1870 C C . GLY A 1 233 ? 3.050 10.809 -5.864 1.00 89.69 233 GLY A C 1
ATOM 1871 O O . GLY A 1 233 ? 3.156 11.239 -7.004 1.00 89.69 233 GLY A O 1
ATOM 1872 N N . GLY A 1 234 ? 2.273 11.395 -4.948 1.00 87.19 234 GLY A N 1
ATOM 1873 C CA . GLY A 1 234 ? 1.453 12.575 -5.230 1.00 87.19 234 GLY A CA 1
ATOM 1874 C C . GLY A 1 234 ? 2.283 13.797 -5.632 1.00 87.19 234 GLY A C 1
ATOM 1875 O O . GLY A 1 234 ? 1.948 14.475 -6.599 1.00 87.19 234 GLY A O 1
ATOM 1876 N N . VAL A 1 235 ? 3.408 14.055 -4.951 1.00 85.88 235 VAL A N 1
ATOM 1877 C CA . VAL A 1 235 ? 4.329 15.140 -5.346 1.00 85.88 235 VAL A CA 1
ATOM 1878 C C . VAL A 1 235 ? 4.946 14.866 -6.719 1.00 85.88 235 VAL A C 1
ATOM 1880 O O . VAL A 1 235 ? 5.047 15.774 -7.542 1.00 85.88 235 VAL A O 1
ATOM 1883 N N . TRP A 1 236 ? 5.345 13.623 -6.988 1.00 86.44 236 TRP A N 1
ATOM 1884 C CA . TRP A 1 236 ? 5.917 13.244 -8.275 1.00 86.44 236 TRP A CA 1
ATOM 1885 C C . TRP A 1 236 ? 4.915 13.400 -9.424 1.00 86.44 236 TRP A C 1
ATOM 1887 O O . TRP A 1 236 ? 5.230 14.066 -10.412 1.00 86.44 236 TRP A O 1
ATOM 1897 N N . ALA A 1 237 ? 3.701 12.867 -9.264 1.00 81.94 237 ALA A N 1
ATOM 1898 C CA . ALA A 1 237 ? 2.613 12.993 -10.228 1.00 81.94 237 ALA A CA 1
ATOM 1899 C C . ALA A 1 237 ? 2.268 14.466 -10.484 1.00 81.94 237 ALA A C 1
ATOM 1901 O O . ALA A 1 237 ? 2.172 14.882 -11.636 1.00 81.94 237 ALA A O 1
ATOM 1902 N N . TYR A 1 238 ? 2.186 15.288 -9.432 1.00 80.12 238 TYR A N 1
ATOM 1903 C CA . TYR A 1 238 ? 1.942 16.725 -9.565 1.00 80.12 238 TYR A CA 1
ATOM 1904 C C . TYR A 1 238 ? 2.984 17.420 -10.454 1.00 80.12 238 TYR A C 1
ATOM 1906 O O . TYR A 1 238 ? 2.623 18.218 -11.318 1.00 80.12 238 TYR A O 1
ATOM 1914 N N . LEU A 1 239 ? 4.270 17.101 -10.273 1.00 78.50 239 LEU A N 1
ATOM 1915 C CA . LEU A 1 239 ? 5.361 17.730 -11.025 1.00 78.50 239 LEU A CA 1
ATOM 1916 C C . LEU A 1 239 ? 5.460 17.251 -12.475 1.00 78.50 239 LEU A C 1
ATOM 1918 O O . LEU A 1 239 ? 5.788 18.047 -13.348 1.00 78.50 239 LEU A O 1
ATOM 1922 N N . VAL A 1 240 ? 5.226 15.962 -12.722 1.00 72.94 240 VAL A N 1
ATOM 1923 C CA . VAL A 1 240 ? 5.454 15.352 -14.041 1.00 72.94 240 VAL A CA 1
ATOM 1924 C C . VAL A 1 240 ? 4.214 15.413 -14.923 1.00 72.94 240 VAL A C 1
ATOM 1926 O O . VAL A 1 240 ? 4.324 15.644 -16.125 1.00 72.94 240 VAL A O 1
ATOM 1929 N N . LEU A 1 241 ? 3.034 15.213 -14.340 1.00 70.00 241 LEU A N 1
ATOM 1930 C CA . LEU A 1 241 ? 1.784 15.149 -15.086 1.00 70.00 241 LEU A CA 1
ATOM 1931 C C . LEU A 1 241 ? 1.078 16.507 -15.150 1.00 70.00 241 LEU A C 1
ATOM 1933 O O . LEU A 1 241 ? 0.405 16.790 -16.137 1.00 70.00 241 LEU A O 1
ATOM 1937 N N . GLY A 1 242 ? 1.257 17.375 -14.148 1.00 61.75 242 GLY A N 1
ATOM 1938 C CA . GLY A 1 242 ? 0.797 18.765 -14.209 1.00 61.75 242 GLY A CA 1
ATOM 1939 C C . GLY A 1 242 ? -0.724 18.939 -14.308 1.00 61.75 242 GLY A C 1
ATOM 1940 O O . GLY A 1 242 ? -1.176 19.927 -14.879 1.00 61.75 242 GLY A O 1
ATOM 1941 N N . TRP A 1 243 ? -1.532 18.014 -13.767 1.00 56.31 243 TRP A N 1
ATOM 1942 C CA . TRP A 1 243 ? -3.006 17.979 -13.915 1.00 56.31 243 TRP A CA 1
ATOM 1943 C C . TRP A 1 243 ? -3.770 19.102 -13.185 1.00 56.31 243 TRP A C 1
ATOM 1945 O O . TRP A 1 243 ? -4.924 18.922 -12.799 1.00 56.31 243 TRP A O 1
ATOM 1955 N N . GLY A 1 244 ? -3.145 20.257 -12.945 1.00 55.53 244 GLY A N 1
ATOM 1956 C CA . GLY A 1 244 ? -3.793 21.403 -12.302 1.00 55.53 244 GLY A CA 1
ATOM 1957 C C . GLY A 1 244 ? -4.320 21.122 -10.888 1.00 55.53 244 GLY A C 1
ATOM 1958 O O . GLY A 1 244 ? -5.124 21.897 -10.377 1.00 55.53 244 GLY A O 1
ATOM 1959 N N . GLY A 1 245 ? -3.896 20.025 -10.249 1.00 66.44 245 GLY A N 1
ATOM 1960 C CA . GLY A 1 245 ? -4.421 19.569 -8.965 1.00 66.44 245 GLY A CA 1
ATOM 1961 C C . GLY A 1 245 ? -3.559 18.491 -8.308 1.00 66.44 245 GLY A C 1
ATOM 1962 O O . GLY A 1 245 ? -2.692 17.894 -8.938 1.00 66.44 245 GLY A O 1
ATOM 1963 N N . PHE A 1 246 ? -3.797 18.263 -7.015 1.00 72.88 246 PHE A N 1
ATOM 1964 C CA . PHE A 1 246 ? -2.975 17.401 -6.152 1.00 72.88 246 PHE A CA 1
ATOM 1965 C C . PHE A 1 246 ? -3.288 15.896 -6.251 1.00 72.88 246 PHE A C 1
ATOM 1967 O O . PHE A 1 246 ? -2.510 15.082 -5.758 1.00 72.88 246 PHE A O 1
ATOM 1974 N N . TRP A 1 247 ? -4.450 15.530 -6.800 1.00 83.88 247 TRP A N 1
ATOM 1975 C CA . TRP A 1 247 ? -4.928 14.150 -6.895 1.00 83.88 247 TRP A CA 1
ATOM 1976 C C . TRP A 1 247 ? -5.876 13.995 -8.072 1.00 83.88 247 TRP A C 1
ATOM 1978 O O . TRP A 1 247 ? -6.721 14.867 -8.313 1.00 83.88 247 TRP A O 1
ATOM 1988 N N . SER A 1 248 ? -5.765 12.876 -8.780 1.00 77.88 248 SER A N 1
ATOM 1989 C CA . SER A 1 248 ? -6.467 12.704 -10.040 1.00 77.88 248 SER A CA 1
ATOM 1990 C C . SER A 1 248 ? -7.487 11.578 -10.100 1.00 77.88 248 SER A C 1
ATOM 1992 O O . SER A 1 248 ? -8.283 11.530 -11.036 1.00 77.88 248 SER A O 1
ATOM 1994 N N . TRP A 1 249 ? -7.484 10.699 -9.098 1.00 87.12 249 TRP A N 1
ATOM 1995 C CA . TRP A 1 249 ? -8.260 9.457 -9.106 1.00 87.12 249 TRP A CA 1
ATOM 1996 C C . TRP A 1 249 ? -7.916 8.503 -10.258 1.00 87.12 249 TRP A C 1
ATOM 1998 O O . TRP A 1 249 ? -8.710 7.620 -10.588 1.00 87.12 249 TRP A O 1
ATOM 2008 N N . ASP A 1 250 ? -6.719 8.624 -10.834 1.00 88.00 250 ASP A N 1
ATOM 2009 C CA . ASP A 1 250 ? -6.155 7.602 -11.716 1.00 88.00 250 ASP A CA 1
ATOM 2010 C C . ASP A 1 250 ? -6.162 6.214 -11.026 1.00 88.00 250 ASP A C 1
ATOM 2012 O O . ASP A 1 250 ? -6.033 6.139 -9.793 1.00 88.00 250 ASP A O 1
ATOM 2016 N N . PRO A 1 251 ? -6.332 5.095 -11.764 1.00 91.44 251 PRO A N 1
ATOM 2017 C CA . PRO A 1 251 ? -6.407 3.777 -11.146 1.00 91.44 251 PRO A CA 1
ATOM 2018 C C . PRO A 1 251 ? -5.205 3.399 -10.283 1.00 91.44 251 PRO A C 1
ATOM 2020 O O . PRO A 1 251 ? -5.398 2.794 -9.230 1.00 91.44 251 PRO A O 1
ATOM 2023 N N . VAL A 1 252 ? -3.980 3.768 -10.666 1.00 91.06 252 VAL A N 1
ATOM 2024 C CA . VAL A 1 252 ? -2.780 3.437 -9.888 1.00 91.06 252 VAL A CA 1
ATOM 2025 C C . VAL A 1 252 ? -2.724 4.276 -8.616 1.00 91.06 252 VAL A C 1
ATOM 2027 O O . VAL A 1 252 ? -2.553 3.707 -7.533 1.00 91.06 252 VAL A O 1
ATOM 2030 N N . GLU A 1 253 ? -2.974 5.586 -8.709 1.00 90.56 253 GLU A N 1
ATOM 2031 C CA . GLU A 1 253 ? -3.096 6.464 -7.534 1.00 90.56 253 GLU A CA 1
ATOM 2032 C C . GLU A 1 253 ? -4.160 5.931 -6.563 1.00 90.56 253 GLU A C 1
ATOM 2034 O O . GLU A 1 253 ? -3.893 5.695 -5.381 1.00 90.56 253 GLU A O 1
ATOM 2039 N N . THR A 1 254 ? -5.358 5.649 -7.076 1.00 94.00 254 THR A N 1
ATOM 2040 C CA . THR A 1 254 ? -6.497 5.154 -6.294 1.00 94.00 254 THR A CA 1
ATOM 2041 C C . THR A 1 254 ? -6.202 3.792 -5.676 1.00 94.00 254 THR A C 1
ATOM 2043 O O . THR A 1 254 ? -6.530 3.557 -4.511 1.00 94.00 254 THR A O 1
ATOM 2046 N N . SER A 1 255 ? -5.523 2.904 -6.406 1.00 94.69 255 SER A N 1
ATOM 2047 C CA . SER A 1 255 ? -5.149 1.586 -5.895 1.00 94.69 255 SER A CA 1
ATOM 2048 C C . SER A 1 255 ? -4.191 1.655 -4.707 1.00 94.69 255 SER A C 1
ATOM 2050 O O . SER A 1 255 ? -4.271 0.808 -3.821 1.00 94.69 255 SER A O 1
ATOM 2052 N N . SER A 1 256 ? -3.345 2.690 -4.628 1.00 94.50 256 SER A N 1
ATOM 2053 C CA . SER A 1 256 ? -2.442 2.911 -3.491 1.00 94.50 256 SER A CA 1
ATOM 2054 C C . SER A 1 256 ? -3.179 3.359 -2.218 1.00 94.50 256 SER A C 1
ATOM 2056 O O . SER A 1 256 ? -2.778 3.003 -1.106 1.00 94.50 256 SER A O 1
ATOM 2058 N N . LEU A 1 257 ? -4.303 4.073 -2.367 1.00 96.00 257 LEU A N 1
ATOM 2059 C CA . LEU A 1 257 ? -5.131 4.549 -1.255 1.00 96.00 257 LEU A CA 1
ATOM 2060 C C . LEU A 1 257 ? -5.893 3.405 -0.566 1.00 96.00 257 LEU A C 1
ATOM 2062 O O . LEU A 1 257 ? -6.073 3.417 0.653 1.00 96.00 257 LEU A O 1
ATOM 2066 N N . ILE A 1 258 ? -6.324 2.399 -1.328 1.00 98.12 258 ILE A N 1
ATOM 2067 C CA . ILE A 1 258 ? -7.134 1.274 -0.840 1.00 98.12 258 ILE A CA 1
ATOM 2068 C C . ILE A 1 258 ? -6.466 0.509 0.331 1.00 98.12 258 ILE A C 1
ATOM 2070 O O . ILE A 1 258 ? -7.080 0.433 1.402 1.00 98.12 258 ILE A O 1
ATOM 2074 N N . PRO A 1 259 ? -5.223 -0.014 0.217 1.00 98.12 259 PRO A N 1
ATOM 2075 C CA . PRO A 1 259 ? -4.554 -0.689 1.330 1.00 98.12 259 PRO A CA 1
ATOM 2076 C C . PRO A 1 259 ? -4.233 0.267 2.489 1.00 98.12 259 PRO A C 1
ATOM 2078 O O . PRO A 1 259 ? -4.226 -0.153 3.646 1.00 98.12 259 PRO A O 1
ATOM 2081 N N . TRP A 1 260 ? -4.011 1.560 2.223 1.00 98.06 260 TRP A N 1
ATOM 2082 C CA . TRP A 1 260 ? -3.799 2.556 3.278 1.00 98.06 260 TRP A CA 1
ATOM 2083 C C . TRP A 1 260 ? -5.059 2.764 4.132 1.00 98.06 260 TRP A C 1
ATOM 2085 O O . TRP A 1 260 ? -4.971 2.824 5.364 1.00 98.06 260 TRP A O 1
ATOM 2095 N N . LEU A 1 261 ? -6.241 2.799 3.508 1.00 98.25 261 LEU A N 1
ATOM 2096 C CA . LEU A 1 261 ? -7.526 2.888 4.206 1.00 98.25 261 LEU A CA 1
ATOM 2097 C C . LEU A 1 261 ? -7.789 1.639 5.053 1.00 98.25 261 LEU A C 1
ATOM 2099 O O . LEU A 1 261 ? -8.126 1.762 6.234 1.00 98.25 261 LEU A O 1
ATOM 2103 N N . THR A 1 262 ? -7.574 0.437 4.507 1.00 98.38 262 THR A N 1
ATOM 2104 C CA . THR A 1 262 ? -7.763 -0.801 5.283 1.00 98.38 262 THR A CA 1
ATOM 2105 C C . THR A 1 262 ? -6.759 -0.940 6.414 1.00 98.38 262 THR A C 1
ATOM 2107 O O . THR A 1 262 ? -7.136 -1.380 7.500 1.00 98.38 262 THR A O 1
ATOM 2110 N N . LEU A 1 263 ? -5.511 -0.505 6.217 1.00 98.50 263 LEU A N 1
ATOM 2111 C CA . LEU A 1 263 ? -4.501 -0.510 7.271 1.00 98.50 263 LEU A CA 1
ATOM 2112 C C . LEU A 1 263 ? -4.821 0.509 8.369 1.00 98.50 263 LEU A C 1
ATOM 2114 O O . LEU A 1 263 ? -4.647 0.227 9.555 1.00 98.50 263 LEU A O 1
ATOM 2118 N N . THR A 1 264 ? -5.344 1.678 7.998 1.00 97.69 264 THR A N 1
ATOM 2119 C CA . THR A 1 264 ? -5.825 2.674 8.962 1.00 97.69 264 THR A CA 1
ATOM 2120 C C . THR A 1 264 ? -7.003 2.116 9.763 1.00 97.69 264 THR A C 1
ATOM 2122 O O . THR A 1 264 ? -7.003 2.200 10.994 1.00 97.69 264 THR A O 1
ATOM 2125 N N . GLY A 1 265 ? -7.960 1.454 9.104 1.00 97.19 265 GLY A N 1
ATOM 2126 C CA . GLY A 1 265 ? -9.035 0.712 9.767 1.00 97.19 265 GLY A CA 1
ATOM 2127 C C . GLY A 1 265 ? -8.505 -0.385 10.699 1.00 97.19 265 GLY A C 1
ATOM 2128 O O . GLY A 1 265 ? -8.959 -0.500 11.840 1.00 97.19 265 GLY A O 1
ATOM 2129 N N . PHE A 1 266 ? -7.483 -1.133 10.273 1.00 97.88 266 PHE A N 1
ATOM 2130 C CA . PHE A 1 266 ? -6.822 -2.137 11.104 1.00 97.88 266 PHE A CA 1
ATOM 2131 C C . PHE A 1 266 ? -6.207 -1.531 12.369 1.00 97.88 266 PHE A C 1
ATOM 2133 O O . PHE A 1 266 ? -6.436 -2.059 13.452 1.00 97.88 266 PHE A O 1
ATOM 2140 N N . LEU A 1 267 ? -5.473 -0.417 12.280 1.00 96.56 267 LEU A N 1
ATOM 2141 C CA . LEU A 1 267 ? -4.864 0.223 13.454 1.00 96.56 267 LEU A CA 1
ATOM 2142 C C . LEU A 1 267 ? -5.916 0.636 14.501 1.00 96.56 267 LEU A C 1
ATOM 2144 O O . LEU A 1 267 ? -5.683 0.499 15.707 1.00 96.56 267 LEU A O 1
ATOM 2148 N N . HIS A 1 268 ? -7.099 1.067 14.056 1.00 94.56 268 HIS A N 1
ATOM 2149 C CA . HIS A 1 268 ? -8.232 1.351 14.940 1.00 94.56 268 HIS A CA 1
ATOM 2150 C C . HIS A 1 268 ? -8.820 0.068 15.546 1.00 94.56 268 HIS A C 1
ATOM 2152 O O . HIS A 1 268 ? -9.023 -0.001 16.762 1.00 94.56 268 HIS A O 1
ATOM 2158 N N . ALA A 1 269 ? -9.028 -0.974 14.738 1.00 95.12 269 ALA A N 1
ATOM 2159 C CA . ALA A 1 269 ? -9.507 -2.274 15.209 1.00 95.12 269 ALA A CA 1
ATOM 2160 C C . ALA A 1 269 ? -8.532 -2.926 16.210 1.00 95.12 269 ALA A C 1
ATOM 2162 O O . ALA A 1 269 ? -8.963 -3.486 17.221 1.00 95.12 269 ALA A O 1
ATOM 2163 N N . LEU A 1 270 ? -7.223 -2.794 15.981 1.00 95.06 270 LEU A N 1
ATOM 2164 C CA . LEU A 1 270 ? -6.160 -3.278 16.858 1.00 95.06 270 LEU A CA 1
ATOM 2165 C C . LEU A 1 270 ? -6.162 -2.541 18.200 1.00 95.06 270 LEU A C 1
ATOM 2167 O O . LEU A 1 270 ? -5.962 -3.163 19.241 1.00 95.06 270 LEU A O 1
ATOM 2171 N N . SER A 1 271 ? -6.431 -1.231 18.208 1.00 91.44 271 SER A N 1
ATOM 2172 C CA . SER A 1 271 ? -6.576 -0.464 19.452 1.00 91.44 271 SER A CA 1
ATOM 2173 C C . SER A 1 271 ? -7.708 -1.009 20.333 1.00 91.44 271 SER A C 1
ATOM 2175 O O . SER A 1 271 ? -7.534 -1.146 21.547 1.00 91.44 271 SER A O 1
ATOM 2177 N N . MET A 1 272 ? -8.839 -1.396 19.729 1.00 89.81 272 MET A N 1
ATOM 2178 C CA . MET A 1 272 ? -9.932 -2.054 20.454 1.00 89.81 272 MET A CA 1
ATOM 2179 C C . MET A 1 272 ? -9.523 -3.429 20.974 1.00 89.81 272 MET A C 1
ATOM 2181 O O . MET A 1 272 ? -9.750 -3.724 22.146 1.00 89.81 272 MET A O 1
ATOM 2185 N N . HIS A 1 273 ? -8.904 -4.240 20.112 1.00 90.25 273 HIS A N 1
ATOM 2186 C CA . HIS A 1 273 ? -8.473 -5.597 20.439 1.00 90.25 273 HIS A CA 1
ATOM 2187 C C . HIS A 1 273 ? -7.476 -5.619 21.606 1.00 90.25 273 HIS A C 1
ATOM 2189 O O . HIS A 1 273 ? -7.561 -6.451 22.504 1.00 90.25 273 HIS A O 1
ATOM 2195 N N . LYS A 1 274 ? -6.572 -4.634 21.647 1.00 89.94 274 LYS A N 1
ATOM 2196 C CA . LYS A 1 274 ? -5.635 -4.422 22.755 1.00 89.94 274 LYS A CA 1
ATOM 2197 C C . LYS A 1 274 ? -6.317 -4.068 24.070 1.00 89.94 274 LYS A C 1
ATOM 2199 O O . LYS A 1 274 ? -5.828 -4.452 25.126 1.00 89.94 274 LYS A O 1
ATOM 2204 N N . SER A 1 275 ? -7.402 -3.296 24.016 1.00 86.12 275 SER A N 1
ATOM 2205 C CA . SER A 1 275 ? -8.139 -2.894 25.216 1.00 86.12 275 SER A CA 1
ATOM 2206 C C . SER A 1 275 ? -8.980 -4.029 25.789 1.00 86.12 275 SER A C 1
ATOM 2208 O O . SER A 1 275 ? -9.167 -4.086 26.999 1.00 86.12 275 SER A O 1
ATOM 2210 N N . ASP A 1 276 ? -9.545 -4.871 24.932 1.00 83.62 276 ASP A N 1
ATOM 2211 C CA . ASP A 1 276 ? -10.319 -6.043 25.315 1.00 83.62 276 ASP A CA 1
ATOM 2212 C C . ASP A 1 276 ? -10.177 -7.071 24.203 1.00 83.62 276 ASP A C 1
ATOM 2214 O O . ASP A 1 276 ? -10.672 -6.874 23.090 1.00 83.62 276 ASP A O 1
ATOM 2218 N N . ARG A 1 277 ? -9.526 -8.189 24.529 1.00 78.50 277 ARG A N 1
ATOM 2219 C CA . ARG A 1 277 ? -9.236 -9.246 23.563 1.00 78.50 277 ARG A CA 1
ATOM 2220 C C . ARG A 1 277 ? -10.497 -9.841 22.963 1.00 78.50 277 ARG A C 1
ATOM 2222 O O . ARG A 1 277 ? -10.385 -10.448 21.911 1.00 78.50 277 ARG A O 1
ATOM 2229 N N . ASN A 1 278 ? -11.667 -9.720 23.602 1.00 82.19 278 ASN A N 1
ATOM 2230 C CA . ASN A 1 278 ? -12.949 -10.167 23.046 1.00 82.19 278 ASN A CA 1
ATOM 2231 C C . ASN A 1 278 ? -13.439 -9.287 21.893 1.00 82.19 278 ASN A C 1
ATOM 2233 O O . ASN A 1 278 ? -14.234 -9.745 21.077 1.00 82.19 278 ASN A O 1
ATOM 2237 N N . LYS A 1 279 ? -12.942 -8.054 21.782 1.00 85.19 279 LYS A N 1
ATOM 2238 C CA . LYS A 1 279 ? -13.330 -7.112 20.732 1.00 85.19 279 LYS A CA 1
ATOM 2239 C C . LYS A 1 279 ? -12.447 -7.277 19.506 1.00 85.19 279 LYS A C 1
ATOM 2241 O O . LYS A 1 279 ? -11.254 -7.558 19.610 1.00 85.19 279 LYS A O 1
ATOM 2246 N N . SER A 1 280 ? -13.049 -7.111 18.331 1.00 87.81 280 SER A N 1
ATOM 2247 C CA . SER A 1 280 ? -12.355 -7.146 17.038 1.00 87.81 280 SER A CA 1
ATOM 2248 C C . SER A 1 280 ? -11.505 -8.404 16.783 1.00 87.81 280 SER A C 1
ATOM 2250 O O . SER A 1 280 ? -10.584 -8.354 15.976 1.00 87.81 280 SER A O 1
ATOM 2252 N N . ARG A 1 281 ? -11.835 -9.548 17.410 1.00 89.81 281 ARG A N 1
ATOM 2253 C CA . ARG A 1 281 ? -11.135 -10.844 17.234 1.00 89.81 281 ARG A CA 1
ATOM 2254 C C . ARG A 1 281 ? -11.119 -11.364 15.800 1.00 89.81 281 ARG A C 1
ATOM 2256 O O . ARG A 1 281 ? -10.273 -12.182 15.464 1.00 89.81 281 ARG A O 1
ATOM 2263 N N . VAL A 1 282 ? -12.079 -10.926 14.991 1.00 92.69 282 VAL A N 1
ATOM 2264 C CA . VAL A 1 282 ? -12.179 -11.258 13.565 1.00 92.69 282 VAL A CA 1
ATOM 2265 C C . VAL A 1 282 ? -11.776 -10.051 12.730 1.00 92.69 282 VAL A C 1
ATOM 2267 O O . VAL A 1 282 ? -10.877 -10.147 11.906 1.00 92.69 282 VAL A O 1
ATOM 2270 N N . ALA A 1 283 ? -12.384 -8.890 12.988 1.00 94.19 283 ALA A N 1
ATOM 2271 C CA . ALA A 1 283 ? -12.161 -7.691 12.186 1.00 94.19 283 ALA A CA 1
ATOM 2272 C C . ALA A 1 283 ? -10.689 -7.248 12.150 1.00 94.19 283 ALA A C 1
ATOM 2274 O O . ALA A 1 283 ? -10.190 -6.914 11.082 1.00 94.19 283 ALA A O 1
ATOM 2275 N N . ALA A 1 284 ? -9.975 -7.268 13.282 1.00 96.19 284 ALA A N 1
ATOM 2276 C 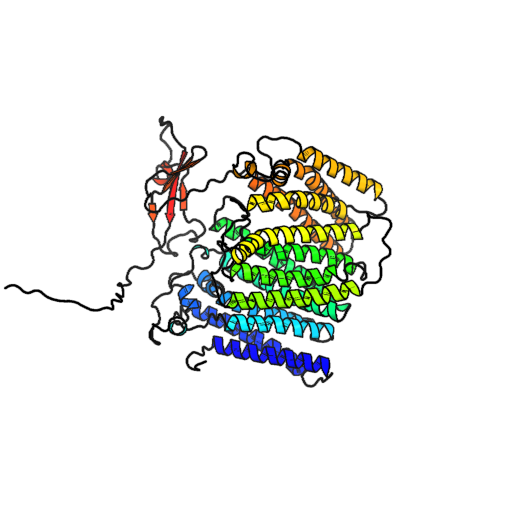CA . ALA A 1 284 ? -8.582 -6.831 13.321 1.00 96.19 284 ALA A CA 1
ATOM 2277 C C . ALA A 1 284 ? -7.662 -7.726 12.463 1.00 96.19 284 ALA A C 1
ATOM 2279 O O . ALA A 1 284 ? -7.043 -7.197 11.540 1.00 96.19 284 ALA A O 1
ATOM 2280 N N . PRO A 1 285 ? -7.574 -9.056 12.673 1.00 97.12 285 PRO A N 1
ATOM 2281 C CA . PRO A 1 285 ? -6.729 -9.886 11.815 1.00 97.12 285 PRO A CA 1
ATOM 2282 C C . PRO A 1 285 ? -7.220 -9.916 10.363 1.00 97.12 285 PRO A C 1
ATOM 2284 O O . PRO A 1 285 ? -6.392 -9.932 9.455 1.00 97.12 285 PRO A O 1
ATOM 2287 N N . VAL A 1 286 ? -8.536 -9.841 10.114 1.00 98.00 286 VAL A N 1
ATOM 2288 C CA . VAL A 1 286 ? -9.055 -9.788 8.740 1.00 98.00 286 VAL A CA 1
ATOM 2289 C C . VAL A 1 286 ? -8.589 -8.530 8.012 1.00 98.00 286 VAL A C 1
ATOM 2291 O O . VAL A 1 286 ? -8.106 -8.642 6.894 1.00 98.00 286 VAL A O 1
ATOM 2294 N N . LEU A 1 287 ? -8.649 -7.350 8.637 1.00 98.19 287 LEU A N 1
ATOM 2295 C CA . LEU A 1 287 ? -8.172 -6.104 8.023 1.00 98.19 287 LEU A CA 1
ATOM 2296 C C . LEU A 1 287 ? -6.647 -6.082 7.836 1.00 98.19 287 LEU A C 1
ATOM 2298 O O . LEU A 1 287 ? -6.159 -5.557 6.833 1.00 98.19 287 LEU A O 1
ATOM 2302 N N . ALA A 1 288 ? -5.891 -6.677 8.766 1.00 98.06 288 ALA A N 1
ATOM 2303 C CA . ALA A 1 288 ? -4.442 -6.825 8.628 1.00 98.06 288 ALA A CA 1
ATOM 2304 C C . ALA A 1 288 ? -4.073 -7.683 7.409 1.00 98.06 288 ALA A C 1
ATOM 2306 O O . ALA A 1 288 ? -3.242 -7.276 6.601 1.00 98.06 288 ALA A O 1
ATOM 2307 N N . ALA A 1 289 ? -4.719 -8.841 7.247 1.00 98.50 289 ALA A N 1
ATOM 2308 C CA . ALA A 1 289 ? -4.506 -9.707 6.091 1.00 98.50 289 ALA A CA 1
ATOM 2309 C C . ALA A 1 289 ? -5.034 -9.078 4.792 1.00 98.50 289 ALA A C 1
ATOM 2311 O O . ALA A 1 289 ? -4.340 -9.091 3.778 1.00 98.50 289 ALA A O 1
ATOM 2312 N N . LEU A 1 290 ? -6.219 -8.463 4.828 1.00 98.62 290 LEU A N 1
ATOM 2313 C CA . LEU A 1 290 ? -6.824 -7.798 3.674 1.00 98.62 290 LEU A CA 1
ATOM 2314 C C . LEU A 1 290 ? -5.931 -6.676 3.130 1.00 98.62 290 LEU A C 1
ATOM 2316 O O . LEU A 1 290 ? -5.862 -6.494 1.923 1.00 98.62 290 LEU A O 1
ATOM 2320 N N . THR A 1 291 ? -5.187 -5.977 3.991 1.00 98.62 291 THR A N 1
ATOM 2321 C CA . THR A 1 291 ? -4.225 -4.951 3.555 1.00 98.62 291 THR A CA 1
ATOM 2322 C C . THR A 1 291 ? -3.187 -5.513 2.577 1.00 98.62 291 THR A C 1
ATOM 2324 O O . THR A 1 291 ? -2.907 -4.879 1.565 1.00 98.62 291 THR A O 1
ATOM 2327 N N . PHE A 1 292 ? -2.644 -6.710 2.819 1.00 98.50 292 PHE A N 1
ATOM 2328 C CA . PHE A 1 292 ? -1.712 -7.346 1.878 1.00 98.50 292 PHE A CA 1
ATOM 2329 C C . PHE A 1 292 ? -2.402 -7.808 0.595 1.00 98.50 292 PHE A C 1
ATOM 2331 O O . PHE A 1 292 ? -1.867 -7.597 -0.488 1.00 98.50 292 PHE A O 1
ATOM 2338 N N . VAL A 1 293 ? -3.600 -8.390 0.703 1.00 98.69 293 VAL A N 1
ATOM 2339 C CA . VAL A 1 293 ? -4.409 -8.759 -0.472 1.00 98.69 293 VAL A CA 1
ATOM 2340 C C . VAL A 1 293 ? -4.609 -7.530 -1.368 1.00 98.69 293 VAL A C 1
ATOM 2342 O O . VAL A 1 293 ? -4.430 -7.601 -2.579 1.00 98.69 293 VAL A O 1
ATOM 2345 N N . LEU A 1 294 ? -4.884 -6.371 -0.768 1.00 98.56 294 LEU A N 1
ATOM 2346 C CA . LEU A 1 294 ? -5.068 -5.107 -1.477 1.00 98.56 294 LEU A CA 1
ATOM 2347 C C . LEU A 1 294 ? -3.758 -4.496 -2.001 1.00 98.56 294 LEU A C 1
ATOM 2349 O O . LEU A 1 294 ? -3.782 -3.799 -3.010 1.00 98.56 294 LEU A O 1
ATOM 2353 N N . VAL A 1 295 ? -2.610 -4.790 -1.383 1.00 98.19 295 VAL A N 1
ATOM 2354 C CA . VAL A 1 295 ? -1.283 -4.489 -1.950 1.00 98.19 295 VAL A CA 1
ATOM 2355 C C . VAL A 1 295 ? -1.019 -5.323 -3.208 1.00 98.19 295 VAL A C 1
ATOM 2357 O O . VAL A 1 295 ? -0.557 -4.785 -4.210 1.00 98.19 295 VAL A O 1
ATOM 2360 N N . VAL A 1 296 ? -1.342 -6.622 -3.191 1.00 97.81 296 VAL A N 1
ATOM 2361 C CA . VAL A 1 296 ? -1.232 -7.484 -4.383 1.00 97.81 296 VAL A CA 1
ATOM 2362 C C . VAL A 1 296 ? -2.179 -6.996 -5.481 1.00 97.81 296 VAL A C 1
ATOM 2364 O O . VAL A 1 296 ? -1.788 -6.935 -6.645 1.00 97.81 296 VAL A O 1
ATOM 2367 N N . TYR A 1 297 ? -3.389 -6.572 -5.111 1.00 97.25 297 TYR A N 1
ATOM 2368 C CA . TYR A 1 297 ? -4.323 -5.927 -6.030 1.00 97.25 297 TYR A CA 1
ATOM 2369 C C . TYR A 1 297 ? -3.741 -4.641 -6.637 1.00 97.25 297 TYR A C 1
ATOM 2371 O O . TYR A 1 297 ? -3.747 -4.504 -7.855 1.00 97.25 297 TYR A O 1
ATOM 2379 N N . ALA A 1 298 ? -3.164 -3.739 -5.835 1.00 95.94 298 ALA A N 1
ATOM 2380 C CA . ALA A 1 298 ? -2.512 -2.530 -6.347 1.00 95.94 298 ALA A CA 1
ATOM 2381 C C . ALA A 1 298 ? -1.360 -2.858 -7.316 1.00 95.94 298 ALA A C 1
ATOM 2383 O O . ALA A 1 298 ? -1.235 -2.245 -8.374 1.00 95.94 298 ALA A O 1
ATOM 2384 N N . ALA A 1 299 ? -0.572 -3.897 -7.021 1.00 94.31 299 ALA A N 1
ATOM 2385 C CA . ALA A 1 299 ? 0.466 -4.369 -7.933 1.00 94.31 299 ALA A CA 1
ATOM 2386 C C . ALA A 1 299 ? -0.102 -4.922 -9.254 1.00 94.31 299 ALA A C 1
ATOM 2388 O O . ALA A 1 299 ? 0.523 -4.738 -10.300 1.00 94.31 299 ALA A O 1
ATOM 2389 N N . MET A 1 300 ? -1.275 -5.564 -9.219 1.00 92.06 300 MET A N 1
ATOM 2390 C CA . MET A 1 300 ? -1.992 -6.043 -10.404 1.00 92.06 300 MET A CA 1
ATOM 2391 C C . MET A 1 300 ? -2.522 -4.876 -11.246 1.00 92.06 300 MET A C 1
ATOM 2393 O O . MET A 1 300 ? -2.404 -4.919 -12.471 1.00 92.06 300 MET A O 1
ATOM 2397 N N . VAL A 1 301 ? -3.036 -3.814 -10.613 1.00 92.62 301 VAL A N 1
ATOM 2398 C CA . VAL A 1 301 ? -3.511 -2.601 -11.309 1.00 92.62 301 VAL A CA 1
ATOM 2399 C C . VAL A 1 301 ? -2.409 -2.001 -12.183 1.00 92.62 301 VAL A C 1
ATOM 2401 O O . VAL A 1 301 ? -2.663 -1.626 -13.320 1.00 92.62 301 VAL A O 1
ATOM 2404 N N . THR A 1 302 ? -1.165 -1.997 -11.705 1.00 88.62 302 THR A N 1
ATOM 2405 C CA . THR A 1 302 ? -0.022 -1.450 -12.454 1.00 88.62 302 THR A CA 1
ATOM 2406 C C . THR A 1 302 ? 0.587 -2.386 -13.507 1.00 88.62 302 THR A C 1
ATOM 2408 O O . THR A 1 302 ? 1.451 -1.927 -14.240 1.00 88.62 302 THR A O 1
ATOM 2411 N N . ARG A 1 303 ? 0.251 -3.687 -13.543 1.00 88.25 303 ARG A N 1
ATOM 2412 C CA . ARG A 1 303 ? 1.045 -4.715 -14.277 1.00 88.25 303 ARG A CA 1
ATOM 2413 C C . ARG A 1 303 ? 0.238 -5.719 -15.105 1.00 88.25 303 ARG A C 1
ATOM 2415 O O . ARG A 1 303 ? 0.800 -6.558 -15.799 1.00 88.25 303 ARG A O 1
ATOM 2422 N N . SER A 1 304 ? -1.085 -5.717 -14.969 1.00 84.44 304 SER A N 1
ATOM 2423 C CA . SER A 1 304 ? -1.943 -6.706 -15.639 1.00 84.44 304 SER A CA 1
ATOM 2424 C C . SER A 1 304 ? -2.375 -6.304 -17.046 1.00 84.44 304 SER A C 1
ATOM 2426 O O . SER A 1 304 ? -2.989 -7.118 -17.721 1.00 84.44 304 SER A O 1
ATOM 2428 N N . GLY A 1 305 ? -2.149 -5.054 -17.463 1.00 82.75 305 GLY A N 1
ATOM 2429 C CA . GLY A 1 305 ? -2.729 -4.497 -18.690 1.00 82.75 305 GLY A CA 1
ATOM 2430 C C . GLY A 1 305 ? -4.255 -4.303 -18.653 1.00 82.75 305 GLY A C 1
ATOM 2431 O O . GLY A 1 305 ? -4.814 -3.748 -19.588 1.00 82.75 305 GLY A O 1
ATOM 2432 N N . LEU A 1 306 ? -4.941 -4.713 -17.576 1.00 83.38 306 LEU A N 1
ATOM 2433 C CA . LEU A 1 306 ? -6.408 -4.670 -17.478 1.00 83.38 306 LEU A CA 1
ATOM 2434 C C . LEU A 1 306 ? -6.970 -3.285 -17.136 1.00 83.38 306 LEU A C 1
ATOM 2436 O O . LEU A 1 306 ? -8.167 -3.050 -17.299 1.00 83.38 306 LEU A O 1
ATOM 2440 N N . PHE A 1 307 ? -6.139 -2.395 -16.595 1.00 86.31 307 PHE A N 1
ATOM 2441 C CA . PHE A 1 307 ? -6.557 -1.089 -16.097 1.00 86.31 307 PHE A CA 1
ATOM 2442 C C . PHE A 1 307 ? -5.985 0.012 -16.983 1.00 86.31 307 PHE A C 1
ATOM 2444 O O . PHE A 1 307 ? -4.773 0.099 -17.171 1.00 86.31 307 PHE A O 1
ATOM 2451 N N . ASN A 1 308 ? -6.857 0.900 -17.458 1.00 80.88 308 ASN A N 1
ATOM 2452 C CA . ASN A 1 308 ? -6.458 2.080 -18.218 1.00 80.88 308 ASN A CA 1
ATOM 2453 C C . ASN A 1 308 ? -5.908 3.148 -17.265 1.00 80.88 308 ASN A C 1
ATOM 2455 O O . ASN A 1 308 ? -6.665 3.932 -16.697 1.00 80.88 308 ASN A O 1
ATOM 2459 N N . SER A 1 309 ? -4.590 3.148 -17.070 1.00 81.00 309 SER A N 1
ATOM 2460 C CA . SER A 1 309 ? -3.874 4.120 -16.243 1.00 81.00 309 SER A CA 1
ATOM 2461 C C . SER A 1 309 ? -2.647 4.652 -16.971 1.00 81.00 309 SER A C 1
ATOM 2463 O O . SER A 1 309 ? -1.949 3.910 -17.660 1.00 81.00 309 SER A O 1
ATOM 2465 N N . VAL A 1 310 ? -2.344 5.931 -16.749 1.00 73.25 310 VAL A N 1
ATOM 2466 C CA . VAL A 1 310 ? -1.111 6.567 -17.242 1.00 73.25 310 VAL A CA 1
ATOM 2467 C C . VAL A 1 310 ? 0.147 6.069 -16.519 1.00 73.25 310 VAL A C 1
ATOM 2469 O O . VAL A 1 310 ? 1.257 6.293 -16.993 1.00 73.25 310 VAL A O 1
ATOM 2472 N N . HIS A 1 311 ? -0.020 5.392 -15.379 1.00 74.44 311 HIS A N 1
ATOM 2473 C CA . HIS A 1 311 ? 1.063 4.882 -14.538 1.00 74.44 311 HIS A CA 1
ATOM 2474 C C . HIS A 1 311 ? 1.289 3.364 -14.688 1.00 74.44 311 HIS A C 1
ATOM 2476 O O . HIS A 1 311 ? 2.120 2.797 -13.975 1.00 74.44 311 HI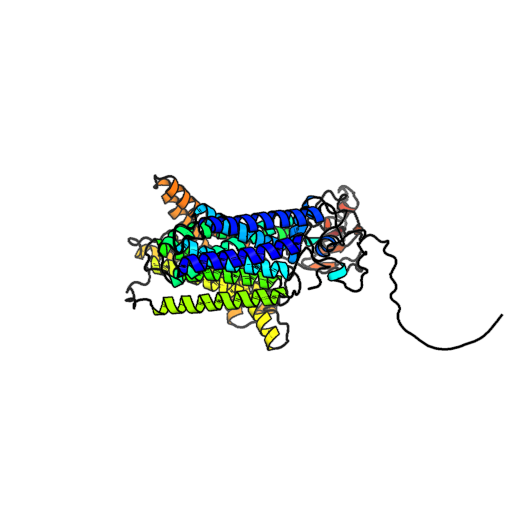S A O 1
ATOM 2482 N N . ALA A 1 312 ? 0.524 2.674 -15.542 1.00 76.56 312 ALA A N 1
ATOM 2483 C CA . ALA A 1 312 ? 0.626 1.225 -15.701 1.00 76.56 312 ALA A CA 1
ATOM 2484 C C . ALA A 1 312 ? 1.797 0.817 -16.616 1.00 76.56 312 ALA A C 1
ATOM 2486 O O . ALA A 1 312 ? 2.049 1.423 -17.655 1.00 76.56 312 ALA A O 1
ATOM 2487 N N . PHE A 1 313 ? 2.481 -0.265 -16.246 1.00 62.66 313 PHE A N 1
ATOM 2488 C CA . PHE A 1 313 ? 3.585 -0.883 -16.980 1.00 62.66 313 PHE A CA 1
ATOM 2489 C C . PHE A 1 313 ? 3.063 -1.978 -17.923 1.00 62.66 313 PHE A C 1
ATOM 2491 O O . PHE A 1 313 ? 3.398 -3.141 -17.751 1.00 62.66 313 PHE A O 1
ATOM 2498 N N . GLY A 1 314 ? 2.216 -1.625 -18.895 1.00 64.25 314 GLY A N 1
ATOM 2499 C CA . GLY A 1 314 ? 1.765 -2.550 -19.950 1.00 64.25 314 GLY A CA 1
ATOM 2500 C C . GLY A 1 314 ? 1.168 -3.888 -19.469 1.00 64.25 314 GLY A C 1
ATOM 2501 O O . GLY A 1 314 ? 0.761 -4.043 -18.315 1.00 64.25 314 GLY A O 1
ATOM 2502 N N . GLU A 1 315 ? 1.069 -4.853 -20.387 1.00 73.88 315 GLU A N 1
ATOM 2503 C CA . GLU A 1 315 ? 0.642 -6.229 -20.102 1.00 73.88 315 GLU A CA 1
ATOM 2504 C C . GLU A 1 315 ? 1.869 -7.139 -19.956 1.00 73.88 315 GLU A C 1
ATOM 2506 O O . GLU A 1 315 ? 2.742 -7.150 -20.824 1.00 73.88 315 GLU A O 1
ATOM 2511 N N . ALA A 1 316 ? 1.925 -7.928 -18.878 1.00 76.19 316 ALA A N 1
ATOM 2512 C CA . ALA A 1 316 ? 2.993 -8.895 -18.64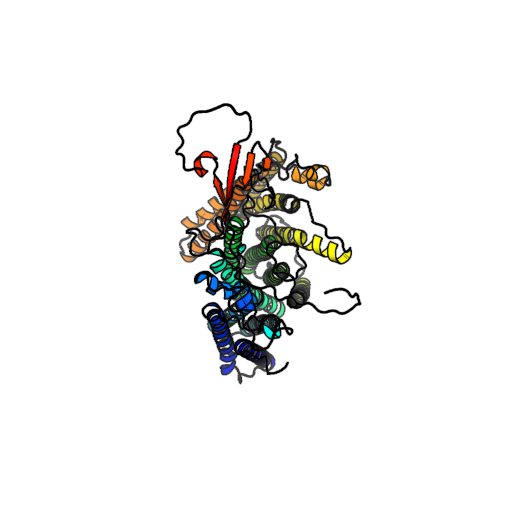6 1.00 76.19 316 ALA A CA 1
ATOM 2513 C C . ALA A 1 316 ? 2.458 -10.263 -18.176 1.00 76.19 316 ALA A C 1
ATOM 2515 O O . ALA A 1 316 ? 1.449 -10.320 -17.461 1.00 76.19 316 ALA A O 1
ATOM 2516 N N . PRO A 1 317 ? 3.165 -11.380 -18.464 1.00 79.75 317 PRO A N 1
ATOM 2517 C CA . PRO A 1 317 ? 2.766 -12.723 -18.016 1.00 79.75 317 PRO A CA 1
ATOM 2518 C C . PRO A 1 317 ? 2.577 -12.837 -16.495 1.00 79.75 317 PRO A C 1
ATOM 2520 O O . PRO A 1 317 ? 1.751 -13.610 -16.003 1.00 79.75 317 PRO A O 1
ATOM 2523 N N . THR A 1 318 ? 3.320 -12.033 -15.736 1.00 89.12 318 THR A N 1
ATOM 2524 C CA . THR A 1 318 ? 3.272 -11.937 -14.272 1.00 89.12 318 THR A CA 1
ATOM 2525 C C . THR A 1 318 ? 1.929 -11.443 -13.730 1.00 89.12 318 THR A C 1
ATOM 2527 O O . THR A 1 318 ? 1.607 -11.739 -12.576 1.00 89.12 318 THR A O 1
ATOM 2530 N N . GLY A 1 319 ? 1.101 -10.774 -14.543 1.00 88.44 319 GLY A N 1
ATOM 2531 C CA . GLY A 1 319 ? -0.256 -10.369 -14.169 1.00 88.44 319 GLY A CA 1
ATOM 2532 C C . GLY A 1 319 ? -1.129 -11.555 -13.744 1.00 88.44 319 GLY A C 1
ATOM 2533 O O . GLY A 1 319 ? -1.816 -11.486 -12.724 1.00 88.44 319 GLY A O 1
ATOM 2534 N N . THR A 1 320 ? -1.024 -12.689 -14.448 1.00 89.81 320 THR A N 1
ATOM 2535 C CA . THR A 1 320 ? -1.762 -13.921 -14.105 1.00 89.81 320 THR A CA 1
ATOM 2536 C C . THR A 1 320 ? -1.286 -14.512 -12.780 1.00 89.81 320 THR A C 1
ATOM 2538 O O . THR A 1 320 ? -2.092 -14.949 -11.960 1.00 89.81 320 THR A O 1
ATOM 2541 N N . PHE A 1 321 ? 0.022 -14.495 -12.525 1.00 93.69 321 PHE A N 1
ATOM 2542 C CA . PHE A 1 321 ? 0.576 -14.952 -11.253 1.00 93.69 321 PHE A CA 1
ATOM 2543 C C . PHE A 1 321 ? 0.097 -14.057 -10.095 1.00 93.69 321 PHE A C 1
ATOM 2545 O O . PHE A 1 321 ? -0.401 -14.558 -9.088 1.00 93.69 321 PHE A O 1
ATOM 2552 N N . LEU A 1 322 ? 0.120 -12.730 -10.255 1.00 95.00 322 LEU A N 1
ATOM 2553 C CA . LEU A 1 322 ? -0.446 -11.816 -9.257 1.00 95.00 322 LEU A CA 1
ATOM 2554 C C . LEU A 1 322 ? -1.937 -12.082 -8.996 1.00 95.00 322 LEU A C 1
ATOM 2556 O O . LEU A 1 322 ? -2.351 -12.074 -7.837 1.00 95.00 322 LEU A O 1
ATOM 2560 N N . LEU A 1 323 ? -2.725 -12.391 -10.032 1.00 93.62 323 LEU A N 1
ATOM 2561 C CA . LEU A 1 323 ? -4.127 -12.787 -9.879 1.00 93.62 323 LEU A CA 1
ATOM 2562 C C . LEU A 1 323 ? -4.276 -14.092 -9.078 1.00 93.62 323 LEU A C 1
ATOM 2564 O O . LEU A 1 323 ? -5.115 -14.167 -8.181 1.00 93.62 323 LEU A O 1
ATOM 2568 N N . VAL A 1 324 ? -3.449 -15.107 -9.350 1.00 95.50 324 VAL A N 1
ATOM 2569 C CA . VAL A 1 324 ? -3.444 -16.363 -8.579 1.00 95.50 324 VAL A CA 1
ATOM 2570 C C . VAL A 1 324 ? -3.123 -16.092 -7.110 1.00 95.50 324 VAL A C 1
ATOM 2572 O O . VAL A 1 324 ? -3.833 -16.585 -6.231 1.00 95.50 324 VAL A O 1
ATOM 2575 N N . LEU A 1 325 ? -2.104 -15.276 -6.823 1.00 96.94 325 LEU A N 1
ATOM 2576 C CA . LEU A 1 325 ? -1.761 -14.886 -5.455 1.00 96.94 325 LEU A CA 1
ATOM 2577 C C . LEU A 1 325 ? -2.910 -14.124 -4.780 1.00 96.94 325 LEU A C 1
ATOM 2579 O O . LEU A 1 325 ? -3.226 -14.396 -3.620 1.00 96.94 325 LEU A O 1
ATOM 2583 N N . LEU A 1 326 ? -3.554 -13.201 -5.497 1.00 97.25 326 LEU A N 1
ATOM 2584 C CA . LEU A 1 326 ? -4.695 -12.428 -5.012 1.00 97.25 326 LEU A CA 1
ATOM 2585 C C . LEU A 1 326 ? -5.864 -13.345 -4.626 1.00 97.25 326 LEU A C 1
ATOM 2587 O O . LEU A 1 326 ? -6.343 -13.288 -3.495 1.00 97.25 326 LEU A O 1
ATOM 2591 N N . VAL A 1 327 ? -6.293 -14.222 -5.537 1.00 97.69 327 VAL A N 1
ATOM 2592 C CA . VAL A 1 327 ? -7.426 -15.135 -5.317 1.00 97.69 327 VAL A CA 1
ATOM 2593 C C . VAL A 1 327 ? -7.109 -16.145 -4.217 1.00 97.69 327 VAL A C 1
ATOM 2595 O O . VAL A 1 327 ? -7.942 -16.369 -3.339 1.00 97.69 327 VAL A O 1
ATOM 2598 N N . ALA A 1 328 ? -5.904 -16.722 -4.206 1.00 98.19 328 ALA A N 1
ATOM 2599 C CA . ALA A 1 328 ? -5.500 -17.678 -3.179 1.00 98.19 328 ALA A CA 1
ATOM 2600 C C . ALA A 1 328 ? -5.449 -17.030 -1.786 1.00 98.19 328 ALA A C 1
ATOM 2602 O O . ALA A 1 328 ? -6.012 -17.566 -0.829 1.00 98.19 328 ALA A O 1
ATOM 2603 N N . SER A 1 329 ? -4.819 -15.858 -1.662 1.00 98.31 329 SER A N 1
ATOM 2604 C CA . SER A 1 329 ? -4.714 -15.145 -0.383 1.00 98.31 329 SER A CA 1
ATOM 2605 C C . SER A 1 329 ? -6.074 -14.655 0.123 1.00 98.31 329 SER A C 1
ATOM 2607 O O . SER A 1 329 ? -6.374 -14.827 1.308 1.00 98.31 329 SER A O 1
ATOM 2609 N N . LEU A 1 330 ? -6.935 -14.134 -0.760 1.00 98.31 330 LEU A N 1
ATOM 2610 C CA . LEU A 1 330 ? -8.305 -13.745 -0.425 1.00 98.31 330 LEU A CA 1
ATOM 2611 C C . LEU A 1 330 ? -9.168 -14.954 -0.037 1.00 98.31 330 LEU A C 1
ATOM 2613 O O . LEU A 1 330 ? -9.936 -14.871 0.921 1.00 98.31 330 LEU A O 1
ATOM 2617 N N . GLY A 1 331 ? -9.033 -16.080 -0.739 1.00 98.31 331 GLY A N 1
ATOM 2618 C CA . GLY A 1 331 ? -9.751 -17.320 -0.443 1.00 98.31 331 GLY A CA 1
ATOM 2619 C C . GLY A 1 331 ? -9.389 -17.879 0.933 1.00 98.31 331 GLY A C 1
ATOM 2620 O O . GLY A 1 331 ? -10.277 -18.118 1.752 1.00 98.31 331 GLY A O 1
ATOM 2621 N N . ILE A 1 332 ? -8.089 -18.001 1.231 1.00 98.19 332 ILE A N 1
ATOM 2622 C CA . ILE A 1 332 ? -7.592 -18.431 2.551 1.00 98.19 332 ILE A CA 1
ATOM 2623 C C . ILE A 1 332 ? -8.112 -17.496 3.648 1.00 98.19 332 ILE A C 1
ATOM 2625 O O . ILE A 1 332 ? -8.644 -17.959 4.659 1.00 98.19 332 ILE A O 1
ATOM 2629 N N . LEU A 1 333 ? -8.000 -16.181 3.440 1.00 98.38 333 LEU A N 1
ATOM 2630 C CA . LEU A 1 333 ? -8.495 -15.179 4.379 1.00 98.38 333 LEU A CA 1
ATOM 2631 C C . LEU A 1 333 ? -10.004 -15.311 4.619 1.00 98.38 333 LEU A C 1
ATOM 2633 O O . LEU A 1 333 ? -10.446 -15.275 5.765 1.00 98.38 333 LEU A O 1
ATOM 2637 N N . SER A 1 334 ? -10.789 -15.488 3.557 1.00 98.00 334 SER A N 1
ATOM 2638 C CA . SER A 1 334 ? -12.248 -15.594 3.637 1.00 98.00 334 SER A CA 1
ATOM 2639 C C . SER A 1 334 ? -12.674 -16.840 4.409 1.00 98.00 334 SER A C 1
ATOM 2641 O O . SER A 1 334 ? -13.510 -16.746 5.306 1.00 98.00 334 SER A O 1
ATOM 2643 N N . VAL A 1 335 ? -12.051 -17.992 4.133 1.00 98.19 335 VAL A N 1
ATOM 2644 C CA . VAL A 1 335 ? -12.328 -19.250 4.843 1.00 98.19 335 VAL A CA 1
ATOM 2645 C C . VAL A 1 335 ? -11.974 -19.133 6.326 1.00 98.19 335 VAL A C 1
ATOM 2647 O O . VAL A 1 335 ? -12.794 -19.457 7.185 1.00 98.19 335 VAL A O 1
ATOM 2650 N N . LEU A 1 336 ? -10.774 -18.643 6.650 1.00 97.94 336 LEU A N 1
ATOM 2651 C CA . LEU A 1 336 ? -10.328 -18.519 8.040 1.00 97.94 336 LEU A CA 1
ATOM 2652 C C . LEU A 1 336 ? -11.110 -17.449 8.811 1.00 97.94 336 LEU A C 1
ATOM 2654 O O . LEU A 1 336 ? -11.471 -17.662 9.969 1.00 97.94 336 LEU A O 1
ATOM 2658 N N . GLY A 1 337 ? -11.402 -16.317 8.171 1.00 96.69 337 GLY A N 1
ATOM 2659 C CA . GLY A 1 337 ? -12.203 -15.237 8.738 1.00 96.69 337 GLY A CA 1
ATOM 2660 C C . GLY A 1 337 ? -13.637 -15.677 9.027 1.00 96.69 337 GLY A C 1
ATOM 2661 O O . GLY A 1 337 ? -14.126 -15.454 10.135 1.00 96.69 337 GLY A O 1
ATOM 2662 N N . LEU A 1 338 ? -14.282 -16.364 8.076 1.00 96.69 338 LEU A N 1
ATOM 2663 C CA . LEU A 1 338 ? -15.628 -16.909 8.252 1.00 96.69 338 LEU A CA 1
ATOM 2664 C C . LEU A 1 338 ? -15.655 -17.972 9.348 1.00 96.69 338 LEU A C 1
ATOM 2666 O O . LEU A 1 338 ? -16.489 -17.893 10.246 1.00 96.69 338 LEU A O 1
ATOM 2670 N N . LYS A 1 339 ? -14.710 -18.921 9.334 1.00 96.19 339 LYS A N 1
ATOM 2671 C CA . LYS A 1 339 ? -14.580 -19.917 10.404 1.00 96.19 339 LYS A CA 1
ATOM 2672 C C . LYS A 1 339 ? -14.494 -19.234 11.768 1.00 96.19 339 LYS A C 1
ATOM 2674 O O . LYS A 1 339 ? -15.236 -19.581 12.681 1.00 96.19 339 LYS A O 1
ATOM 2679 N N . ARG A 1 340 ? -13.634 -18.219 11.897 1.00 92.69 340 ARG A N 1
ATOM 2680 C CA . ARG A 1 340 ? -13.455 -17.495 13.158 1.00 92.69 340 ARG A CA 1
ATOM 2681 C C . ARG A 1 340 ? -14.712 -16.743 13.586 1.00 92.69 340 ARG A C 1
ATOM 2683 O O . ARG A 1 340 ? -14.983 -16.676 14.781 1.00 92.69 340 ARG A O 1
ATOM 2690 N N . TYR A 1 341 ? -15.453 -16.181 12.635 1.00 92.38 341 TYR A N 1
ATOM 2691 C CA . TYR A 1 341 ? -16.728 -15.517 12.890 1.00 92.38 341 TYR A CA 1
ATOM 2692 C C . TYR A 1 341 ? -17.789 -16.492 13.412 1.00 92.38 341 TYR A C 1
ATOM 2694 O O . TYR A 1 341 ? -18.438 -16.193 14.410 1.00 92.38 341 TYR A O 1
ATOM 2702 N N . LEU A 1 342 ? -17.913 -17.670 12.797 1.00 93.19 342 LEU A N 1
ATOM 2703 C CA . LEU A 1 342 ? -18.882 -18.698 13.195 1.00 93.19 342 LEU A CA 1
ATOM 2704 C C . LEU A 1 342 ? -18.580 -19.319 14.570 1.00 93.19 342 LEU A C 1
ATOM 2706 O O . LEU A 1 342 ? -19.482 -19.809 15.236 1.00 93.19 342 LEU A O 1
ATOM 2710 N N . GLU A 1 343 ? -17.324 -19.278 15.016 1.00 90.69 343 GLU A N 1
ATOM 2711 C CA . GLU A 1 343 ? -16.905 -19.724 16.352 1.00 90.69 343 GLU A CA 1
ATOM 2712 C C . GLU A 1 343 ? -17.156 -18.685 17.460 1.00 90.69 343 GLU A C 1
ATOM 2714 O O . GLU A 1 343 ? -16.876 -18.959 18.633 1.00 90.69 343 GLU A O 1
ATOM 2719 N N . LEU A 1 344 ? -17.601 -17.467 17.124 1.00 85.94 344 LEU A N 1
ATOM 2720 C CA . LEU A 1 344 ? -17.851 -16.443 18.133 1.00 85.94 344 LEU A CA 1
ATOM 2721 C C . LEU A 1 344 ? -19.052 -16.838 19.005 1.00 85.94 344 LEU A C 1
ATOM 2723 O O . LEU A 1 344 ? -20.103 -17.197 18.473 1.00 85.94 344 LEU A O 1
ATOM 2727 N N . PRO A 1 345 ? -18.941 -16.727 20.343 1.00 81.12 345 PRO A N 1
ATOM 2728 C CA . PRO A 1 345 ? -20.091 -16.898 21.217 1.00 81.12 345 PRO A CA 1
ATOM 2729 C C . PRO A 1 345 ? -21.204 -15.922 20.833 1.00 81.12 345 PRO A C 1
ATOM 2731 O O . PRO A 1 345 ? -20.925 -14.772 20.479 1.00 81.12 345 PRO A O 1
ATOM 2734 N N . ALA A 1 346 ? -22.460 -16.355 20.963 1.00 73.00 346 ALA A N 1
ATOM 2735 C CA . ALA A 1 346 ? -23.604 -15.467 20.806 1.00 73.00 346 ALA A CA 1
ATOM 2736 C C . ALA A 1 346 ? -23.459 -14.282 21.774 1.00 73.00 346 ALA A C 1
ATOM 2738 O O . ALA A 1 346 ? -23.475 -14.441 22.996 1.00 73.00 346 ALA A O 1
ATOM 2739 N N . HIS A 1 347 ? -23.262 -13.086 21.225 1.00 67.25 347 HIS A N 1
ATOM 2740 C CA . HIS A 1 347 ? -23.171 -11.877 22.025 1.00 67.25 347 HIS A CA 1
ATOM 2741 C C . HIS A 1 347 ? -24.574 -11.436 22.429 1.00 67.25 347 HIS A C 1
ATOM 2743 O O . HIS A 1 347 ? -25.434 -11.233 21.574 1.00 67.25 347 HIS A O 1
ATOM 2749 N N . THR A 1 348 ? -24.791 -11.217 23.724 1.00 58.72 348 THR A N 1
ATOM 2750 C CA . THR A 1 348 ? -25.950 -10.453 24.183 1.00 58.72 348 THR A CA 1
ATOM 2751 C C . THR A 1 348 ? -25.802 -9.015 23.672 1.00 58.72 348 THR A C 1
ATOM 2753 O O . THR A 1 348 ? -24.793 -8.360 23.966 1.00 58.72 348 THR A O 1
ATOM 2756 N N . PRO A 1 349 ? -26.749 -8.501 22.863 1.00 61.41 349 PRO A N 1
ATOM 2757 C CA . PRO A 1 349 ? -26.671 -7.136 22.366 1.00 61.41 349 PRO A CA 1
ATOM 2758 C C . PRO A 1 349 ? -26.630 -6.176 23.551 1.00 61.41 349 PRO A C 1
ATOM 2760 O O . PRO A 1 349 ? -27.490 -6.223 24.430 1.00 61.41 349 PRO A O 1
ATOM 2763 N N . SER A 1 350 ? -25.639 -5.285 23.603 1.00 63.38 350 SER A N 1
ATOM 2764 C CA . SER A 1 350 ? -25.672 -4.238 24.620 1.00 63.38 350 SER A CA 1
ATOM 2765 C C . SER A 1 350 ? -26.866 -3.326 24.333 1.00 63.38 350 SER A C 1
ATOM 2767 O O . SER A 1 350 ? -26.958 -2.791 23.228 1.00 63.38 350 SER A O 1
ATOM 2769 N N . HIS A 1 351 ? -27.717 -3.064 25.325 1.00 63.19 351 HIS A N 1
ATOM 2770 C CA . HIS A 1 351 ? -28.877 -2.174 25.170 1.00 63.19 351 HIS A CA 1
ATOM 2771 C C . HIS A 1 351 ? -28.511 -0.721 24.787 1.00 63.19 351 HIS A C 1
ATOM 2773 O O . HIS A 1 351 ? -29.375 0.056 24.397 1.00 63.19 351 HIS A O 1
ATOM 2779 N N . ASN A 1 352 ? -27.232 -0.330 24.878 1.00 79.00 352 ASN A N 1
ATOM 2780 C CA . ASN A 1 352 ? -26.759 1.026 24.605 1.00 79.00 352 ASN A CA 1
ATOM 2781 C C . ASN A 1 352 ? -25.913 1.113 23.326 1.00 79.00 352 ASN A C 1
ATOM 2783 O O . ASN A 1 352 ? -24.732 0.758 23.327 1.00 79.00 352 ASN A O 1
ATOM 2787 N N . PHE A 1 353 ? -26.489 1.694 22.268 1.00 82.25 353 PHE A N 1
ATOM 2788 C CA . PHE A 1 353 ? -25.808 1.892 20.983 1.00 82.25 353 PHE A CA 1
ATOM 2789 C C . PHE A 1 353 ? -24.624 2.871 21.060 1.00 82.25 353 PHE A C 1
ATOM 2791 O O . PHE A 1 353 ? -23.585 2.640 20.446 1.00 82.25 353 PHE A O 1
ATOM 2798 N N . VAL A 1 354 ? -24.739 3.945 21.847 1.00 85.88 354 VAL A N 1
ATOM 2799 C CA . VAL A 1 354 ? -23.662 4.937 22.002 1.00 85.88 354 VAL A CA 1
ATOM 2800 C C . VAL A 1 354 ? -22.718 4.487 23.113 1.00 85.88 354 VAL A C 1
ATOM 2802 O O . VAL A 1 354 ? -22.937 4.755 24.295 1.00 85.88 354 VAL A O 1
ATOM 2805 N N . ASN A 1 355 ? -21.671 3.767 22.720 1.00 87.31 355 ASN A N 1
ATOM 2806 C CA . ASN A 1 355 ? -20.589 3.344 23.597 1.00 87.31 355 ASN A CA 1
ATOM 2807 C C . ASN A 1 355 ? -19.243 3.387 22.854 1.00 87.31 355 ASN A C 1
ATOM 2809 O O . ASN A 1 355 ? -19.197 3.379 21.625 1.00 87.31 355 ASN A O 1
ATOM 2813 N N . ARG A 1 356 ? -18.128 3.384 23.598 1.00 84.88 356 ARG A N 1
ATOM 2814 C CA . ARG A 1 356 ? -16.773 3.484 23.022 1.00 84.88 356 ARG A CA 1
ATOM 2815 C C . ARG A 1 356 ? -16.469 2.394 21.990 1.00 84.88 356 ARG A C 1
ATOM 2817 O O . ARG A 1 356 ? -15.723 2.643 21.057 1.00 84.88 356 ARG A O 1
ATOM 2824 N N . SER A 1 357 ? -17.024 1.197 22.163 1.00 86.00 357 SER A N 1
ATOM 2825 C CA . SER A 1 357 ? -16.746 0.078 21.256 1.00 86.00 357 SER A CA 1
ATOM 2826 C C . SER A 1 357 ? -17.474 0.273 19.928 1.00 86.00 357 SER A C 1
ATOM 2828 O O . SER A 1 357 ? -16.853 0.169 18.879 1.00 86.00 357 SER A O 1
ATOM 2830 N N . ASN A 1 358 ? -18.751 0.657 19.972 1.00 88.56 358 ASN A N 1
ATOM 2831 C CA . ASN A 1 358 ? -19.546 0.931 18.777 1.00 88.56 358 ASN A CA 1
ATOM 2832 C C . ASN A 1 358 ? -19.010 2.127 17.985 1.00 88.56 358 ASN A C 1
ATOM 2834 O O . ASN A 1 358 ? -18.977 2.062 16.764 1.00 88.56 358 ASN A O 1
ATOM 2838 N N . ILE A 1 359 ? -18.521 3.177 18.658 1.00 89.88 359 ILE A N 1
ATOM 2839 C CA . ILE A 1 359 ? -17.882 4.320 17.984 1.00 89.88 359 ILE A CA 1
ATOM 2840 C C . ILE A 1 359 ? -16.682 3.854 17.153 1.00 89.88 359 ILE A C 1
ATOM 2842 O O . ILE A 1 359 ? -16.592 4.187 15.978 1.00 89.88 359 ILE A O 1
ATOM 2846 N N . PHE A 1 360 ? -15.796 3.037 17.730 1.00 89.44 360 PHE A N 1
ATOM 2847 C CA . PHE A 1 360 ? -14.655 2.506 16.985 1.00 89.44 360 PHE A CA 1
ATOM 2848 C C . PHE A 1 360 ? -15.080 1.541 15.867 1.00 89.44 360 PHE A C 1
ATOM 2850 O O . PHE A 1 360 ? -14.480 1.575 14.797 1.00 89.44 360 PHE A O 1
ATOM 2857 N N . TYR A 1 361 ? -16.107 0.704 16.068 1.00 91.06 361 TYR A N 1
ATOM 2858 C CA . TYR A 1 361 ? -16.630 -0.142 14.989 1.00 91.06 361 TYR A CA 1
ATOM 2859 C C . TYR A 1 361 ? -17.167 0.697 13.823 1.00 91.06 361 TYR A C 1
ATOM 2861 O O . TYR A 1 361 ? -16.857 0.390 12.676 1.00 91.06 361 TYR A O 1
ATOM 2869 N N . ILE A 1 362 ? -17.890 1.787 14.104 1.00 93.62 362 ILE A N 1
ATOM 2870 C CA . ILE A 1 362 ? -18.341 2.742 13.082 1.00 93.62 362 ILE A CA 1
ATOM 2871 C C . ILE A 1 362 ? -17.136 3.344 12.349 1.00 93.62 362 ILE A C 1
ATOM 2873 O O . ILE A 1 362 ? -17.129 3.358 11.122 1.00 93.62 362 ILE A O 1
ATOM 2877 N N . THR A 1 363 ? -16.088 3.771 13.065 1.00 93.88 363 THR A N 1
ATOM 2878 C CA . THR A 1 363 ? -14.843 4.261 12.447 1.00 93.88 363 THR A CA 1
ATOM 2879 C C . THR A 1 363 ? -14.243 3.234 11.483 1.00 93.88 363 THR A C 1
ATOM 2881 O O . THR A 1 363 ? -13.880 3.578 10.361 1.00 93.88 363 THR A O 1
ATOM 2884 N N . VAL A 1 364 ? -14.162 1.966 11.892 1.00 95.50 364 VAL A N 1
ATOM 2885 C CA . VAL A 1 364 ? -13.632 0.885 11.050 1.00 95.50 364 VAL A CA 1
ATOM 2886 C C . VAL A 1 364 ? -14.503 0.668 9.809 1.00 95.50 364 VAL A C 1
ATOM 2888 O O . VAL A 1 364 ? -13.966 0.568 8.709 1.00 95.50 364 VAL A O 1
ATOM 2891 N N . VAL A 1 365 ? -15.830 0.642 9.963 1.00 96.31 365 VAL A N 1
ATOM 2892 C CA . VAL A 1 365 ? -16.770 0.494 8.839 1.00 96.31 365 VAL A CA 1
ATOM 2893 C C . VAL A 1 365 ? -16.617 1.638 7.841 1.00 96.31 365 VAL A C 1
ATOM 2895 O O . VAL A 1 365 ? -16.588 1.382 6.645 1.00 96.31 365 VAL A O 1
ATOM 2898 N N . ILE A 1 366 ? -16.448 2.878 8.304 1.00 97.44 366 ILE A N 1
ATOM 2899 C CA . ILE A 1 366 ? -16.231 4.035 7.425 1.00 97.44 366 ILE A CA 1
ATOM 2900 C C . ILE A 1 366 ? -14.975 3.848 6.564 1.00 97.44 366 ILE A C 1
ATOM 2902 O O . ILE A 1 366 ? -15.037 4.053 5.354 1.00 97.44 366 ILE A O 1
ATOM 2906 N N . PHE A 1 367 ? -13.857 3.403 7.148 1.00 97.88 367 PHE A N 1
ATOM 2907 C CA . PHE A 1 367 ? -12.641 3.118 6.375 1.00 97.88 367 PHE A CA 1
ATOM 2908 C C . PHE A 1 367 ? -12.842 1.993 5.354 1.00 97.88 367 PHE A C 1
ATOM 2910 O O . PHE A 1 367 ? -12.344 2.096 4.235 1.00 97.88 367 PHE A O 1
ATOM 2917 N N . VAL A 1 368 ? -13.595 0.946 5.706 1.00 97.62 368 VAL A N 1
ATOM 2918 C CA . VAL A 1 368 ? -13.936 -0.147 4.779 1.00 97.62 368 VAL A CA 1
ATOM 2919 C C . VAL A 1 368 ? -14.834 0.345 3.644 1.00 97.62 368 VAL A C 1
ATOM 2921 O O . VAL A 1 368 ? -14.604 -0.022 2.497 1.00 97.62 368 VAL A O 1
ATOM 2924 N N . VAL A 1 369 ? -15.819 1.199 3.930 1.00 98.19 369 VAL A N 1
ATOM 2925 C CA . VAL A 1 369 ? -16.700 1.791 2.912 1.00 98.19 369 VAL A CA 1
ATOM 2926 C C . VAL A 1 369 ? -15.906 2.681 1.961 1.00 98.19 369 VAL A C 1
ATOM 2928 O O . VAL A 1 369 ? -16.064 2.547 0.753 1.00 98.19 369 VAL A O 1
ATOM 2931 N N . LEU A 1 370 ? -15.012 3.534 2.471 1.00 97.25 370 LEU A N 1
ATOM 2932 C CA . LEU A 1 370 ? -14.130 4.344 1.624 1.00 97.25 370 LEU A CA 1
ATOM 2933 C C . LEU A 1 370 ? -13.224 3.462 0.755 1.00 97.25 370 LEU A C 1
ATOM 2935 O O . LEU A 1 370 ? -13.116 3.698 -0.443 1.00 97.25 370 LEU A O 1
ATOM 2939 N N . ALA A 1 371 ? -12.631 2.410 1.329 1.00 97.94 371 ALA A N 1
ATOM 2940 C CA . ALA A 1 371 ? -11.815 1.461 0.573 1.00 97.94 371 ALA A CA 1
ATOM 2941 C C . ALA A 1 371 ? -12.633 0.742 -0.512 1.00 97.94 371 ALA A C 1
ATOM 2943 O O . ALA A 1 371 ? -12.140 0.548 -1.620 1.00 97.94 371 ALA A O 1
ATOM 2944 N N . PHE A 1 372 ? -13.887 0.385 -0.216 1.00 97.44 372 PHE A N 1
ATOM 2945 C CA . PHE A 1 372 ? -14.796 -0.242 -1.170 1.00 97.44 372 PHE A CA 1
ATOM 2946 C C . PHE A 1 372 ? -15.199 0.707 -2.302 1.00 97.44 372 PHE A C 1
ATOM 2948 O O . PHE A 1 372 ? -15.171 0.290 -3.453 1.00 97.44 372 PHE A O 1
ATOM 2955 N N . ILE A 1 373 ? -15.523 1.971 -2.006 1.00 95.88 373 ILE A N 1
ATOM 2956 C CA . ILE A 1 373 ? -15.810 2.988 -3.031 1.00 95.88 373 ILE A CA 1
ATOM 2957 C C . ILE A 1 373 ? -14.607 3.124 -3.970 1.00 95.88 373 ILE A C 1
ATOM 2959 O O . ILE A 1 373 ? -14.778 3.056 -5.186 1.00 95.88 373 ILE A O 1
ATOM 2963 N N . SER A 1 374 ? -13.396 3.236 -3.416 1.00 95.75 374 SER A N 1
ATOM 2964 C CA . SER A 1 374 ? -12.157 3.315 -4.197 1.00 95.75 374 SER A CA 1
ATOM 2965 C C . SER A 1 374 ? -11.925 2.067 -5.056 1.00 95.75 374 SER A C 1
ATOM 2967 O O . SER A 1 374 ? -11.667 2.176 -6.250 1.00 95.75 374 SER A O 1
ATOM 2969 N N . PHE A 1 375 ? -12.066 0.874 -4.471 1.00 96.12 375 PHE A N 1
ATOM 2970 C CA . PHE A 1 375 ? -11.905 -0.407 -5.165 1.00 96.12 375 PHE A CA 1
ATOM 2971 C C . PHE A 1 375 ? -12.926 -0.598 -6.289 1.00 96.12 375 PHE A C 1
ATOM 2973 O O . PHE A 1 375 ? -12.568 -0.949 -7.416 1.00 96.12 375 PHE A O 1
ATOM 2980 N N . TRP A 1 376 ? -14.203 -0.365 -5.995 1.00 94.00 376 TRP A N 1
ATOM 2981 C CA . TRP A 1 376 ? -15.286 -0.526 -6.957 1.00 94.00 376 TRP A CA 1
ATOM 2982 C C . TRP A 1 376 ? -15.169 0.489 -8.092 1.00 94.00 376 TRP A C 1
ATOM 2984 O O . TRP A 1 376 ? -15.340 0.127 -9.254 1.00 94.00 376 TRP A O 1
ATOM 2994 N N . GLY A 1 377 ? -14.784 1.724 -7.758 1.00 91.50 377 GLY A N 1
ATOM 2995 C CA . GLY A 1 377 ? -14.614 2.821 -8.703 1.00 91.50 377 GLY A CA 1
ATOM 2996 C C . GLY A 1 377 ? -13.534 2.611 -9.764 1.00 91.50 377 GLY A C 1
ATOM 2997 O O . GLY A 1 377 ? -13.525 3.320 -10.759 1.00 91.50 377 GLY A O 1
ATOM 2998 N N . ILE A 1 378 ? -12.631 1.646 -9.592 1.00 92.50 378 ILE A N 1
ATOM 2999 C CA . ILE A 1 378 ? -11.638 1.302 -10.623 1.00 92.50 378 ILE A CA 1
ATOM 3000 C C . ILE A 1 378 ? -11.827 -0.119 -11.166 1.00 92.50 378 ILE A C 1
ATOM 3002 O O . ILE A 1 378 ? -11.460 -0.398 -12.301 1.00 92.50 378 ILE A O 1
ATOM 3006 N N . THR A 1 379 ? -12.449 -1.019 -10.397 1.00 92.06 379 THR A N 1
ATOM 3007 C CA . THR A 1 379 ? -12.670 -2.417 -10.812 1.00 92.06 379 THR A CA 1
ATOM 3008 C C . THR A 1 379 ? -13.912 -2.585 -11.682 1.00 92.06 379 THR A C 1
ATOM 3010 O O . THR A 1 379 ? -13.918 -3.419 -12.584 1.00 92.06 379 THR A O 1
ATOM 3013 N N . PHE A 1 380 ? -14.975 -1.814 -11.437 1.00 89.75 380 PHE A N 1
ATOM 3014 C CA . PHE A 1 380 ? -16.235 -1.957 -12.170 1.00 89.75 380 PHE A CA 1
ATOM 3015 C C . PHE A 1 380 ? -16.092 -1.778 -13.699 1.00 89.75 380 PHE A C 1
ATOM 3017 O O . PHE A 1 380 ? -16.600 -2.640 -14.420 1.00 89.75 380 PHE A O 1
ATOM 3024 N N . PRO A 1 381 ? -15.359 -0.764 -14.212 1.00 88.00 381 PRO A N 1
ATOM 3025 C CA . PRO A 1 381 ? -15.030 -0.626 -15.634 1.00 88.00 381 PRO A CA 1
ATOM 3026 C C . PRO A 1 381 ? -14.406 -1.884 -16.234 1.00 88.00 381 PRO A C 1
ATOM 3028 O O . PRO A 1 381 ? -14.835 -2.364 -17.280 1.00 88.00 381 PRO A O 1
ATOM 3031 N N . VAL A 1 382 ? -13.429 -2.457 -15.527 1.00 88.50 382 VAL A N 1
ATOM 3032 C CA . VAL A 1 382 ? -12.693 -3.646 -15.965 1.00 88.50 382 VAL A CA 1
ATOM 3033 C C . VAL A 1 382 ? -13.616 -4.857 -16.028 1.00 88.50 382 VAL A C 1
ATOM 3035 O O . VAL A 1 382 ? -13.624 -5.578 -17.021 1.00 88.50 382 VAL A O 1
ATOM 3038 N N . VAL A 1 383 ? -14.450 -5.061 -15.005 1.00 88.81 383 VAL A N 1
ATOM 3039 C CA . VAL A 1 383 ? -15.441 -6.149 -14.990 1.00 88.81 383 VAL A CA 1
ATOM 3040 C C . VAL A 1 383 ? -16.421 -6.010 -16.154 1.00 88.81 383 VAL A C 1
ATOM 3042 O O . VAL A 1 383 ? -16.743 -7.001 -16.807 1.00 88.81 383 VAL A O 1
ATOM 3045 N N . LEU A 1 384 ? -16.884 -4.792 -16.441 1.00 87.00 384 LEU A N 1
ATOM 3046 C CA . LEU A 1 384 ? -17.808 -4.550 -17.544 1.00 87.00 384 LEU A CA 1
ATOM 3047 C C . LEU A 1 384 ? -17.153 -4.816 -18.903 1.00 87.00 384 LEU A C 1
ATOM 3049 O O . LEU A 1 384 ? -17.776 -5.458 -19.750 1.00 87.00 384 LEU A O 1
ATOM 3053 N N . ASN A 1 385 ? -15.899 -4.392 -19.074 1.00 86.19 385 ASN A N 1
ATOM 3054 C CA . ASN A 1 385 ? -15.120 -4.665 -20.276 1.00 86.19 385 ASN A CA 1
ATOM 3055 C C . ASN A 1 385 ? -14.932 -6.175 -20.485 1.00 86.19 385 ASN A C 1
ATOM 3057 O O . ASN A 1 385 ? -15.242 -6.696 -21.551 1.00 86.19 385 ASN A O 1
ATOM 3061 N N . LEU A 1 386 ? -14.556 -6.915 -19.438 1.00 86.81 386 LEU A N 1
ATOM 3062 C CA . LEU A 1 386 ? -14.378 -8.370 -19.511 1.00 86.81 386 LEU A CA 1
ATOM 3063 C C . LEU A 1 386 ? -15.680 -9.131 -19.814 1.00 86.81 386 LEU A C 1
ATOM 3065 O O . LEU A 1 386 ? -15.646 -10.151 -20.496 1.00 86.81 386 LEU A O 1
ATOM 3069 N N . LEU A 1 387 ? -16.828 -8.664 -19.310 1.00 89.69 387 LEU A N 1
ATOM 3070 C CA . LEU A 1 387 ? -18.115 -9.346 -19.497 1.00 89.69 387 LEU A CA 1
ATOM 3071 C C . LEU A 1 387 ? -18.833 -8.972 -20.798 1.00 89.69 387 LEU A C 1
ATOM 3073 O O . LEU A 1 387 ? -19.596 -9.784 -21.318 1.00 89.69 387 LEU A O 1
ATOM 3077 N N . ARG A 1 388 ? -18.666 -7.738 -21.286 1.00 86.75 388 ARG A N 1
ATOM 3078 C CA . ARG A 1 388 ? -19.422 -7.209 -22.437 1.00 86.75 388 ARG A CA 1
ATOM 3079 C C . ARG A 1 388 ? -18.558 -6.843 -23.641 1.00 86.75 388 ARG A C 1
ATOM 3081 O O . ARG A 1 388 ? -19.125 -6.547 -24.686 1.00 86.75 388 ARG A O 1
ATOM 3088 N N . GLY A 1 389 ? -17.232 -6.846 -23.510 1.00 80.50 389 GLY A N 1
ATOM 3089 C CA . GLY A 1 389 ? -16.303 -6.425 -24.563 1.00 80.50 389 GLY A CA 1
ATOM 3090 C C . GLY A 1 389 ? -16.405 -4.940 -24.916 1.00 80.50 389 GLY A C 1
ATOM 3091 O O . GLY A 1 389 ? -16.036 -4.551 -26.020 1.00 80.50 389 GLY A O 1
ATOM 3092 N N . VAL A 1 390 ? -16.968 -4.123 -24.019 1.00 75.38 390 VAL A N 1
ATOM 3093 C CA . VAL A 1 390 ? -17.102 -2.677 -24.210 1.00 75.38 390 VAL A CA 1
ATOM 3094 C C . VAL A 1 390 ? -16.211 -1.984 -23.195 1.00 75.38 390 VAL A C 1
ATOM 3096 O O . VAL A 1 390 ? -16.430 -2.111 -21.988 1.00 75.38 390 VAL A O 1
ATOM 3099 N N . GLU A 1 391 ? -15.235 -1.223 -23.683 1.00 70.31 391 GLU A N 1
ATOM 3100 C CA . GLU A 1 391 ? -14.482 -0.298 -22.845 1.00 70.31 391 GLU A CA 1
ATOM 3101 C C . GLU A 1 391 ? -15.409 0.823 -22.385 1.00 70.31 391 GLU A C 1
ATOM 3103 O O . GLU A 1 391 ? -15.906 1.627 -23.174 1.00 70.31 391 GLU A O 1
ATOM 3108 N N . VAL A 1 392 ? -15.674 0.848 -21.084 1.00 68.56 392 VAL A N 1
ATOM 3109 C CA . VAL A 1 392 ? -16.536 1.843 -20.452 1.00 68.56 392 VAL A CA 1
ATOM 3110 C C . VAL A 1 392 ? -15.727 2.513 -19.357 1.00 68.56 392 VAL A C 1
ATOM 3112 O O . VAL A 1 392 ? -15.205 1.829 -18.482 1.00 68.56 392 VAL A O 1
ATOM 3115 N N . SER A 1 393 ? -15.630 3.840 -19.373 1.00 67.88 393 SER A N 1
ATOM 3116 C CA . SER A 1 393 ? -15.190 4.593 -18.199 1.00 67.88 393 SER A CA 1
ATOM 3117 C C . SER A 1 393 ? -16.368 4.775 -17.240 1.00 67.88 393 SER A C 1
ATOM 3119 O O . SER A 1 393 ? -17.523 4.835 -17.658 1.00 67.88 393 SER A O 1
ATOM 3121 N N . ILE A 1 394 ? -16.097 4.859 -15.936 1.00 64.12 394 ILE A N 1
ATOM 3122 C CA . ILE A 1 394 ? -17.161 5.063 -14.939 1.00 64.12 394 ILE A CA 1
ATOM 3123 C C . ILE A 1 394 ? -17.894 6.394 -15.147 1.00 64.12 394 ILE A C 1
ATOM 3125 O O . ILE A 1 394 ? -19.100 6.465 -14.932 1.00 64.12 394 ILE A O 1
ATOM 3129 N N . THR A 1 395 ? -17.161 7.423 -15.575 1.00 61.88 395 THR A N 1
ATOM 3130 C CA . THR A 1 395 ? -17.635 8.781 -15.866 1.00 61.88 395 THR A CA 1
ATOM 3131 C C . THR A 1 395 ? -16.709 9.436 -16.900 1.00 61.88 395 THR A C 1
ATOM 3133 O O . THR A 1 395 ? -15.661 8.881 -17.246 1.00 61.88 395 THR A O 1
ATOM 3136 N N . SER A 1 396 ? -17.085 10.615 -17.408 1.00 65.00 396 SER A N 1
ATOM 3137 C CA . SER A 1 396 ? -16.209 11.442 -18.255 1.00 65.00 396 SER A CA 1
ATOM 3138 C C . SER A 1 396 ? -14.993 11.983 -17.492 1.00 65.00 396 SER A C 1
ATOM 3140 O O . SER A 1 396 ? -13.907 12.052 -18.054 1.00 65.00 396 SER A O 1
ATOM 3142 N N . ASP A 1 397 ? -15.167 12.310 -16.208 1.00 73.25 397 ASP A N 1
ATOM 3143 C CA . ASP A 1 397 ? -14.096 12.616 -15.251 1.00 73.25 397 ASP A CA 1
ATOM 3144 C C . ASP A 1 397 ? -14.268 11.721 -14.009 1.00 73.25 397 ASP A C 1
ATOM 3146 O O . ASP A 1 397 ? -15.321 11.804 -13.354 1.00 73.25 397 ASP A O 1
ATOM 3150 N N . PRO A 1 398 ? -13.281 10.871 -13.656 1.00 77.88 398 PRO A N 1
ATOM 3151 C CA . PRO A 1 398 ? -13.333 9.996 -12.483 1.00 77.88 398 PRO A CA 1
ATOM 3152 C C . PRO A 1 398 ? -13.725 10.706 -11.177 1.00 77.88 398 PRO A C 1
ATOM 3154 O O . PRO A 1 398 ? -14.421 10.116 -10.343 1.00 77.88 398 PRO A O 1
ATOM 3157 N N . LYS A 1 399 ? -13.360 11.988 -11.007 1.00 78.75 399 LYS A N 1
ATOM 3158 C CA . LYS A 1 399 ? -13.702 12.801 -9.825 1.00 78.75 399 LYS A CA 1
ATOM 3159 C C . LYS A 1 399 ? -15.194 12.783 -9.524 1.00 78.75 399 LYS A C 1
ATOM 3161 O O . LYS A 1 399 ? -15.569 12.781 -8.353 1.00 78.75 399 LYS A O 1
ATOM 3166 N N . PHE A 1 400 ? -16.052 12.736 -10.543 1.00 79.81 400 PHE A N 1
ATOM 3167 C CA . PHE A 1 400 ? -17.498 12.763 -10.338 1.00 79.81 400 PHE A CA 1
ATOM 3168 C C . PHE A 1 400 ? -18.013 11.549 -9.570 1.00 79.81 400 PHE A C 1
ATOM 3170 O O . PHE A 1 400 ? -18.866 11.696 -8.698 1.00 79.81 400 PHE A O 1
ATOM 3177 N N . PHE A 1 401 ? -17.471 10.361 -9.833 1.00 86.19 401 PHE A N 1
ATOM 3178 C CA . PHE A 1 401 ? -17.835 9.163 -9.086 1.00 86.19 401 PHE A CA 1
ATOM 3179 C C . PHE A 1 401 ? -17.281 9.202 -7.659 1.00 86.19 401 PHE A C 1
ATOM 3181 O O . PHE A 1 401 ? -18.034 9.051 -6.691 1.00 86.19 401 PHE A O 1
ATOM 3188 N N . PHE A 1 402 ? -15.972 9.434 -7.520 1.00 89.38 402 PHE A N 1
ATOM 3189 C CA . PHE A 1 402 ? -15.298 9.343 -6.225 1.00 89.38 402 PHE A CA 1
ATOM 3190 C C . PHE A 1 402 ? -15.728 10.447 -5.265 1.00 89.38 402 PHE A C 1
ATOM 3192 O O . PHE A 1 402 ? -15.993 10.163 -4.097 1.00 89.38 402 PHE A O 1
ATOM 3199 N N . ASN A 1 403 ? -15.870 11.686 -5.739 1.00 87.56 403 ASN A N 1
ATOM 3200 C CA . ASN A 1 403 ? -16.305 12.789 -4.890 1.00 87.56 403 ASN A CA 1
ATOM 3201 C C . ASN A 1 403 ? -17.782 12.642 -4.519 1.00 87.56 403 ASN A C 1
ATOM 3203 O O . ASN A 1 403 ? -18.118 12.832 -3.353 1.00 87.56 403 ASN A O 1
ATOM 3207 N N . ALA A 1 404 ? -18.659 12.233 -5.446 1.00 86.62 404 ALA A N 1
ATOM 3208 C CA . ALA A 1 404 ? -20.071 12.039 -5.120 1.00 86.62 404 ALA A CA 1
ATOM 3209 C C . ALA A 1 404 ? -20.261 10.972 -4.033 1.00 86.62 404 ALA A C 1
ATOM 3211 O O . ALA A 1 404 ? -20.951 11.207 -3.048 1.00 86.62 404 ALA A O 1
ATOM 3212 N N . LEU A 1 405 ? -19.625 9.806 -4.150 1.00 90.62 405 LEU A N 1
ATOM 3213 C CA . LEU A 1 405 ? -19.824 8.739 -3.164 1.00 90.62 405 LEU A CA 1
ATOM 3214 C C . LEU A 1 405 ? -18.963 8.916 -1.905 1.00 90.62 405 LEU A C 1
ATOM 3216 O O . LEU A 1 405 ? -19.401 8.587 -0.802 1.00 90.62 405 LEU A O 1
ATOM 3220 N N . GLY A 1 406 ? -17.750 9.449 -2.045 1.00 92.06 406 GLY A N 1
ATOM 3221 C CA . GLY A 1 406 ? -16.796 9.614 -0.949 1.00 92.06 406 GLY A CA 1
ATOM 3222 C C . GLY A 1 406 ? -17.068 10.825 -0.056 1.00 92.06 406 GLY A C 1
ATOM 3223 O O . GLY A 1 406 ? -16.796 10.769 1.148 1.00 92.06 406 GLY A O 1
ATOM 3224 N N . TYR A 1 407 ? -17.630 11.913 -0.593 1.00 91.12 407 TYR A N 1
ATOM 3225 C CA . TYR A 1 407 ? -17.826 13.151 0.166 1.00 91.12 407 TYR A CA 1
ATOM 3226 C C . TYR A 1 407 ? -18.785 12.989 1.361 1.00 91.12 407 TYR A C 1
ATOM 3228 O O . TYR A 1 407 ? -18.378 13.320 2.480 1.00 91.12 407 TYR A O 1
ATOM 3236 N N . PRO A 1 408 ? -19.993 12.395 1.224 1.00 93.06 408 PRO A N 1
ATOM 3237 C CA . PRO A 1 408 ? -20.881 12.173 2.369 1.00 93.06 408 PRO A CA 1
ATOM 3238 C C . PRO A 1 408 ? -20.238 11.301 3.454 1.00 93.06 408 PRO A C 1
ATOM 3240 O O . PRO A 1 408 ? -20.361 11.579 4.647 1.00 93.06 408 PRO A O 1
ATOM 3243 N N . VAL A 1 409 ? -19.495 10.270 3.045 1.00 95.56 409 VAL A N 1
ATOM 3244 C CA . VAL A 1 409 ? -18.779 9.373 3.961 1.00 95.56 409 VAL A CA 1
ATOM 3245 C C . VAL A 1 409 ? -17.668 10.123 4.706 1.00 95.56 409 VAL A C 1
ATOM 3247 O O . VAL A 1 409 ? -17.460 9.897 5.898 1.00 95.56 409 VAL A O 1
ATOM 3250 N N . THR A 1 410 ? -17.009 11.077 4.046 1.00 93.50 410 THR A N 1
ATOM 3251 C CA . THR A 1 410 ? -15.979 11.941 4.643 1.00 93.50 410 THR A CA 1
ATOM 3252 C C . THR A 1 410 ? -16.562 12.905 5.683 1.00 93.50 410 THR A C 1
ATOM 3254 O O . THR A 1 410 ? -15.961 13.096 6.743 1.00 93.50 410 THR A O 1
ATOM 3257 N N . LEU A 1 411 ? -17.764 13.455 5.458 1.00 94.81 411 LEU A N 1
ATOM 3258 C CA . LEU A 1 411 ? -18.468 14.257 6.472 1.00 94.81 411 LEU A CA 1
ATOM 3259 C C . LEU A 1 411 ? -18.739 13.436 7.739 1.00 94.81 411 LEU A C 1
ATOM 3261 O O . LEU A 1 411 ? -18.468 13.887 8.855 1.00 94.81 411 LEU A O 1
ATOM 3265 N N . VAL A 1 412 ? -19.224 12.201 7.568 1.00 96.25 412 VAL A N 1
ATOM 3266 C CA . VAL A 1 412 ? -19.472 11.280 8.685 1.00 96.25 412 VAL A CA 1
ATOM 3267 C C . VAL A 1 412 ? -18.164 10.906 9.386 1.00 96.25 412 VAL A C 1
ATOM 3269 O O . VAL A 1 412 ? -18.124 10.902 10.617 1.00 96.25 412 VAL A O 1
ATOM 3272 N N . LEU A 1 413 ? -17.080 10.661 8.640 1.00 95.62 413 LEU A N 1
ATOM 3273 C CA . LEU A 1 413 ? -15.751 10.397 9.202 1.00 95.62 413 LEU A CA 1
ATOM 3274 C C . LEU A 1 413 ? -15.304 11.524 10.140 1.00 95.62 413 LEU A C 1
ATOM 3276 O O . LEU A 1 413 ? -14.860 11.248 11.253 1.00 95.62 413 LEU A O 1
ATOM 3280 N N . LEU A 1 414 ? -15.459 12.784 9.726 1.00 95.69 414 LEU A N 1
ATOM 3281 C CA . LEU A 1 414 ? -15.088 13.952 10.529 1.00 95.69 414 LEU A CA 1
ATOM 3282 C C . LEU A 1 414 ? -15.950 14.110 11.788 1.00 95.69 414 LEU A C 1
ATOM 3284 O O . LEU A 1 414 ? -15.419 14.382 12.870 1.00 95.69 414 LEU A O 1
ATOM 3288 N N . LEU A 1 415 ? -17.264 13.883 11.681 1.00 96.38 415 LEU A N 1
ATOM 3289 C CA . LEU A 1 415 ? -18.161 13.871 12.842 1.00 96.38 415 LEU A CA 1
ATOM 3290 C C . LEU A 1 415 ? -17.759 12.780 13.842 1.00 96.38 415 LEU A C 1
ATOM 3292 O O . LEU A 1 415 ? -17.633 13.043 15.040 1.00 96.38 415 LEU A O 1
ATOM 3296 N N . VAL A 1 416 ? -17.509 11.564 13.354 1.00 95.25 416 VAL A N 1
ATOM 3297 C CA . VAL A 1 416 ? -17.095 10.425 14.183 1.00 95.25 416 VAL A CA 1
ATOM 3298 C C . VAL A 1 416 ? -15.717 10.663 14.796 1.00 95.25 416 VAL A C 1
ATOM 3300 O O . VAL A 1 416 ? -15.523 10.350 15.969 1.00 95.25 416 VAL A O 1
ATOM 3303 N N . LEU A 1 417 ? -14.781 11.268 14.062 1.00 94.62 417 LEU A N 1
ATOM 3304 C CA . LEU A 1 417 ? -13.465 11.653 14.570 1.00 94.62 417 LEU A CA 1
ATOM 3305 C C . LEU A 1 417 ? -13.589 12.629 15.747 1.00 94.62 417 LEU A C 1
ATOM 3307 O O . LEU A 1 417 ? -13.046 12.375 16.827 1.00 94.62 417 LEU A O 1
ATOM 3311 N N . GLY A 1 418 ? -14.348 13.715 15.561 1.00 93.12 418 GLY A N 1
ATOM 3312 C CA . GLY A 1 418 ? -14.609 14.692 16.616 1.00 93.12 418 GLY A CA 1
ATOM 3313 C C . GLY A 1 418 ? -15.261 14.053 17.838 1.00 93.12 418 GLY A C 1
ATOM 3314 O O . GLY A 1 418 ? -14.831 14.307 18.967 1.00 93.12 418 GLY A O 1
ATOM 3315 N N . PHE A 1 419 ? -16.236 13.169 17.625 1.00 94.06 419 PHE A N 1
ATOM 3316 C CA . PHE A 1 419 ? -16.932 12.474 18.703 1.00 94.06 419 PHE A CA 1
ATOM 3317 C C . PHE A 1 419 ? -16.013 11.507 19.454 1.00 94.06 419 PHE A C 1
ATOM 3319 O O . PHE A 1 419 ? -15.942 11.546 20.681 1.00 94.06 419 PHE A O 1
ATOM 3326 N N . CYS A 1 420 ? -15.249 10.684 18.734 1.00 91.88 420 CYS A N 1
ATOM 3327 C CA . CYS A 1 420 ? -14.365 9.669 19.299 1.00 91.88 420 CYS A CA 1
ATOM 3328 C C . CYS A 1 420 ? -13.271 10.274 20.191 1.00 91.88 420 CYS A C 1
ATOM 3330 O O . CYS A 1 420 ? -13.005 9.758 21.279 1.00 91.88 420 CYS A O 1
ATOM 3332 N N . LEU A 1 421 ? -12.663 11.389 19.773 1.00 90.88 421 LEU A N 1
ATOM 3333 C CA . LEU A 1 421 ? -11.609 12.059 20.546 1.00 90.88 421 LEU A CA 1
ATOM 3334 C C . LEU A 1 421 ? -12.127 12.716 21.832 1.00 90.88 421 LEU A C 1
ATOM 3336 O O . LEU A 1 421 ? -11.376 12.868 22.800 1.00 90.88 421 LEU A O 1
ATOM 3340 N N . GLN A 1 422 ? -13.408 13.083 21.856 1.00 89.88 422 GLN A N 1
ATOM 3341 C CA . GLN A 1 422 ? -14.048 13.739 22.995 1.00 89.88 422 GLN A CA 1
ATOM 3342 C C . GLN A 1 422 ? -14.759 12.750 23.919 1.00 89.88 422 GLN A C 1
ATOM 3344 O O . GLN A 1 422 ? -14.953 13.072 25.090 1.00 89.88 422 GLN A O 1
ATOM 3349 N N . TYR A 1 423 ? -15.096 11.554 23.424 1.00 90.38 423 TYR A N 1
ATOM 3350 C CA . TYR A 1 423 ? -15.985 10.619 24.099 1.00 90.38 423 TYR A CA 1
ATOM 3351 C C . TYR A 1 423 ? -15.543 10.274 25.531 1.00 90.38 423 TYR A C 1
ATOM 3353 O O . TYR A 1 423 ? -14.469 9.704 25.759 1.00 90.38 423 TYR A O 1
ATOM 3361 N N . GLN A 1 424 ? -16.410 10.568 26.500 1.00 86.38 424 GLN A N 1
ATOM 3362 C CA . GLN A 1 424 ? -16.288 10.187 27.905 1.00 86.38 424 GLN A CA 1
ATOM 3363 C C . GLN A 1 424 ? -17.612 9.593 28.376 1.00 86.38 424 GLN A C 1
ATOM 3365 O O . GLN A 1 424 ? -18.679 10.143 28.117 1.00 86.38 424 GLN A O 1
ATOM 3370 N N . ARG A 1 425 ? -17.547 8.458 29.085 1.00 83.81 425 ARG A N 1
ATOM 3371 C CA . ARG A 1 425 ? -18.748 7.727 29.520 1.00 83.81 425 ARG A CA 1
ATOM 3372 C C . ARG A 1 425 ? -19.652 8.580 30.418 1.00 83.81 425 ARG A C 1
ATOM 3374 O O . ARG A 1 425 ? -20.866 8.480 30.294 1.00 83.81 425 ARG A O 1
ATOM 3381 N N . GLU A 1 426 ? -19.057 9.402 31.277 1.00 86.50 426 GLU A N 1
ATOM 3382 C CA . GLU A 1 426 ? -19.751 10.271 32.239 1.00 86.50 426 GLU A CA 1
ATOM 3383 C C . GLU A 1 426 ? -20.478 11.443 31.563 1.00 86.50 426 GLU A C 1
ATOM 3385 O O . GLU A 1 426 ? -21.571 11.812 31.972 1.00 86.50 426 GLU A O 1
ATOM 3390 N N . GLU A 1 427 ? -19.930 11.985 30.471 1.00 89.00 427 GLU A N 1
ATOM 3391 C CA . GLU A 1 427 ? -20.516 13.116 29.737 1.00 89.00 427 GLU A CA 1
ATOM 3392 C C . GLU A 1 427 ? -21.312 12.686 28.488 1.00 89.00 427 GLU A C 1
ATOM 3394 O O . GLU A 1 427 ? -21.564 13.505 27.599 1.00 89.00 427 GLU A O 1
ATOM 3399 N N . ARG A 1 428 ? -21.706 11.408 28.379 1.00 88.25 428 ARG A N 1
ATOM 3400 C CA . ARG A 1 428 ? -22.309 10.833 27.160 1.00 88.25 428 ARG A CA 1
ATOM 3401 C C . ARG A 1 428 ? -23.460 11.674 26.608 1.00 88.25 428 ARG A C 1
ATOM 3403 O O . ARG A 1 428 ? -23.499 11.931 25.406 1.00 88.25 428 ARG A O 1
ATOM 3410 N N . GLU A 1 429 ? -24.401 12.082 27.457 1.00 89.56 429 GLU A N 1
ATOM 3411 C CA . GLU A 1 429 ? -25.585 12.835 27.028 1.00 89.56 429 GLU A CA 1
ATOM 3412 C C . GLU A 1 429 ? -25.197 14.194 26.432 1.00 89.56 429 GLU A C 1
ATOM 3414 O O . GLU A 1 429 ? -25.568 14.516 25.303 1.00 89.56 429 GLU A O 1
ATOM 3419 N N . LYS A 1 430 ? -24.364 14.953 27.151 1.00 91.88 430 LYS A N 1
ATOM 3420 C CA . LYS A 1 430 ? -23.821 16.243 26.707 1.00 91.88 430 LYS A CA 1
ATOM 3421 C C . LYS A 1 430 ? -23.081 16.109 25.377 1.00 91.88 430 LYS A C 1
ATOM 3423 O O . LYS A 1 430 ? -23.306 16.892 24.461 1.00 91.88 430 LYS A O 1
ATOM 3428 N N . GLN A 1 431 ? -22.223 15.103 25.243 1.00 91.00 431 GLN A N 1
ATOM 3429 C CA . GLN A 1 431 ? -21.429 14.897 24.032 1.00 91.00 431 GLN A CA 1
ATOM 3430 C C . GLN A 1 431 ? -22.280 14.450 22.841 1.00 91.00 431 GLN A C 1
ATOM 3432 O O . GLN A 1 431 ? -22.007 14.861 21.717 1.00 91.00 431 GLN A O 1
ATOM 3437 N N . THR A 1 432 ? -23.340 13.675 23.085 1.00 91.62 432 THR A N 1
ATOM 3438 C CA . THR A 1 432 ? -24.310 13.291 22.049 1.00 91.62 432 THR A CA 1
ATOM 3439 C C . THR A 1 432 ? -25.113 14.506 21.571 1.00 91.62 432 THR A C 1
ATOM 3441 O O . THR A 1 432 ? -25.299 14.667 20.370 1.00 91.62 432 THR A O 1
ATOM 3444 N N . LYS A 1 433 ? -25.517 15.412 22.477 1.00 94.00 433 LYS A N 1
ATOM 3445 C CA . LYS A 1 433 ? -26.165 16.688 22.112 1.00 94.00 433 LYS A CA 1
ATOM 3446 C C . LYS A 1 433 ? -25.243 17.581 21.275 1.00 94.00 433 LYS A C 1
ATOM 3448 O O . LYS A 1 433 ? -25.681 18.135 20.272 1.00 94.00 433 LYS A O 1
ATOM 3453 N N . ILE A 1 434 ? -23.960 17.679 21.638 1.00 94.44 434 ILE A N 1
ATOM 3454 C CA . ILE A 1 434 ? -22.966 18.434 20.854 1.00 94.44 434 ILE A CA 1
ATOM 3455 C C . ILE A 1 434 ? -22.788 17.813 19.460 1.00 94.44 434 ILE A C 1
ATOM 3457 O O . ILE A 1 434 ? -22.791 18.544 18.473 1.00 94.44 434 ILE A O 1
ATOM 3461 N N . LEU A 1 435 ? -22.671 16.484 19.360 1.00 95.19 435 LEU A N 1
ATOM 3462 C CA . LEU A 1 435 ? -22.617 15.789 18.070 1.00 95.19 435 LEU A CA 1
ATOM 3463 C C . LEU A 1 435 ? -23.859 16.097 17.222 1.00 95.19 435 LEU A C 1
ATOM 3465 O O . LEU A 1 435 ? -23.717 16.447 16.056 1.00 95.19 435 LEU A O 1
ATOM 3469 N N . ALA A 1 436 ? -25.058 16.013 17.807 1.00 95.50 436 ALA A N 1
ATOM 3470 C CA . ALA A 1 436 ? -26.311 16.309 17.115 1.00 95.50 436 ALA A CA 1
ATOM 3471 C C . ALA A 1 436 ? -26.372 17.761 16.615 1.00 95.50 436 ALA A C 1
ATOM 3473 O O . ALA A 1 436 ? -26.816 17.997 15.498 1.00 95.50 436 ALA A O 1
ATOM 3474 N N . MET A 1 437 ? -25.869 18.724 17.395 1.00 97.00 437 MET A N 1
ATOM 3475 C CA . MET A 1 437 ? -25.768 20.129 16.987 1.00 97.00 437 MET A CA 1
ATOM 3476 C C . MET A 1 437 ? -24.860 20.309 15.760 1.00 97.00 437 MET A C 1
ATOM 3478 O O . MET A 1 437 ? -25.257 20.964 14.799 1.00 97.00 437 MET A O 1
ATOM 3482 N N . PHE A 1 438 ? -23.663 19.712 15.755 1.00 97.25 438 PHE A N 1
ATOM 3483 C CA . PHE A 1 438 ? -22.758 19.791 14.600 1.00 97.25 438 PHE A CA 1
ATOM 3484 C C . PHE A 1 438 ? -23.281 19.011 13.390 1.00 97.25 438 PHE A C 1
ATOM 3486 O O . PHE A 1 438 ? -23.138 19.479 12.262 1.00 97.25 438 PHE A O 1
ATOM 3493 N N . ALA A 1 439 ? -23.929 17.864 13.604 1.00 96.88 439 ALA A N 1
ATOM 3494 C CA . ALA A 1 439 ? -24.591 17.110 12.544 1.00 96.88 439 ALA A CA 1
ATOM 3495 C C . ALA A 1 439 ? -25.746 17.914 11.923 1.00 96.88 439 ALA A C 1
ATOM 3497 O O . ALA A 1 439 ? -25.831 18.014 10.704 1.00 96.88 439 ALA A O 1
ATOM 3498 N N . LEU A 1 440 ? -26.578 18.569 12.739 1.00 97.00 440 LEU A N 1
ATOM 3499 C CA . LEU A 1 440 ? -27.632 19.463 12.258 1.00 97.00 440 LEU A CA 1
ATOM 3500 C C . LEU A 1 440 ? -27.045 20.647 11.481 1.00 97.00 440 LEU A C 1
ATOM 3502 O O . LEU A 1 440 ? -27.514 20.948 10.389 1.00 97.00 440 LEU A O 1
ATOM 3506 N N . GLY A 1 441 ? -25.979 21.269 11.992 1.00 96.62 441 GLY A N 1
ATOM 3507 C CA . GLY A 1 441 ? -25.256 22.322 11.277 1.00 96.62 441 GLY A CA 1
ATOM 3508 C C . GLY A 1 441 ? -24.696 21.852 9.930 1.00 96.62 441 GLY A C 1
ATOM 3509 O O . GLY A 1 441 ? -24.779 22.585 8.952 1.00 96.62 441 GLY A O 1
ATOM 3510 N N . THR A 1 442 ? -24.196 20.613 9.858 1.00 96.19 442 THR A N 1
ATOM 3511 C CA . THR A 1 442 ? -23.730 19.967 8.614 1.00 96.19 442 THR A CA 1
ATOM 3512 C C . THR A 1 442 ? -24.872 19.842 7.606 1.00 96.19 442 THR A C 1
ATOM 3514 O O . THR A 1 442 ? -24.707 20.208 6.447 1.00 96.19 442 THR A O 1
ATOM 3517 N N . VAL A 1 443 ? -26.044 19.373 8.052 1.00 95.44 443 VAL A N 1
ATOM 3518 C CA . VAL A 1 443 ? -27.238 19.223 7.205 1.00 95.44 443 VAL A CA 1
ATOM 3519 C C . VAL A 1 443 ? -27.736 20.582 6.716 1.00 95.44 443 VAL A C 1
ATOM 3521 O O . VAL A 1 443 ? -27.972 20.739 5.525 1.00 95.44 443 VAL A O 1
ATOM 3524 N N . ILE A 1 444 ? -27.844 21.584 7.592 1.00 95.12 444 ILE A N 1
ATOM 3525 C CA . ILE A 1 444 ? -28.256 22.943 7.201 1.00 95.12 444 ILE A CA 1
ATOM 3526 C C . ILE A 1 444 ? -27.276 23.521 6.174 1.00 95.12 444 ILE A C 1
ATOM 3528 O O . ILE A 1 444 ? -27.694 24.022 5.131 1.00 95.12 444 ILE A O 1
ATOM 3532 N N . ALA A 1 445 ? -25.973 23.403 6.437 1.00 93.00 445 ALA A N 1
ATOM 3533 C CA . ALA A 1 445 ? -24.934 23.876 5.533 1.00 93.00 445 ALA A CA 1
ATOM 3534 C C . ALA A 1 445 ? -24.950 23.142 4.183 1.00 93.00 445 ALA A C 1
ATOM 3536 O O . ALA A 1 445 ? -24.677 23.771 3.170 1.00 93.00 445 ALA A O 1
ATOM 3537 N N . ALA A 1 446 ? -25.329 21.859 4.137 1.00 91.50 446 ALA A N 1
ATOM 3538 C CA . ALA A 1 446 ? -25.443 21.090 2.893 1.00 91.50 446 ALA A CA 1
ATOM 3539 C C . ALA A 1 446 ? -26.491 21.654 1.925 1.00 91.50 446 ALA A C 1
ATOM 3541 O O . ALA A 1 446 ? -26.302 21.560 0.714 1.00 91.50 446 ALA A O 1
ATOM 3542 N N . PHE A 1 447 ? -27.555 22.274 2.443 1.00 90.31 447 PHE A N 1
ATOM 3543 C CA . PHE A 1 447 ? -28.599 22.914 1.636 1.00 90.31 447 PHE A CA 1
ATOM 3544 C C . PHE A 1 447 ? -28.336 24.400 1.356 1.00 90.31 447 PHE A C 1
ATOM 3546 O O . PHE A 1 447 ? -29.122 25.034 0.648 1.00 90.31 447 PHE A O 1
ATOM 3553 N N . PHE A 1 448 ? -27.245 24.967 1.880 1.00 88.31 448 PHE A N 1
ATOM 3554 C CA . PHE A 1 448 ? -26.896 26.365 1.654 1.00 88.31 448 PHE A CA 1
ATOM 3555 C C . PHE A 1 448 ? -26.415 26.573 0.213 1.00 88.31 448 PHE A C 1
ATOM 3557 O O . PHE A 1 448 ? -25.346 26.100 -0.177 1.00 88.31 448 PHE A O 1
ATOM 3564 N N . ARG A 1 449 ? -27.225 27.272 -0.589 1.00 82.75 449 ARG A N 1
ATOM 3565 C CA . ARG A 1 449 ? -26.966 27.484 -2.016 1.00 82.75 449 ARG A CA 1
ATOM 3566 C C . ARG A 1 449 ? -25.943 28.597 -2.223 1.00 82.75 449 ARG A C 1
ATOM 3568 O O . ARG A 1 449 ? -26.164 29.739 -1.834 1.00 82.75 449 ARG A O 1
ATOM 3575 N N . THR A 1 450 ? -24.846 28.247 -2.871 1.00 76.38 450 THR A N 1
ATOM 3576 C CA . THR A 1 450 ? -23.761 29.135 -3.303 1.00 76.38 450 THR A CA 1
ATOM 3577 C C . THR A 1 450 ? -23.629 29.049 -4.830 1.00 76.38 450 THR A C 1
ATOM 3579 O O . THR A 1 450 ? -24.142 28.095 -5.407 1.00 76.38 450 THR A O 1
ATOM 3582 N N . PRO A 1 451 ? -23.013 30.019 -5.523 1.00 69.19 451 PRO A N 1
ATOM 3583 C CA . PRO A 1 451 ? -22.877 29.956 -6.983 1.00 69.19 451 PRO A CA 1
ATOM 3584 C C . PRO A 1 451 ? -21.985 28.794 -7.458 1.00 69.19 451 PRO A C 1
ATOM 3586 O O . PRO A 1 451 ? -22.391 28.070 -8.359 1.00 69.19 451 PRO A O 1
ATOM 3589 N N . ASP A 1 452 ? -20.864 28.538 -6.766 1.00 70.56 452 ASP A N 1
ATOM 3590 C CA . ASP A 1 452 ? -19.800 27.633 -7.255 1.00 70.56 452 ASP A CA 1
ATOM 3591 C C . ASP A 1 452 ? -19.325 26.587 -6.223 1.00 70.56 452 ASP A C 1
ATOM 3593 O O . ASP A 1 452 ? -18.334 25.891 -6.420 1.00 70.56 452 ASP A O 1
ATOM 3597 N N . PHE A 1 453 ? -19.999 26.473 -5.076 1.00 76.94 453 PHE A N 1
ATOM 3598 C CA . PHE A 1 453 ? -19.512 25.688 -3.931 1.00 76.94 453 PHE A CA 1
ATOM 3599 C C . PHE A 1 453 ? -20.282 24.366 -3.785 1.00 76.94 453 PHE A C 1
ATOM 3601 O O . PHE A 1 453 ? -20.896 24.116 -2.748 1.00 76.94 453 PHE A O 1
ATOM 3608 N N . TYR A 1 454 ? -20.251 23.516 -4.811 1.00 82.44 454 TYR A N 1
ATOM 3609 C CA . TYR A 1 454 ? -20.944 22.219 -4.832 1.00 82.44 454 TYR A CA 1
ATOM 3610 C C . TYR A 1 454 ? -19.983 21.043 -5.001 1.00 82.44 454 TYR A C 1
ATOM 3612 O O . TYR A 1 454 ? -18.875 21.199 -5.506 1.00 82.44 454 TYR A O 1
ATOM 3620 N N . VAL A 1 455 ? -20.406 19.854 -4.559 1.00 78.50 455 VAL A N 1
ATOM 3621 C CA . VAL A 1 455 ? -19.618 18.615 -4.707 1.00 78.50 455 VAL A CA 1
ATOM 3622 C C . VAL A 1 455 ? -19.367 18.286 -6.179 1.00 78.50 455 VAL A C 1
ATOM 3624 O O . VAL A 1 455 ? -18.289 17.799 -6.517 1.00 78.50 455 VAL A O 1
ATOM 3627 N N . LEU A 1 456 ? -20.353 18.544 -7.042 1.00 78.50 456 LEU A N 1
ATOM 3628 C CA . LEU A 1 456 ? -20.228 18.413 -8.490 1.00 78.50 456 LEU A CA 1
ATOM 3629 C C . LEU A 1 456 ? -20.550 19.749 -9.157 1.00 78.50 456 LEU A C 1
ATOM 3631 O O . LEU A 1 456 ? -21.484 20.440 -8.753 1.00 78.50 456 LEU A O 1
ATOM 3635 N N . ASP A 1 457 ? -19.808 20.077 -10.211 1.00 74.19 457 ASP A N 1
ATOM 3636 C CA . ASP A 1 457 ? -20.077 21.257 -11.026 1.00 74.19 457 ASP A CA 1
ATOM 3637 C C . ASP A 1 457 ? -21.415 21.108 -11.775 1.00 74.19 457 ASP A C 1
ATOM 3639 O O . ASP A 1 457 ? -21.594 20.218 -12.613 1.00 74.19 457 ASP A O 1
ATOM 3643 N N . HIS A 1 458 ? -22.363 21.998 -11.470 1.00 74.56 458 HIS A N 1
ATOM 3644 C CA . HIS A 1 458 ? -23.691 22.029 -12.083 1.00 74.56 458 HIS A CA 1
ATOM 3645 C C . HIS A 1 458 ? -23.679 22.487 -13.548 1.00 74.56 458 HIS A C 1
ATOM 3647 O O . HIS A 1 458 ? -24.620 22.175 -14.284 1.00 74.56 458 HIS A O 1
ATOM 3653 N N . ALA A 1 459 ? -22.651 23.225 -13.983 1.00 68.62 459 ALA A N 1
ATOM 3654 C CA . ALA A 1 459 ? -22.518 23.656 -15.371 1.00 68.62 459 ALA A CA 1
ATOM 3655 C C . ALA A 1 459 ? -22.201 22.473 -16.301 1.00 68.62 459 ALA A C 1
ATOM 3657 O O . ALA A 1 459 ? -22.532 22.496 -17.494 1.00 68.62 459 ALA A O 1
ATOM 3658 N N . ASN A 1 460 ? -21.620 21.404 -15.751 1.00 69.88 460 ASN A N 1
ATOM 3659 C CA . ASN A 1 460 ? -21.186 20.258 -16.524 1.00 69.88 460 ASN A CA 1
ATOM 3660 C C . ASN A 1 460 ? -22.383 19.485 -17.132 1.00 69.88 460 ASN A C 1
ATOM 3662 O O . ASN A 1 460 ? -23.313 19.104 -16.412 1.00 69.88 460 ASN A O 1
ATOM 3666 N N . PRO A 1 461 ? -22.384 19.199 -18.452 1.00 70.75 461 PRO A N 1
ATOM 3667 C CA . PRO A 1 461 ? -23.411 18.374 -19.096 1.00 70.75 461 PRO A CA 1
ATOM 3668 C C . PRO A 1 461 ? -23.610 17.002 -18.438 1.00 70.75 461 PRO A C 1
ATOM 3670 O O . PRO A 1 461 ? -24.737 16.510 -18.406 1.00 70.75 461 PRO A O 1
ATOM 3673 N N . PHE A 1 462 ? -22.547 16.430 -17.861 1.00 70.81 462 PHE A N 1
ATOM 3674 C CA . PHE A 1 462 ? -22.586 15.174 -17.115 1.00 70.81 462 PHE A CA 1
ATOM 3675 C C . PHE A 1 462 ? -23.605 15.229 -15.969 1.00 70.81 462 PHE A C 1
ATOM 3677 O O . PHE A 1 462 ? -24.503 14.395 -15.899 1.00 70.81 462 PHE A O 1
ATOM 3684 N N . PHE A 1 463 ? -23.568 16.275 -15.137 1.00 73.69 463 PHE A N 1
ATOM 3685 C CA . PHE A 1 463 ? -24.476 16.425 -13.995 1.00 73.69 463 PHE A CA 1
ATOM 3686 C C . PHE A 1 463 ? -25.960 16.377 -14.399 1.00 73.69 463 PHE A C 1
ATOM 3688 O O . PHE A 1 463 ? -26.798 15.850 -13.667 1.00 73.69 463 PHE A O 1
ATOM 3695 N N . ARG A 1 464 ? -26.305 16.902 -15.582 1.00 74.69 464 ARG A N 1
ATOM 3696 C CA . ARG A 1 464 ? -27.692 16.964 -16.071 1.00 74.69 464 ARG A CA 1
ATOM 3697 C C . ARG A 1 464 ? -28.224 15.622 -16.577 1.00 74.69 464 ARG A C 1
ATOM 3699 O O . ARG A 1 464 ? -29.432 15.405 -16.497 1.00 74.69 464 ARG A O 1
ATOM 3706 N N . ALA A 1 465 ? -27.352 14.753 -17.080 1.00 78.44 465 ALA A N 1
ATOM 3707 C CA . ALA A 1 465 ? -27.719 13.448 -17.628 1.00 78.44 465 ALA A CA 1
ATOM 3708 C C . ALA A 1 465 ? -27.850 12.352 -16.554 1.00 78.44 465 ALA A C 1
ATOM 3710 O O . ALA A 1 465 ? -28.444 11.306 -16.805 1.00 78.44 465 ALA A O 1
ATOM 3711 N N . GLU A 1 466 ? -27.321 12.598 -15.355 1.00 79.62 466 GLU A N 1
ATOM 3712 C CA . GLU A 1 466 ? -27.198 11.584 -14.314 1.00 79.62 466 GLU A CA 1
ATOM 3713 C C . GLU A 1 466 ? -28.472 11.321 -13.493 1.00 79.62 466 GLU A C 1
ATOM 3715 O O . GLU A 1 466 ? -29.432 12.108 -13.422 1.00 79.62 466 GLU A O 1
ATOM 3720 N N . SER A 1 467 ? -28.462 10.171 -12.813 1.00 83.50 467 SER A N 1
ATOM 3721 C CA . SER A 1 467 ? -29.551 9.744 -11.930 1.00 83.50 467 SER A CA 1
ATOM 3722 C C . SER A 1 467 ? -29.874 10.775 -10.834 1.00 83.50 467 SER A C 1
ATOM 3724 O O . SER A 1 467 ? -29.057 11.617 -10.452 1.00 83.50 467 SER A O 1
ATOM 3726 N N . GLN A 1 468 ? -31.094 10.708 -10.288 1.00 84.94 468 GLN A N 1
ATOM 3727 C CA . GLN A 1 468 ? -31.537 11.629 -9.230 1.00 84.94 468 GLN A CA 1
ATOM 3728 C C . GLN A 1 468 ? -30.626 11.596 -7.994 1.00 84.94 468 GLN A C 1
ATOM 3730 O O . GLN A 1 468 ? -30.419 12.631 -7.366 1.00 84.94 468 GLN A O 1
ATOM 3735 N N . LEU A 1 469 ? -30.046 10.434 -7.673 1.00 83.69 469 LEU A N 1
ATOM 3736 C CA . LEU A 1 469 ? -29.131 10.281 -6.544 1.00 83.69 469 LEU A CA 1
ATOM 3737 C C . LEU A 1 469 ? -27.837 11.084 -6.743 1.00 83.69 469 LEU A C 1
ATOM 3739 O O . LEU A 1 469 ? -27.444 11.834 -5.852 1.00 83.69 469 LEU A O 1
ATOM 3743 N N . TYR A 1 470 ? -27.206 10.976 -7.915 1.00 82.94 470 TYR A N 1
ATOM 3744 C CA . TYR A 1 470 ? -25.990 11.734 -8.234 1.00 82.94 470 TYR A CA 1
ATOM 3745 C C . TYR A 1 470 ? -26.254 13.236 -8.259 1.00 82.94 470 TYR A C 1
ATOM 3747 O O . TYR A 1 470 ? -25.459 14.007 -7.728 1.00 82.94 470 TYR A O 1
ATOM 3755 N N . ARG A 1 471 ? -27.408 13.657 -8.789 1.00 84.44 471 ARG A N 1
ATOM 3756 C CA . ARG A 1 471 ? -27.810 15.068 -8.758 1.00 84.44 471 ARG A CA 1
ATOM 3757 C C . ARG A 1 471 ? -28.055 15.580 -7.344 1.00 84.44 471 ARG A C 1
ATOM 3759 O O . ARG A 1 471 ? -27.647 16.696 -7.027 1.00 84.44 471 ARG A O 1
ATOM 3766 N N . PHE A 1 472 ? -28.679 14.773 -6.487 1.00 86.31 472 PHE A N 1
ATOM 3767 C CA . PHE A 1 472 ? -28.887 15.114 -5.082 1.00 86.31 472 PHE A CA 1
ATOM 3768 C C . PHE A 1 472 ? -27.556 15.287 -4.345 1.00 86.31 472 PHE A C 1
ATOM 3770 O O . PHE A 1 472 ? -27.345 16.316 -3.708 1.00 86.31 472 PHE A O 1
ATOM 3777 N N . ILE A 1 473 ? -26.643 14.320 -4.472 1.00 86.38 473 ILE A N 1
ATOM 3778 C CA . ILE A 1 473 ? -25.348 14.375 -3.788 1.00 86.38 473 ILE A CA 1
ATOM 3779 C C . ILE A 1 473 ? -24.454 15.474 -4.372 1.00 86.38 473 ILE A C 1
ATOM 3781 O O . ILE A 1 473 ? -23.826 16.215 -3.623 1.00 86.38 473 ILE A O 1
ATOM 3785 N N . GLY A 1 474 ? -24.432 15.628 -5.695 1.00 83.69 474 GLY A N 1
ATOM 3786 C CA . GLY A 1 474 ? -23.679 16.691 -6.352 1.00 83.69 474 GLY A CA 1
ATOM 3787 C C . GLY A 1 474 ? -24.147 18.088 -5.965 1.00 83.69 474 GLY A C 1
ATOM 3788 O O . GLY A 1 474 ? -23.319 18.980 -5.855 1.00 83.69 474 GLY A O 1
ATOM 3789 N N . SER A 1 475 ? -25.437 18.240 -5.646 1.00 87.44 475 SER A N 1
ATOM 3790 C CA . SER A 1 475 ? -26.022 19.486 -5.136 1.00 87.44 475 SER A CA 1
ATOM 3791 C C . SER A 1 475 ? -25.671 19.804 -3.681 1.00 87.44 475 SER A C 1
ATOM 3793 O O . SER A 1 475 ? -26.099 20.848 -3.183 1.00 87.44 475 SER A O 1
ATOM 3795 N N . ILE A 1 476 ? -24.955 18.924 -2.970 1.00 90.06 476 ILE A N 1
ATOM 3796 C CA . ILE A 1 476 ? -24.515 19.201 -1.602 1.00 90.06 476 ILE A CA 1
ATOM 3797 C C . ILE A 1 476 ? -23.506 20.344 -1.641 1.00 90.06 476 ILE A C 1
ATOM 3799 O O . ILE A 1 476 ? -22.517 20.307 -2.372 1.00 90.06 476 ILE A O 1
ATOM 3803 N N . SER A 1 477 ? -23.755 21.359 -0.821 1.00 90.38 477 SER A N 1
ATOM 3804 C CA . SER A 1 477 ? -22.839 22.479 -0.668 1.00 90.38 477 SER A CA 1
ATOM 3805 C C . SER A 1 477 ? -21.551 22.047 0.030 1.00 90.38 477 SER A C 1
ATOM 3807 O O . SER A 1 477 ? -21.588 21.419 1.096 1.00 90.38 477 SER A O 1
ATOM 3809 N N . LEU A 1 478 ? -20.402 22.456 -0.510 1.00 88.81 478 LEU A N 1
ATOM 3810 C CA . LEU A 1 478 ? -19.091 22.220 0.100 1.00 88.81 478 LEU A CA 1
ATOM 3811 C C . LEU A 1 478 ? -18.939 22.927 1.459 1.00 88.81 478 LEU A C 1
ATOM 3813 O O . LEU A 1 478 ? -18.105 22.529 2.275 1.00 88.81 478 LEU A O 1
ATOM 3817 N N . VAL A 1 479 ? -19.805 23.909 1.750 1.00 89.75 479 VAL A N 1
ATOM 3818 C CA . VAL A 1 479 ? -19.909 24.563 3.065 1.00 89.75 479 VAL A CA 1
ATOM 3819 C C . VAL A 1 479 ? -20.262 23.556 4.171 1.00 89.75 479 VAL A C 1
ATOM 3821 O O . VAL A 1 479 ? -19.882 23.747 5.329 1.00 89.75 479 VAL A O 1
ATOM 3824 N N . SER A 1 480 ? -20.919 22.440 3.830 1.00 92.69 480 SER A N 1
ATOM 3825 C CA . SER A 1 480 ? -21.238 21.366 4.780 1.00 92.69 480 SER A CA 1
ATOM 3826 C C . SER A 1 480 ? -20.020 20.725 5.438 1.00 92.69 480 SER A C 1
ATOM 3828 O O . SER A 1 480 ? -20.163 20.149 6.512 1.00 92.69 480 SER A O 1
ATOM 3830 N N . LEU A 1 481 ? -18.814 20.877 4.885 1.00 91.19 481 LEU A N 1
ATOM 3831 C CA . LEU A 1 481 ? -17.604 20.358 5.519 1.00 91.19 481 LEU A CA 1
ATOM 3832 C C . LEU A 1 481 ? -17.146 21.180 6.732 1.00 91.19 481 LEU A C 1
ATOM 3834 O O . LEU A 1 481 ? -16.502 20.632 7.627 1.00 91.19 481 LEU A O 1
ATOM 3838 N N . PHE A 1 482 ? -17.468 22.474 6.813 1.00 92.31 482 PHE A N 1
ATOM 3839 C CA . PHE A 1 482 ? -16.953 23.316 7.899 1.00 92.31 482 PHE A CA 1
ATOM 3840 C C . PHE A 1 482 ? -17.438 22.878 9.290 1.00 92.31 482 PHE A C 1
ATOM 3842 O O . PHE A 1 482 ? -16.584 22.721 10.166 1.00 92.31 482 PHE A O 1
ATOM 3849 N N . PRO A 1 483 ? -18.741 22.617 9.541 1.00 95.56 483 PRO A N 1
ATOM 3850 C CA . PRO A 1 483 ? -19.191 22.141 10.849 1.00 95.56 483 PRO A CA 1
ATOM 3851 C C . PRO A 1 483 ? -18.474 20.867 11.345 1.00 95.56 483 PRO A C 1
ATOM 3853 O O . PRO A 1 483 ? -17.929 20.899 12.454 1.00 95.56 483 PRO A O 1
ATOM 3856 N N . PRO A 1 484 ? -18.402 19.758 10.579 1.00 96.19 484 PRO A N 1
ATOM 3857 C CA . PRO A 1 484 ? -17.747 18.542 11.046 1.00 96.19 484 PRO A CA 1
ATOM 3858 C C . PRO A 1 484 ? -16.221 18.696 11.128 1.00 96.19 484 PRO A C 1
ATOM 3860 O O . PRO A 1 484 ? -15.607 18.144 12.044 1.00 96.19 484 PRO A O 1
ATOM 3863 N N . LEU A 1 485 ? -15.604 19.502 10.256 1.00 94.81 485 LEU A N 1
ATOM 3864 C CA . LEU A 1 485 ? -14.182 19.836 10.343 1.00 94.81 485 LEU A CA 1
ATOM 3865 C C . LEU A 1 485 ? -13.868 20.594 11.639 1.00 94.81 485 LEU A C 1
ATOM 3867 O O . LEU A 1 485 ? -13.003 20.160 12.398 1.00 94.81 485 LEU A O 1
ATOM 3871 N N . ILE A 1 486 ? -14.607 21.664 11.948 1.00 95.50 486 ILE A N 1
ATOM 3872 C CA . ILE A 1 486 ? -14.465 22.424 13.200 1.00 95.50 486 ILE A CA 1
ATOM 3873 C C . ILE A 1 486 ? -14.658 21.497 14.403 1.00 95.50 486 ILE A C 1
ATOM 3875 O O . ILE A 1 486 ? -13.856 21.519 15.338 1.00 95.50 486 ILE A O 1
ATOM 3879 N N . TYR A 1 487 ? -15.680 20.639 14.372 1.00 96.25 487 TYR A N 1
ATOM 3880 C CA . TYR A 1 487 ? -15.929 19.681 15.446 1.00 96.25 487 TYR A CA 1
ATOM 3881 C C . TYR A 1 487 ? -14.759 18.714 15.659 1.00 96.25 487 TYR A C 1
ATOM 3883 O O . TYR A 1 487 ? -14.351 18.472 16.800 1.00 96.25 487 TYR A O 1
ATOM 3891 N N . SER A 1 488 ? -14.184 18.198 14.569 1.00 95.75 488 SER A N 1
ATOM 3892 C CA . SER A 1 488 ? -13.012 17.325 14.615 1.00 95.75 488 SER A CA 1
ATOM 3893 C C . SER A 1 488 ? -11.788 18.039 15.201 1.00 95.75 488 SER A C 1
ATOM 3895 O O . SER A 1 488 ? -11.141 17.495 16.098 1.00 95.75 488 SER A O 1
ATOM 3897 N N . LEU A 1 489 ? -11.535 19.292 14.803 1.00 95.25 489 LEU A N 1
ATOM 3898 C CA . LEU A 1 489 ? -10.423 20.109 15.295 1.00 95.25 489 LEU A CA 1
ATOM 3899 C C . LEU A 1 489 ? -10.579 20.462 16.779 1.00 95.25 489 LEU A C 1
ATOM 3901 O O . LEU A 1 489 ? -9.608 20.386 17.532 1.00 95.25 489 LEU A O 1
ATOM 3905 N N . ILE A 1 490 ? -11.799 20.761 17.240 1.00 95.38 490 ILE A N 1
ATOM 3906 C CA . ILE A 1 490 ? -12.102 20.908 18.673 1.00 95.38 490 ILE A CA 1
ATOM 3907 C C . ILE A 1 490 ? -11.793 19.602 19.415 1.00 95.38 490 ILE A C 1
ATOM 3909 O O . ILE A 1 490 ? -11.211 19.629 20.503 1.00 95.38 490 ILE A O 1
ATOM 3913 N N . GLY A 1 491 ? -12.147 18.452 18.833 1.00 94.31 491 GLY A N 1
ATOM 3914 C CA . GLY A 1 491 ? -11.831 17.141 19.393 1.00 94.31 491 GLY A CA 1
ATOM 3915 C C . GLY A 1 491 ? -10.329 16.899 19.531 1.00 94.31 491 GLY A C 1
ATOM 3916 O O . GLY A 1 491 ? -9.871 16.516 20.610 1.00 94.31 491 GLY A O 1
ATOM 3917 N N . VAL A 1 492 ? -9.555 17.205 18.489 1.00 95.12 492 VAL A N 1
ATOM 3918 C CA . VAL A 1 492 ? -8.084 17.142 18.498 1.00 95.12 492 VAL A CA 1
ATOM 3919 C C . VAL A 1 492 ? -7.500 18.087 19.553 1.00 95.12 492 VAL A C 1
ATOM 3921 O O . VAL A 1 492 ? -6.664 17.671 20.357 1.00 95.12 492 VAL A O 1
ATOM 3924 N N . ALA A 1 493 ? -7.981 19.330 19.623 1.00 94.44 493 ALA A N 1
ATOM 3925 C CA . ALA A 1 493 ? -7.528 20.319 20.598 1.00 94.44 493 ALA A CA 1
ATOM 3926 C C . ALA A 1 493 ? -7.827 19.897 22.046 1.00 94.44 493 ALA A C 1
ATOM 3928 O O . ALA A 1 493 ? -6.993 20.073 22.931 1.00 94.44 493 ALA A O 1
ATOM 3929 N N . ARG A 1 494 ? -8.991 19.294 22.314 1.00 92.94 494 ARG A N 1
ATOM 3930 C CA . ARG A 1 494 ? -9.321 18.748 23.642 1.00 92.94 494 ARG A CA 1
ATOM 3931 C C . ARG A 1 494 ? -8.479 17.523 23.979 1.00 92.94 494 ARG A C 1
ATOM 3933 O O . ARG A 1 494 ? -8.007 17.397 25.108 1.00 92.94 494 ARG A O 1
ATOM 3940 N N . PHE A 1 495 ? -8.255 16.635 23.013 1.00 92.69 495 PHE A N 1
ATOM 3941 C CA . PHE A 1 495 ? -7.416 15.456 23.204 1.00 92.69 495 PHE A CA 1
ATOM 3942 C C . PHE A 1 495 ? -5.961 15.838 23.521 1.00 92.69 495 PHE A C 1
ATOM 3944 O O . PHE A 1 495 ? -5.360 15.257 24.429 1.00 92.69 495 PHE A O 1
ATOM 3951 N N . SER A 1 496 ? -5.424 16.876 22.869 1.00 93.38 496 SER A N 1
ATOM 3952 C CA . SER A 1 496 ? -4.052 17.360 23.080 1.00 93.38 496 SER A CA 1
ATOM 3953 C C . SER A 1 496 ? -3.802 17.884 24.502 1.00 93.38 496 SER A C 1
ATOM 3955 O O . SER A 1 496 ? -2.685 17.787 25.015 1.00 93.38 496 SER A O 1
ATOM 3957 N N . GLN A 1 497 ? -4.838 18.336 25.221 1.00 92.56 497 GLN A N 1
ATOM 3958 C CA . GLN A 1 497 ? -4.710 18.753 26.625 1.00 92.56 497 GLN A CA 1
ATOM 3959 C C . GLN A 1 497 ? -4.226 17.614 27.539 1.00 92.56 497 GLN A C 1
ATOM 3961 O O . GLN A 1 497 ? -3.609 17.869 28.578 1.00 92.56 497 GLN A O 1
ATOM 3966 N N . ARG A 1 498 ? -4.435 16.346 27.147 1.00 90.75 498 ARG A N 1
ATOM 3967 C CA . ARG A 1 498 ? -3.917 15.174 27.873 1.00 90.75 498 ARG A CA 1
ATOM 3968 C C . ARG A 1 498 ? -2.388 15.126 27.898 1.00 90.75 498 ARG A C 1
ATOM 3970 O O . ARG A 1 498 ? -1.831 14.559 28.836 1.00 90.75 498 ARG A O 1
ATOM 3977 N N . ILE A 1 499 ? -1.707 15.759 26.939 1.00 91.50 499 ILE A N 1
ATOM 3978 C CA . ILE A 1 499 ? -0.237 15.838 26.886 1.00 91.50 499 ILE A CA 1
ATOM 3979 C C . ILE A 1 499 ? 0.300 16.551 28.132 1.00 91.50 499 ILE A C 1
ATOM 3981 O O . ILE A 1 499 ? 1.225 16.055 28.774 1.00 91.50 499 ILE A O 1
ATOM 3985 N N . LYS A 1 500 ? -0.328 17.670 28.524 1.00 90.50 500 LYS A N 1
ATOM 3986 C CA . LYS A 1 500 ? 0.064 18.448 29.713 1.00 90.50 500 LYS A CA 1
ATOM 3987 C C . LYS A 1 500 ? -0.160 17.675 31.018 1.00 90.50 500 LYS A C 1
ATOM 3989 O O . LYS A 1 500 ? 0.613 17.822 31.956 1.00 90.50 500 LYS A O 1
ATOM 3994 N N . ARG A 1 501 ? -1.207 16.843 31.074 1.00 90.38 501 ARG A N 1
ATOM 3995 C CA . ARG A 1 501 ? -1.601 16.077 32.274 1.00 90.38 501 ARG A CA 1
ATOM 3996 C C . ARG A 1 501 ? -0.829 14.768 32.448 1.00 90.38 501 ARG A C 1
ATOM 3998 O O . ARG A 1 501 ? -0.719 14.250 33.556 1.00 90.38 501 ARG A O 1
ATOM 4005 N N . THR A 1 502 ? -0.307 14.210 31.362 1.00 91.44 502 THR A N 1
ATOM 4006 C CA . THR A 1 502 ? 0.425 12.940 31.385 1.00 91.44 502 THR A CA 1
ATOM 4007 C C . THR A 1 502 ? 1.834 13.180 31.910 1.00 91.44 502 THR A C 1
ATOM 4009 O O . THR A 1 502 ? 2.492 14.092 31.440 1.00 91.44 502 THR A O 1
ATOM 4012 N N . ARG A 1 503 ? 2.339 12.382 32.860 1.00 90.38 503 ARG A N 1
ATOM 4013 C CA . ARG A 1 503 ? 3.721 12.534 33.369 1.00 90.38 503 ARG A CA 1
ATOM 4014 C C . ARG A 1 503 ? 4.741 11.696 32.594 1.00 90.38 503 ARG A C 1
ATOM 4016 O O . ARG A 1 503 ? 5.803 12.200 32.250 1.00 90.38 503 ARG A O 1
ATOM 4023 N N . LYS A 1 504 ? 4.402 10.440 32.276 1.00 94.00 504 LYS A N 1
ATOM 4024 C CA . LYS A 1 504 ? 5.301 9.488 31.600 1.00 94.00 504 LYS A CA 1
ATOM 4025 C C . LYS A 1 504 ? 5.639 9.939 30.173 1.00 94.00 504 LYS A C 1
ATOM 4027 O O . LYS A 1 504 ? 4.735 10.096 29.355 1.00 94.00 504 LYS A O 1
ATOM 4032 N N . THR A 1 505 ? 6.929 10.057 29.855 1.00 91.75 505 THR A N 1
ATOM 4033 C CA . THR A 1 505 ? 7.430 10.522 28.546 1.00 91.75 505 THR A CA 1
ATOM 4034 C C . THR A 1 505 ? 6.926 9.677 27.377 1.00 91.75 505 THR A C 1
ATOM 4036 O O . THR A 1 505 ? 6.439 10.226 26.396 1.00 91.75 505 THR A O 1
ATOM 4039 N N . GLN A 1 506 ? 6.949 8.347 27.496 1.00 89.75 506 GLN A N 1
ATOM 4040 C CA . GLN A 1 506 ? 6.452 7.455 26.438 1.00 89.75 506 GLN A CA 1
ATOM 4041 C C . GLN A 1 506 ? 4.959 7.664 26.151 1.00 89.75 506 GLN A C 1
ATOM 4043 O O . GLN A 1 506 ? 4.544 7.736 24.997 1.00 89.75 506 GLN A O 1
ATOM 4048 N N . ALA A 1 507 ? 4.148 7.820 27.201 1.00 89.62 507 ALA A N 1
ATOM 4049 C CA . ALA A 1 507 ? 2.723 8.090 27.051 1.00 89.62 507 ALA A CA 1
ATOM 4050 C C . ALA A 1 507 ? 2.473 9.485 26.456 1.00 89.62 507 ALA A C 1
ATOM 4052 O O . ALA A 1 507 ? 1.605 9.626 25.598 1.00 89.62 507 ALA A O 1
ATOM 4053 N N . LYS A 1 508 ? 3.267 10.498 26.844 1.00 92.81 508 LYS A N 1
ATOM 4054 C CA . LYS A 1 508 ? 3.234 11.821 26.203 1.00 92.81 508 LYS A CA 1
ATOM 4055 C C . LYS A 1 508 ? 3.502 11.709 24.702 1.00 92.81 508 LYS A C 1
ATOM 4057 O O . LYS A 1 508 ? 2.692 12.199 23.928 1.00 92.81 508 LYS A O 1
ATOM 4062 N N . LEU A 1 509 ? 4.575 11.026 24.294 1.00 92.31 509 LEU A N 1
ATOM 4063 C CA . LEU A 1 509 ? 4.932 10.846 22.881 1.00 92.31 509 LEU A CA 1
ATOM 4064 C C . LEU A 1 509 ? 3.824 10.145 22.087 1.00 92.31 509 LEU A C 1
ATOM 4066 O O . LEU A 1 509 ? 3.466 10.604 21.006 1.00 92.31 509 LEU A O 1
ATOM 4070 N N . ALA A 1 510 ? 3.227 9.086 22.640 1.00 89.44 510 ALA A N 1
ATOM 4071 C CA . ALA A 1 510 ? 2.118 8.384 21.996 1.00 89.44 510 ALA A CA 1
ATOM 4072 C C . ALA A 1 510 ? 0.883 9.284 21.795 1.00 89.44 510 ALA A C 1
ATOM 4074 O O . ALA A 1 510 ? 0.269 9.272 20.725 1.00 89.44 510 ALA A O 1
ATOM 4075 N N . ILE A 1 511 ? 0.528 10.092 22.801 1.00 92.06 511 ILE A N 1
ATOM 4076 C CA . ILE A 1 511 ? -0.589 11.046 22.715 1.00 92.06 511 ILE A CA 1
ATOM 4077 C C . ILE A 1 511 ? -0.269 12.155 21.707 1.00 92.06 511 ILE A C 1
ATOM 4079 O O . ILE A 1 511 ? -1.129 12.494 20.894 1.00 92.06 511 ILE A O 1
ATOM 4083 N N . THR A 1 512 ? 0.955 12.690 21.714 1.00 94.12 512 THR A N 1
ATOM 4084 C CA . THR A 1 512 ? 1.404 13.699 20.745 1.00 94.12 512 THR A CA 1
ATOM 4085 C C . THR A 1 512 ? 1.327 13.162 19.320 1.00 94.12 512 THR A C 1
ATOM 4087 O O . THR A 1 512 ? 0.699 13.796 18.480 1.00 94.12 512 THR A O 1
ATOM 4090 N N . GLY A 1 513 ? 1.869 11.969 19.055 1.00 92.75 513 GLY A N 1
ATOM 4091 C CA . GLY A 1 513 ? 1.800 11.344 17.732 1.00 92.75 513 GLY A CA 1
ATOM 4092 C C . GLY A 1 513 ? 0.359 11.124 17.270 1.00 92.75 513 GLY A C 1
ATOM 4093 O O . GLY A 1 513 ? 0.004 11.489 16.154 1.00 92.75 513 GLY A O 1
ATOM 4094 N N . THR A 1 514 ? -0.508 10.630 18.160 1.00 92.25 514 THR A N 1
ATOM 4095 C CA . THR A 1 514 ? -1.943 10.476 17.864 1.00 92.25 514 THR A CA 1
ATOM 4096 C C . THR A 1 514 ? -2.592 11.823 17.532 1.00 92.25 514 THR A C 1
ATOM 4098 O O . THR A 1 514 ? -3.372 11.909 16.590 1.00 92.25 514 THR A O 1
ATOM 4101 N N . THR A 1 515 ? -2.260 12.883 18.271 1.00 94.25 515 THR A N 1
ATOM 4102 C CA . THR A 1 515 ? -2.791 14.236 18.033 1.00 94.25 515 THR A CA 1
ATOM 4103 C C . THR A 1 515 ? -2.343 14.774 16.674 1.00 94.25 515 THR A C 1
ATOM 4105 O O . THR A 1 515 ? -3.173 15.275 15.923 1.00 94.25 515 THR A O 1
ATOM 4108 N N . LEU A 1 516 ? -1.056 14.638 16.339 1.00 94.94 516 LEU A N 1
ATOM 4109 C CA . LEU A 1 516 ? -0.491 15.124 15.078 1.00 94.94 516 LEU A CA 1
ATOM 4110 C C . LEU A 1 516 ? -1.086 14.407 13.864 1.00 94.94 516 LEU A C 1
ATOM 4112 O O . LEU A 1 516 ? -1.454 15.071 12.901 1.00 94.94 516 LEU A O 1
ATOM 4116 N N . ILE A 1 517 ? -1.246 13.080 13.928 1.00 94.12 517 ILE A N 1
ATOM 4117 C CA . ILE A 1 517 ? -1.840 12.296 12.833 1.00 94.12 517 ILE A CA 1
ATOM 4118 C C . ILE A 1 517 ? -3.267 12.773 12.538 1.00 94.12 517 ILE A C 1
ATOM 4120 O O . ILE A 1 517 ? -3.611 13.025 11.389 1.00 94.12 517 ILE A O 1
ATOM 4124 N N . HIS A 1 518 ? -4.098 12.949 13.567 1.00 94.50 518 HIS A N 1
ATOM 4125 C CA . HIS A 1 518 ? -5.485 13.370 13.358 1.00 94.50 518 HIS A CA 1
ATOM 4126 C C . HIS A 1 518 ? -5.613 14.861 13.010 1.00 94.50 518 HIS A C 1
ATOM 4128 O O . HIS A 1 518 ? -6.527 15.229 12.277 1.00 94.50 518 HIS A O 1
ATOM 4134 N N . LEU A 1 519 ? -4.693 15.719 13.471 1.00 94.88 519 LEU A N 1
ATOM 4135 C CA . LEU A 1 519 ? -4.598 17.103 12.996 1.00 94.88 519 LEU A CA 1
ATOM 4136 C C . LEU A 1 519 ? -4.267 17.149 11.497 1.00 94.88 519 LEU A C 1
ATOM 4138 O O . LEU A 1 519 ? -4.876 17.923 10.762 1.00 94.88 519 LEU A O 1
ATOM 4142 N N . ALA A 1 520 ? -3.342 16.296 11.043 1.00 93.25 520 ALA A N 1
ATOM 4143 C CA . ALA A 1 520 ? -2.952 16.211 9.640 1.00 93.25 520 ALA A CA 1
ATOM 4144 C C . ALA A 1 520 ? -4.130 15.827 8.732 1.00 93.25 520 ALA A C 1
ATOM 4146 O O . ALA A 1 520 ? -4.257 16.399 7.657 1.00 93.25 520 ALA A O 1
ATOM 4147 N N . VAL A 1 521 ? -5.042 14.951 9.182 1.00 91.75 521 VAL A N 1
ATOM 4148 C CA . VAL A 1 521 ? -6.289 14.646 8.446 1.00 91.75 521 VAL A CA 1
ATOM 4149 C C . VAL A 1 521 ? -7.103 15.919 8.186 1.00 91.75 521 VAL A C 1
ATOM 4151 O O . VAL A 1 521 ? -7.556 16.139 7.066 1.00 91.75 521 VAL A O 1
ATOM 4154 N N . GLY A 1 522 ? -7.246 16.790 9.191 1.00 88.94 522 GLY A N 1
ATOM 4155 C CA . GLY A 1 522 ? -7.927 18.076 9.025 1.00 88.94 522 GLY A CA 1
ATOM 4156 C C . GLY A 1 522 ? -7.219 19.001 8.029 1.00 88.94 522 GLY A C 1
ATOM 4157 O O . GLY A 1 522 ? -7.877 19.605 7.187 1.00 88.94 522 GLY A O 1
ATOM 4158 N N . LEU A 1 523 ? -5.885 19.076 8.083 1.00 90.88 523 LEU A N 1
ATOM 4159 C CA . LEU A 1 523 ? -5.083 19.906 7.173 1.00 90.88 523 LEU A CA 1
ATOM 4160 C C . LEU A 1 523 ? -5.141 19.420 5.720 1.00 90.88 523 LEU A C 1
ATOM 4162 O O . LEU A 1 523 ? -5.288 20.240 4.817 1.00 90.88 523 LEU A O 1
ATOM 4166 N N . ILE A 1 524 ? -5.072 18.103 5.498 1.00 88.94 524 ILE A N 1
ATOM 4167 C CA . ILE A 1 524 ? -5.190 17.498 4.164 1.00 88.94 524 ILE A CA 1
ATOM 4168 C C . ILE A 1 524 ? -6.543 17.852 3.548 1.00 88.94 524 ILE A C 1
ATOM 4170 O O . ILE A 1 524 ? -6.595 18.256 2.393 1.00 88.94 524 ILE A O 1
ATOM 4174 N N . LEU A 1 525 ? -7.631 17.754 4.317 1.00 85.44 525 LEU A N 1
ATOM 4175 C CA . LEU A 1 525 ? -8.966 18.071 3.810 1.00 85.44 525 LEU A CA 1
ATOM 4176 C C . LEU A 1 525 ? -9.125 19.560 3.492 1.00 85.44 525 LEU A C 1
ATOM 4178 O O . LEU A 1 525 ? -9.680 19.885 2.448 1.00 85.44 525 LEU A O 1
ATOM 4182 N N . ILE A 1 526 ? -8.595 20.459 4.330 1.00 84.69 526 ILE A N 1
ATOM 4183 C CA . ILE A 1 526 ? -8.572 21.900 4.024 1.00 84.69 526 ILE A CA 1
ATOM 4184 C C . ILE A 1 526 ? -7.839 22.146 2.702 1.00 84.69 526 ILE A C 1
ATOM 4186 O O . ILE A 1 526 ? -8.396 22.794 1.819 1.00 84.69 526 ILE A O 1
ATOM 4190 N N . GLY A 1 527 ? -6.635 21.583 2.553 1.00 84.00 527 GLY A N 1
ATOM 4191 C CA . GLY A 1 527 ? -5.831 21.715 1.338 1.00 84.00 527 GLY A CA 1
ATOM 4192 C C . GLY A 1 527 ? -6.524 21.150 0.098 1.00 84.00 527 GLY A C 1
ATOM 4193 O O . GLY A 1 527 ? -6.519 21.788 -0.953 1.00 84.00 527 GLY A O 1
ATOM 4194 N N . ALA A 1 528 ? -7.181 19.994 0.230 1.00 79.75 528 ALA A N 1
ATOM 4195 C CA . ALA A 1 528 ? -7.916 19.358 -0.856 1.00 79.75 528 ALA A CA 1
ATOM 4196 C C . ALA A 1 528 ? -9.050 20.250 -1.381 1.00 79.75 528 ALA A C 1
ATOM 4198 O O . ALA A 1 528 ? -9.189 20.418 -2.589 1.00 79.75 528 ALA A O 1
ATOM 4199 N N . ILE A 1 529 ? -9.830 20.876 -0.494 1.00 74.69 529 ILE A N 1
ATOM 4200 C CA . ILE A 1 529 ? -10.925 21.774 -0.899 1.00 74.69 529 ILE A CA 1
ATOM 4201 C C . ILE A 1 529 ? -10.365 23.037 -1.524 1.00 74.69 529 ILE A C 1
ATOM 4203 O O . ILE A 1 529 ? -10.823 23.437 -2.589 1.00 74.69 529 ILE A O 1
ATOM 4207 N N . THR A 1 530 ? -9.381 23.678 -0.883 1.00 74.00 530 THR A N 1
ATOM 4208 C CA . THR A 1 530 ? -8.853 24.939 -1.405 1.00 74.00 530 THR A CA 1
ATOM 4209 C C . THR A 1 530 ? -8.226 24.733 -2.780 1.00 74.00 530 THR A C 1
ATOM 4211 O O . THR A 1 530 ? -8.392 25.573 -3.655 1.00 74.00 530 THR A O 1
ATOM 4214 N N . SER A 1 531 ? -7.590 23.579 -2.998 1.00 72.75 531 SER A N 1
ATOM 4215 C CA . SER A 1 531 ? -7.024 23.182 -4.289 1.00 72.75 531 SER A CA 1
ATOM 4216 C C . SER A 1 531 ? -8.048 22.690 -5.317 1.00 72.75 531 SER A C 1
ATOM 4218 O O . SER A 1 531 ? -7.644 22.462 -6.454 1.00 72.75 531 SER A O 1
ATOM 4220 N N . THR A 1 532 ? -9.311 22.461 -4.950 1.00 69.38 532 THR A N 1
ATOM 4221 C CA . THR A 1 532 ? -10.355 21.992 -5.886 1.00 69.38 532 THR A CA 1
ATOM 4222 C C . THR A 1 532 ? -11.354 23.096 -6.221 1.00 69.38 532 THR A C 1
ATOM 4224 O O . THR A 1 532 ? -11.875 23.135 -7.326 1.00 69.38 532 THR A O 1
ATOM 4227 N N . VAL A 1 533 ? -11.644 23.986 -5.269 1.00 66.44 533 VAL A N 1
ATOM 4228 C CA . VAL A 1 533 ? -12.695 25.003 -5.412 1.00 66.44 533 VAL A CA 1
ATOM 4229 C C . VAL A 1 533 ? -12.174 26.310 -6.000 1.00 66.44 533 VAL A C 1
ATOM 4231 O O . VAL A 1 533 ? -12.907 27.008 -6.689 1.00 66.44 533 VAL A O 1
ATOM 4234 N N . PHE A 1 534 ? -10.916 26.661 -5.734 1.00 67.62 534 PHE A N 1
ATOM 4235 C CA . PHE A 1 534 ? -10.337 27.932 -6.184 1.00 67.62 534 PHE A CA 1
ATOM 4236 C C . PHE A 1 534 ? -9.447 27.786 -7.424 1.00 67.62 534 PHE A C 1
ATOM 4238 O O . PHE A 1 534 ? -8.675 28.688 -7.741 1.00 67.62 534 PHE A O 1
ATOM 4245 N N . THR A 1 535 ? -9.532 26.652 -8.115 1.00 65.50 535 THR A N 1
ATOM 4246 C CA . THR A 1 535 ? -8.718 26.311 -9.284 1.00 65.50 535 THR A CA 1
ATOM 4247 C C . THR A 1 535 ? -9.618 26.010 -10.472 1.00 65.50 535 THR A C 1
ATOM 4249 O O . THR A 1 535 ? -10.488 25.146 -10.417 1.00 65.50 535 THR A O 1
ATOM 4252 N N . THR A 1 536 ? -9.382 26.707 -11.580 1.00 63.84 536 THR A N 1
ATOM 4253 C CA . THR A 1 536 ? -9.928 26.349 -12.888 1.00 63.84 536 THR A CA 1
ATOM 4254 C C . THR A 1 536 ? -8.841 25.645 -13.687 1.00 63.84 536 THR A C 1
ATOM 4256 O O . THR A 1 536 ? -7.707 26.116 -13.781 1.00 63.84 536 THR A O 1
ATOM 4259 N N . THR A 1 537 ? -9.157 24.468 -14.225 1.00 66.25 537 THR A N 1
ATOM 4260 C CA . THR A 1 537 ? -8.224 23.684 -15.039 1.00 66.25 537 THR A CA 1
ATOM 4261 C C . THR A 1 537 ? -8.747 23.616 -16.459 1.00 66.25 537 THR A C 1
ATOM 4263 O O . THR A 1 537 ? -9.858 23.145 -16.687 1.00 66.25 537 THR A O 1
ATOM 4266 N N . HIS A 1 538 ? -7.918 24.039 -17.408 1.00 65.25 538 HIS A N 1
ATOM 4267 C CA . HIS A 1 538 ? -8.191 23.885 -18.829 1.00 65.25 538 HIS A CA 1
ATOM 4268 C C . HIS A 1 538 ? -7.130 22.987 -19.455 1.00 65.25 538 HIS A C 1
ATOM 4270 O O . HIS A 1 538 ? -5.937 23.172 -19.215 1.00 65.25 538 HIS A O 1
ATOM 4276 N N . GLN A 1 539 ? -7.560 22.013 -20.255 1.00 65.62 539 GLN A N 1
ATOM 4277 C CA . GLN A 1 539 ? -6.669 21.071 -20.925 1.00 65.62 539 GLN A CA 1
ATOM 4278 C C . GLN A 1 539 ? -6.790 21.233 -22.436 1.00 65.62 539 GLN A C 1
ATOM 4280 O O . GLN A 1 539 ? -7.882 21.170 -22.995 1.00 65.62 539 GLN A O 1
ATOM 4285 N N . VAL A 1 540 ? -5.649 21.420 -23.096 1.00 65.31 540 VAL A N 1
ATOM 4286 C CA . VAL A 1 540 ? -5.567 21.567 -24.548 1.00 65.31 540 VAL A CA 1
ATOM 4287 C C . VAL A 1 540 ? -4.457 20.676 -25.079 1.00 65.31 540 VAL A C 1
ATOM 4289 O O . VAL A 1 540 ? -3.318 20.742 -24.620 1.00 65.31 540 VAL A O 1
ATOM 4292 N N . SER A 1 541 ? -4.781 19.855 -26.074 1.00 69.50 541 SER A N 1
ATOM 4293 C CA . SER A 1 541 ? -3.791 19.087 -26.826 1.00 69.50 541 SER A CA 1
ATOM 4294 C C . SER A 1 541 ? -3.337 19.905 -28.029 1.00 69.50 541 SER A C 1
ATOM 4296 O O . SER A 1 541 ? -4.120 20.140 -28.945 1.00 69.50 541 SER A O 1
ATOM 4298 N N . ILE A 1 542 ? -2.075 20.338 -28.029 1.00 69.06 542 ILE A N 1
ATOM 4299 C CA . ILE A 1 542 ? -1.475 21.072 -29.149 1.00 69.06 542 ILE A CA 1
ATOM 4300 C C . ILE A 1 542 ? -0.704 20.070 -30.016 1.00 69.06 542 ILE A C 1
ATOM 4302 O O . ILE A 1 542 ? 0.315 19.540 -29.564 1.00 69.06 542 ILE A O 1
ATOM 4306 N N . PRO A 1 543 ? -1.150 19.782 -31.250 1.00 69.44 543 PRO A N 1
ATOM 4307 C CA . PRO A 1 543 ? -0.395 18.928 -32.151 1.00 69.44 543 PRO A CA 1
ATOM 4308 C C . PRO A 1 543 ? 0.955 19.567 -32.491 1.00 69.44 543 PRO A C 1
ATOM 4310 O O . PRO A 1 543 ? 1.029 20.765 -32.751 1.00 69.44 543 PRO A O 1
ATOM 4313 N N . LEU A 1 544 ? 2.024 18.771 -32.578 1.00 68.44 544 LEU A N 1
ATOM 4314 C CA . LEU A 1 544 ? 3.371 19.281 -32.892 1.00 68.44 544 LEU A CA 1
ATOM 4315 C C . LEU A 1 544 ? 3.451 20.023 -34.241 1.00 68.44 544 LEU A C 1
ATOM 4317 O O . LEU A 1 544 ? 4.310 20.882 -34.424 1.00 68.44 544 LEU A O 1
ATOM 4321 N N . HIS A 1 545 ? 2.556 19.706 -35.182 1.00 71.62 545 HIS A N 1
ATOM 4322 C CA . HIS A 1 545 ? 2.466 20.381 -36.478 1.00 71.62 545 HIS A CA 1
ATOM 4323 C C . HIS A 1 545 ? 1.763 21.747 -36.413 1.00 71.62 545 HIS A C 1
ATOM 4325 O O . HIS A 1 545 ? 1.980 22.560 -37.302 1.00 71.62 545 HIS A O 1
ATOM 4331 N N . ALA A 1 546 ? 1.003 22.039 -35.351 1.00 65.44 546 ALA A N 1
ATOM 4332 C CA . ALA A 1 546 ? 0.358 23.336 -35.108 1.00 65.44 546 ALA A CA 1
ATOM 4333 C C . ALA A 1 546 ? 1.324 24.372 -34.484 1.00 65.44 546 ALA A C 1
ATOM 4335 O O . ALA A 1 546 ? 0.920 25.343 -33.839 1.00 65.44 546 ALA A O 1
ATOM 4336 N N . ARG A 1 547 ? 2.640 24.162 -34.635 1.00 68.75 547 ARG A N 1
ATOM 4337 C CA . ARG A 1 547 ? 3.679 25.073 -34.141 1.00 68.75 547 ARG A CA 1
ATOM 4338 C C . ARG A 1 547 ? 3.495 26.453 -34.776 1.00 68.75 547 ARG A C 1
ATOM 4340 O O . ARG A 1 547 ? 3.490 26.593 -35.993 1.00 68.75 547 ARG A O 1
ATOM 4347 N N . GLY A 1 548 ? 3.413 27.485 -33.941 1.00 69.75 548 GLY A N 1
ATOM 4348 C CA . GLY A 1 548 ? 3.209 28.868 -34.364 1.00 69.75 548 GLY A CA 1
ATOM 4349 C C . GLY A 1 548 ? 1.748 29.334 -34.363 1.00 69.75 548 GLY A C 1
ATOM 4350 O O . GLY A 1 548 ? 1.520 30.544 -34.464 1.00 69.75 548 GLY A O 1
ATOM 4351 N N . GLU A 1 549 ? 0.778 28.441 -34.179 1.00 78.56 549 GLU A N 1
ATOM 4352 C CA . GLU A 1 549 ? -0.634 28.800 -34.024 1.00 78.56 549 GLU A CA 1
ATOM 4353 C C . GLU A 1 549 ? -0.965 29.108 -32.558 1.00 78.56 549 GLU A C 1
ATOM 4355 O O . GLU A 1 549 ? -0.345 28.574 -31.635 1.00 78.56 549 GLU A O 1
ATOM 4360 N N . VAL A 1 550 ? -1.913 30.022 -32.339 1.00 75.50 550 VAL A N 1
ATOM 4361 C CA . VAL A 1 550 ? -2.473 30.272 -31.007 1.00 75.50 550 VAL A CA 1
ATOM 4362 C C . VAL A 1 550 ? -3.644 29.321 -30.821 1.00 75.50 550 VAL A C 1
ATOM 4364 O O . VAL A 1 550 ? -4.629 29.418 -31.548 1.00 75.50 550 VAL A O 1
ATOM 4367 N N . VAL A 1 551 ? -3.557 28.451 -29.823 1.00 77.56 551 VAL A N 1
ATOM 4368 C CA . VAL A 1 551 ? -4.663 27.589 -29.419 1.00 77.56 551 VAL A CA 1
ATOM 4369 C C . VAL A 1 551 ? -5.345 28.205 -28.207 1.00 77.56 551 VAL A C 1
ATOM 4371 O O . VAL A 1 551 ? -4.698 28.500 -27.201 1.00 77.56 551 VAL A O 1
ATOM 4374 N N . GLU A 1 552 ? -6.649 28.444 -28.315 1.00 78.06 552 GLU A N 1
ATOM 4375 C CA . GLU A 1 552 ? -7.451 28.930 -27.194 1.00 78.06 552 GLU A CA 1
ATOM 4376 C C . GLU A 1 552 ? -7.693 27.836 -26.167 1.00 78.06 552 GLU A C 1
ATOM 4378 O O . GLU A 1 552 ? -7.937 26.684 -26.513 1.00 78.06 552 GLU A O 1
ATOM 4383 N N . ILE A 1 553 ? -7.644 28.226 -24.899 1.00 71.88 553 ILE A N 1
ATOM 4384 C CA . ILE A 1 553 ? -7.690 27.303 -23.764 1.00 71.88 553 ILE A CA 1
ATOM 4385 C C . ILE A 1 553 ? -8.926 27.557 -22.907 1.00 71.88 553 ILE A C 1
ATOM 4387 O O . ILE A 1 553 ? -9.296 26.704 -22.120 1.00 71.88 553 ILE A O 1
ATOM 4391 N N . GLY A 1 554 ? -9.595 28.700 -23.088 1.00 66.81 554 GLY A N 1
ATOM 4392 C CA . GLY A 1 554 ? -10.716 29.135 -22.256 1.00 66.81 554 GLY A CA 1
ATOM 4393 C C . GLY A 1 554 ? -10.383 30.404 -21.471 1.00 66.81 554 GLY A C 1
ATOM 4394 O O . GLY A 1 554 ? -9.236 30.847 -21.443 1.00 66.81 554 GLY A O 1
ATOM 4395 N N . ASP A 1 555 ? -11.406 31.039 -20.894 1.00 67.62 555 ASP A N 1
ATOM 4396 C CA . ASP A 1 555 ? -11.305 32.251 -20.058 1.00 67.62 555 ASP A CA 1
ATOM 4397 C C . ASP A 1 555 ? -10.507 33.421 -20.675 1.00 67.62 555 ASP A C 1
ATOM 4399 O O . ASP A 1 555 ? -9.918 34.245 -19.976 1.00 67.62 555 ASP A O 1
ATOM 4403 N N . GLY A 1 556 ? -10.482 33.511 -22.010 1.00 68.81 556 GLY A N 1
ATOM 4404 C CA . GLY A 1 556 ? -9.741 34.545 -22.740 1.00 68.81 556 GLY A CA 1
ATOM 4405 C C . GLY A 1 556 ? -8.222 34.329 -22.804 1.00 68.81 556 GLY A C 1
ATOM 4406 O O . GLY A 1 556 ? -7.498 35.263 -23.169 1.00 68.81 556 GLY A O 1
ATOM 4407 N N . TYR A 1 557 ? -7.740 33.125 -22.477 1.00 67.38 557 TYR A N 1
ATOM 4408 C CA . TYR A 1 557 ? -6.341 32.719 -22.602 1.00 67.38 557 TYR A CA 1
ATOM 4409 C C . TYR A 1 557 ? -6.100 31.887 -23.868 1.00 67.38 557 TYR A C 1
ATOM 4411 O O . TYR A 1 557 ? -6.883 31.002 -24.223 1.00 67.38 557 TYR A O 1
ATOM 4419 N N . GLY A 1 558 ? -4.971 32.148 -24.531 1.00 74.44 558 GLY A N 1
ATOM 4420 C CA . GLY A 1 558 ? -4.467 31.322 -25.629 1.00 74.44 558 GLY A CA 1
ATOM 4421 C C . GLY A 1 558 ? -2.985 31.003 -25.448 1.00 74.44 558 GLY A C 1
ATOM 4422 O O . GLY A 1 558 ? -2.211 31.894 -25.099 1.00 74.44 558 GLY A O 1
ATOM 4423 N N . ILE A 1 559 ? -2.579 29.758 -25.706 1.00 74.56 559 ILE A N 1
ATOM 4424 C CA . ILE A 1 559 ? -1.165 29.353 -25.728 1.00 74.56 559 ILE A CA 1
ATOM 4425 C C . ILE A 1 559 ? -0.705 29.216 -27.170 1.00 74.56 559 ILE A C 1
ATOM 4427 O O . ILE A 1 559 ? -1.402 28.661 -28.015 1.00 74.56 559 ILE A O 1
ATOM 4431 N N . LYS A 1 560 ? 0.513 29.687 -27.438 1.00 76.62 560 LYS A N 1
ATOM 4432 C CA . LYS A 1 560 ? 1.197 29.473 -28.712 1.00 76.62 560 LYS A CA 1
ATOM 4433 C C . LYS A 1 560 ? 2.507 28.737 -28.494 1.00 76.62 560 LYS A C 1
ATOM 4435 O O . LYS A 1 560 ? 3.400 29.228 -27.799 1.00 76.62 560 LYS A O 1
ATOM 4440 N N . LEU A 1 561 ? 2.633 27.579 -29.137 1.00 73.50 561 LEU A N 1
ATOM 4441 C CA . LEU A 1 561 ? 3.881 26.829 -29.183 1.00 73.50 561 LEU A CA 1
ATOM 4442 C C . LEU A 1 561 ? 4.829 27.502 -30.183 1.00 73.50 561 LEU A C 1
ATOM 4444 O O . LEU A 1 561 ? 4.618 27.404 -31.392 1.00 73.50 561 LEU A O 1
ATOM 4448 N N . LYS A 1 562 ? 5.857 28.213 -29.703 1.00 70.25 562 LYS A N 1
ATOM 4449 C CA . LYS A 1 562 ? 6.796 28.941 -30.583 1.00 70.25 562 LYS A CA 1
ATOM 4450 C C . LYS A 1 562 ? 7.952 28.067 -31.049 1.00 70.25 562 LYS A C 1
ATOM 4452 O O . LYS A 1 562 ? 8.277 28.021 -32.239 1.00 70.25 562 LYS A O 1
ATOM 4457 N N . GLU A 1 563 ? 8.587 27.381 -30.111 1.00 67.06 563 GLU A N 1
ATOM 4458 C CA . GLU A 1 563 ? 9.843 26.694 -30.362 1.00 67.06 563 GLU A CA 1
ATOM 4459 C C . GLU A 1 563 ? 9.926 25.369 -29.619 1.00 67.06 563 GLU A C 1
ATOM 4461 O O . GLU A 1 563 ? 9.400 25.225 -28.516 1.00 67.06 563 GLU A O 1
ATOM 4466 N N . ILE A 1 564 ? 10.564 24.407 -30.284 1.00 64.56 564 ILE A N 1
ATOM 4467 C CA . ILE A 1 564 ? 10.906 23.100 -29.741 1.00 64.56 564 ILE A CA 1
ATOM 4468 C C . ILE A 1 564 ? 12.424 23.004 -29.853 1.00 64.56 564 ILE A C 1
ATOM 4470 O O . ILE A 1 564 ? 12.949 22.872 -30.962 1.00 64.56 564 ILE A O 1
ATOM 4474 N N . GLU A 1 565 ? 13.122 23.132 -28.732 1.00 57.34 565 GLU A N 1
ATOM 4475 C CA . GLU A 1 565 ? 14.573 22.964 -28.678 1.00 57.34 565 GLU A CA 1
ATOM 4476 C C . GLU A 1 565 ? 14.919 21.528 -28.322 1.00 57.34 565 GLU A C 1
ATOM 4478 O O . GLU A 1 565 ? 14.330 20.960 -27.402 1.00 57.34 565 GLU A O 1
ATOM 4483 N N . MET A 1 566 ? 15.904 20.967 -29.032 1.00 53.09 566 MET A N 1
ATOM 4484 C CA . MET A 1 566 ? 16.475 19.676 -28.677 1.00 53.09 566 MET A CA 1
ATOM 4485 C C . MET A 1 566 ? 17.875 19.795 -28.103 1.00 53.09 566 MET A C 1
ATOM 4487 O O . MET A 1 566 ? 18.811 20.085 -28.842 1.00 53.09 566 MET A O 1
ATOM 4491 N N . GLY A 1 567 ? 17.998 19.536 -26.799 1.00 51.41 567 GLY A N 1
ATOM 4492 C CA . GLY A 1 567 ? 19.256 19.529 -26.049 1.00 51.41 567 GLY A CA 1
ATOM 4493 C C . GLY A 1 567 ? 19.547 18.167 -25.418 1.00 51.41 567 GLY A C 1
ATOM 4494 O O . GLY A 1 567 ? 18.666 17.302 -25.344 1.00 51.41 567 GLY A O 1
ATOM 4495 N N . ARG A 1 568 ? 20.796 17.967 -24.989 1.00 48.44 568 ARG A N 1
ATOM 4496 C CA . ARG A 1 568 ? 21.187 16.806 -24.178 1.00 48.44 568 ARG A CA 1
ATOM 4497 C C . ARG A 1 568 ? 20.854 17.034 -22.695 1.00 48.44 568 ARG A C 1
ATOM 4499 O O . ARG A 1 568 ? 20.755 18.173 -22.248 1.00 48.44 568 ARG A O 1
ATOM 4506 N N . LEU A 1 569 ? 20.675 15.944 -21.936 1.00 51.09 569 LEU A N 1
ATOM 4507 C CA . LEU A 1 569 ? 20.327 15.955 -20.498 1.00 51.09 569 LEU A CA 1
ATOM 4508 C C . LEU A 1 569 ? 21.307 16.761 -19.630 1.00 51.09 569 LEU A C 1
ATOM 4510 O O . LEU A 1 569 ? 20.927 17.256 -18.574 1.00 51.09 569 LEU A O 1
ATOM 4514 N N . ASP A 1 570 ? 22.565 16.837 -20.051 1.00 46.56 570 ASP A N 1
ATOM 4515 C CA . ASP A 1 570 ? 23.678 17.498 -19.370 1.00 46.56 570 ASP A CA 1
ATOM 4516 C C . ASP A 1 570 ? 23.770 19.008 -19.656 1.00 46.56 570 ASP A C 1
ATOM 4518 O O . ASP A 1 570 ? 24.475 19.718 -18.941 1.00 46.56 570 ASP A O 1
ATOM 4522 N N . GLU A 1 571 ? 23.043 19.515 -20.656 1.00 42.38 571 GLU A N 1
ATOM 4523 C CA . GLU A 1 571 ? 23.066 20.927 -21.069 1.00 42.38 571 GLU A CA 1
ATOM 4524 C C . GLU A 1 571 ? 21.943 21.764 -20.427 1.00 42.38 571 GLU A C 1
ATOM 4526 O O . GLU A 1 571 ? 22.034 22.992 -20.374 1.00 42.38 571 GLU A O 1
ATOM 4531 N N . THR A 1 572 ? 20.890 21.130 -19.901 1.00 48.84 572 THR A N 1
ATOM 4532 C CA . THR A 1 572 ? 19.780 21.815 -19.222 1.00 48.84 572 THR A CA 1
ATOM 4533 C C . THR A 1 572 ? 20.017 21.859 -17.709 1.00 48.84 572 THR A C 1
ATOM 4535 O O . THR A 1 572 ? 20.016 20.819 -17.058 1.00 48.84 572 THR A O 1
ATOM 4538 N N . GLN A 1 573 ? 20.194 23.058 -17.131 1.00 45.00 573 GLN A N 1
ATOM 4539 C CA . GLN A 1 573 ? 20.346 23.253 -15.671 1.00 45.00 573 GLN A CA 1
ATOM 4540 C C . GLN A 1 573 ? 19.136 22.761 -14.851 1.00 45.00 573 GLN A C 1
ATOM 4542 O O . GLN A 1 573 ? 19.285 22.485 -13.661 1.00 45.00 573 GLN A O 1
ATOM 4547 N N . ASP A 1 574 ? 17.969 22.618 -15.484 1.00 50.28 574 ASP A N 1
ATOM 4548 C CA . ASP A 1 574 ? 16.751 22.083 -14.879 1.00 50.28 574 ASP A CA 1
ATOM 4549 C C . ASP A 1 574 ? 16.557 20.612 -15.271 1.00 50.28 574 ASP A C 1
ATOM 4551 O O . ASP A 1 574 ? 16.658 20.247 -16.444 1.00 50.28 574 ASP A O 1
ATOM 4555 N N . TYR A 1 575 ? 16.260 19.759 -14.284 1.00 48.94 575 TYR A N 1
ATOM 4556 C CA . TYR A 1 575 ? 16.056 18.325 -14.490 1.00 48.94 575 TYR A CA 1
ATOM 4557 C C . TYR A 1 575 ? 14.961 18.084 -15.552 1.00 48.94 575 TYR A C 1
ATOM 4559 O O . TYR A 1 575 ? 13.814 18.507 -15.360 1.00 48.94 575 TYR A O 1
ATOM 4567 N N . PRO A 1 576 ? 15.265 17.403 -16.660 1.00 45.19 576 PRO A N 1
ATOM 4568 C CA . PRO A 1 576 ? 14.321 17.179 -17.751 1.00 45.19 576 PRO A CA 1
ATOM 4569 C C . PRO A 1 576 ? 13.208 16.248 -17.270 1.00 45.19 576 PRO A C 1
ATOM 4571 O O . PRO A 1 576 ? 13.443 15.080 -17.003 1.00 45.19 576 PRO A O 1
ATOM 4574 N N . GLY A 1 577 ? 12.015 16.818 -17.093 1.00 42.25 577 GLY A N 1
ATOM 4575 C CA . GLY A 1 577 ? 10.886 16.215 -16.373 1.00 42.25 577 GLY A CA 1
ATOM 4576 C C . GLY A 1 577 ? 10.296 17.126 -15.286 1.00 42.25 577 GLY A C 1
ATOM 4577 O O . GLY A 1 577 ? 9.190 16.881 -14.822 1.00 42.25 577 GLY A O 1
ATOM 4578 N N . THR A 1 578 ? 10.999 18.198 -14.895 1.00 42.81 578 THR A N 1
ATOM 4579 C CA . THR A 1 578 ? 10.483 19.240 -13.974 1.00 42.81 578 THR A CA 1
ATOM 4580 C C . THR A 1 578 ? 10.011 20.507 -14.685 1.00 42.81 578 THR A C 1
ATOM 4582 O O . THR A 1 578 ? 9.174 21.233 -14.153 1.00 42.81 578 THR A O 1
ATOM 4585 N N . ARG A 1 579 ? 10.489 20.758 -15.911 1.00 46.28 579 ARG A N 1
ATOM 4586 C CA . ARG A 1 579 ? 10.038 21.869 -16.757 1.00 46.28 579 ARG A CA 1
ATOM 4587 C C . ARG A 1 579 ? 10.140 21.488 -18.236 1.00 46.28 579 ARG A C 1
ATOM 4589 O O . ARG A 1 579 ? 11.109 21.804 -18.911 1.00 46.28 579 ARG A O 1
ATOM 4596 N N . ILE A 1 580 ? 9.135 20.766 -18.740 1.00 48.88 580 ILE A N 1
ATOM 4597 C CA . ILE A 1 580 ? 9.054 20.381 -20.167 1.00 48.88 580 ILE A CA 1
ATOM 4598 C C . ILE A 1 580 ? 8.827 21.624 -21.043 1.00 48.88 580 ILE A C 1
ATOM 4600 O O . ILE A 1 580 ? 9.179 21.635 -22.224 1.00 48.88 580 ILE A O 1
ATOM 4604 N N . ALA A 1 581 ? 8.282 22.693 -20.451 1.00 50.50 581 ALA A N 1
ATOM 4605 C CA . ALA A 1 581 ? 8.121 23.963 -21.122 1.00 50.50 581 ALA A CA 1
ATOM 4606 C C . ALA A 1 581 ? 8.333 25.177 -20.215 1.00 50.50 581 ALA A C 1
ATOM 4608 O O . ALA A 1 581 ? 7.900 25.193 -19.061 1.00 50.50 581 ALA A O 1
ATOM 4609 N N . THR A 1 582 ? 8.929 26.232 -20.767 1.00 56.53 582 THR A N 1
ATOM 4610 C CA . THR A 1 582 ? 8.883 27.562 -20.148 1.00 56.53 582 THR A CA 1
ATOM 4611 C C . THR A 1 582 ? 7.641 28.288 -20.649 1.00 56.53 582 THR A C 1
ATOM 4613 O O . THR A 1 582 ? 7.475 28.463 -21.858 1.00 56.53 582 THR A O 1
ATOM 4616 N N . ILE A 1 583 ? 6.765 28.671 -19.716 1.00 56.81 583 ILE A N 1
ATOM 4617 C CA . ILE A 1 583 ? 5.586 29.496 -19.984 1.00 56.81 583 ILE A CA 1
ATOM 4618 C C . ILE A 1 583 ? 5.972 30.949 -19.718 1.00 56.81 583 ILE A C 1
ATOM 4620 O O . ILE A 1 583 ? 6.351 31.289 -18.598 1.00 56.81 583 ILE A O 1
ATOM 4624 N N . TYR A 1 584 ? 5.884 31.786 -20.745 1.00 57.94 584 TYR A N 1
ATOM 4625 C CA . TYR A 1 584 ? 6.060 33.229 -20.630 1.00 57.94 584 TYR A CA 1
ATOM 4626 C C . TYR A 1 584 ? 4.681 33.877 -20.597 1.00 57.94 584 TYR A C 1
ATOM 4628 O O . TYR A 1 584 ? 3.942 33.797 -21.581 1.00 57.94 584 TYR A O 1
ATOM 4636 N N . GLU A 1 585 ? 4.335 34.512 -19.476 1.00 57.56 585 GLU A N 1
ATOM 4637 C CA . GLU A 1 585 ? 3.064 35.232 -19.312 1.00 57.56 585 GLU A CA 1
ATOM 4638 C C . GLU A 1 585 ? 2.984 36.476 -20.210 1.00 57.56 585 GLU A C 1
ATOM 4640 O O . GLU A 1 585 ? 1.890 36.905 -20.578 1.00 57.56 585 GLU A O 1
ATOM 4645 N N . ASN A 1 586 ? 4.138 37.036 -20.598 1.00 58.66 586 ASN A N 1
ATOM 4646 C CA . ASN A 1 586 ? 4.246 38.155 -21.524 1.00 58.66 586 ASN A CA 1
ATOM 4647 C C . ASN A 1 586 ? 5.085 37.774 -22.761 1.00 58.66 586 ASN A C 1
ATOM 4649 O O . ASN A 1 586 ? 6.273 37.468 -22.625 1.00 58.66 586 ASN A O 1
ATOM 4653 N N . PRO A 1 587 ? 4.534 37.863 -23.987 1.00 55.50 587 PRO A N 1
ATOM 4654 C CA . PRO A 1 587 ? 5.276 37.591 -25.216 1.00 55.50 587 PRO A CA 1
ATOM 4655 C C . PRO A 1 587 ? 6.573 38.400 -25.382 1.00 55.50 587 PRO A C 1
ATOM 4657 O O . PRO A 1 587 ? 7.505 37.919 -26.020 1.00 55.50 587 PRO A O 1
ATOM 4660 N N . ALA A 1 588 ? 6.652 39.602 -24.796 1.00 53.59 588 ALA A N 1
ATOM 4661 C CA . ALA A 1 588 ? 7.836 40.461 -24.859 1.00 53.59 588 ALA A CA 1
ATOM 4662 C C . ALA A 1 588 ? 9.026 39.942 -24.025 1.00 53.59 588 ALA A C 1
ATOM 4664 O O . ALA A 1 588 ? 10.174 40.236 -24.362 1.00 53.59 588 ALA A O 1
ATOM 4665 N N . GLU A 1 589 ? 8.771 39.150 -22.975 1.00 54.16 589 GLU A N 1
ATOM 4666 C CA . GLU A 1 589 ? 9.826 38.537 -22.151 1.00 54.16 589 GLU A CA 1
ATOM 4667 C C . GLU A 1 589 ? 10.584 37.440 -22.905 1.00 54.16 589 GLU A C 1
ATOM 4669 O O . GLU A 1 589 ? 11.775 37.249 -22.672 1.00 54.16 589 GLU A O 1
ATOM 4674 N N . TYR A 1 590 ? 9.930 36.761 -23.854 1.00 50.78 590 TYR A N 1
ATOM 4675 C CA . TYR A 1 590 ? 10.577 35.761 -24.707 1.00 50.78 590 TYR A CA 1
ATOM 4676 C C . TYR A 1 590 ? 11.614 36.386 -25.659 1.00 50.78 590 TYR A C 1
ATOM 4678 O O . TYR A 1 590 ? 12.660 35.791 -25.897 1.00 50.78 590 TYR A O 1
ATOM 4686 N N . ASP A 1 591 ? 11.369 37.600 -26.169 1.00 51.84 591 ASP A N 1
ATOM 4687 C CA . ASP A 1 591 ? 12.273 38.287 -27.109 1.00 51.84 591 ASP A CA 1
ATOM 4688 C C . ASP A 1 591 ? 13.418 39.058 -26.398 1.00 51.84 591 ASP A C 1
ATOM 4690 O O . ASP A 1 591 ? 14.150 39.817 -27.037 1.00 51.84 591 ASP A O 1
ATOM 4694 N N . GLY A 1 592 ? 13.576 38.909 -25.073 1.00 43.78 592 GLY A N 1
ATOM 4695 C CA . GLY A 1 592 ? 14.655 39.538 -24.297 1.00 43.78 592 GLY A CA 1
ATOM 4696 C C . GLY A 1 592 ? 14.549 41.062 -24.148 1.00 43.78 592 GLY A C 1
ATOM 4697 O O . GLY A 1 592 ? 15.523 41.716 -23.773 1.00 43.78 592 GLY A O 1
ATOM 4698 N N . ARG A 1 593 ? 13.385 41.659 -24.440 1.00 40.34 593 ARG A N 1
ATOM 4699 C CA . ARG A 1 593 ? 13.158 43.103 -24.287 1.00 40.34 593 ARG A CA 1
ATOM 4700 C C . ARG A 1 593 ? 12.586 43.383 -22.901 1.00 40.34 593 ARG A C 1
ATOM 4702 O O . ARG A 1 593 ? 11.441 43.045 -22.615 1.00 40.34 593 ARG A O 1
ATOM 4709 N N . THR A 1 594 ? 13.371 44.031 -22.042 1.00 37.78 594 THR A N 1
ATOM 4710 C CA . THR A 1 594 ? 12.884 44.553 -20.761 1.00 37.78 594 THR A CA 1
ATOM 4711 C C . THR A 1 594 ? 11.715 45.507 -21.005 1.00 37.78 594 THR A C 1
ATOM 4713 O O . THR A 1 594 ? 11.766 46.388 -21.866 1.00 37.78 594 THR A O 1
ATOM 4716 N N . ALA A 1 595 ? 10.624 45.277 -20.276 1.00 38.72 595 ALA A N 1
ATOM 4717 C CA . ALA A 1 595 ? 9.356 45.970 -20.432 1.00 38.72 595 ALA A CA 1
ATOM 4718 C C . ALA A 1 595 ? 9.523 47.490 -20.294 1.00 38.72 595 ALA A C 1
ATOM 4720 O O . ALA A 1 595 ? 9.601 48.027 -19.193 1.00 38.72 595 ALA A O 1
ATOM 4721 N N . ASN A 1 596 ? 9.548 48.189 -21.426 1.00 36.12 596 ASN A N 1
ATOM 4722 C CA . ASN A 1 596 ? 9.326 49.626 -21.461 1.00 36.12 596 ASN A CA 1
ATOM 4723 C C . ASN A 1 596 ? 8.733 50.061 -22.804 1.00 36.12 596 ASN A C 1
ATOM 4725 O O . ASN A 1 596 ? 9.270 50.912 -23.501 1.00 36.12 596 ASN A O 1
ATOM 4729 N N . THR A 1 597 ? 7.613 49.460 -23.206 1.00 34.25 597 THR A N 1
ATOM 4730 C CA . THR A 1 597 ? 6.770 50.039 -24.260 1.00 34.25 597 THR A CA 1
ATOM 4731 C C . THR A 1 597 ? 5.296 49.902 -23.899 1.00 34.25 597 THR A C 1
ATOM 4733 O O . THR A 1 597 ? 4.819 48.868 -23.441 1.00 34.25 597 THR A O 1
ATOM 4736 N N . ARG A 1 598 ? 4.617 51.045 -24.005 1.00 34.84 598 ARG A N 1
ATOM 4737 C CA . ARG A 1 598 ? 3.254 51.327 -23.558 1.00 34.84 598 ARG A CA 1
ATOM 4738 C C . ARG A 1 598 ? 2.211 50.456 -24.257 1.00 34.84 598 ARG A C 1
ATOM 4740 O O . ARG A 1 598 ? 2.374 50.098 -25.418 1.00 34.84 598 ARG A O 1
ATOM 4747 N N . ARG A 1 599 ? 1.098 50.261 -23.532 1.00 41.59 599 ARG A N 1
ATOM 4748 C CA . ARG A 1 599 ? -0.251 49.945 -24.032 1.00 41.59 599 ARG A CA 1
ATOM 4749 C C . ARG A 1 599 ? -0.441 50.435 -25.470 1.00 41.59 599 ARG A C 1
ATOM 4751 O O . ARG A 1 599 ? -0.496 51.643 -25.681 1.00 41.59 599 ARG A O 1
ATOM 4758 N N . ASN A 1 600 ? -0.626 49.505 -26.399 1.00 31.12 600 ASN A N 1
ATOM 4759 C CA . ASN A 1 600 ? -1.351 49.778 -27.627 1.00 31.12 600 ASN A CA 1
ATOM 4760 C C . ASN A 1 600 ? -2.483 48.764 -27.780 1.00 31.12 600 ASN A C 1
ATOM 4762 O O . ASN A 1 600 ? -2.347 47.591 -27.438 1.00 31.12 600 ASN A O 1
ATOM 4766 N N . ASN A 1 601 ? -3.617 49.311 -28.196 1.00 32.81 601 ASN A N 1
ATOM 4767 C CA . ASN A 1 601 ? -4.934 48.706 -28.261 1.00 32.81 601 ASN A CA 1
ATOM 4768 C C . ASN A 1 601 ? -5.020 47.643 -29.361 1.00 32.81 601 ASN A C 1
ATOM 4770 O O . ASN A 1 601 ? -5.420 47.969 -30.472 1.00 32.81 601 ASN A O 1
ATOM 4774 N N . ASP A 1 602 ? -4.753 46.385 -29.021 1.00 29.39 602 ASP A N 1
ATOM 4775 C CA . ASP A 1 602 ? -5.395 45.259 -29.698 1.00 29.39 602 ASP A CA 1
ATOM 4776 C C . ASP A 1 602 ? -6.363 44.589 -28.720 1.00 29.39 602 ASP A C 1
ATOM 4778 O O . ASP A 1 602 ? -5.991 44.040 -27.680 1.00 29.39 602 ASP A O 1
ATOM 4782 N N . HIS A 1 603 ? -7.650 44.680 -29.040 1.00 33.16 603 HIS A N 1
ATOM 4783 C CA . HIS A 1 603 ? -8.707 43.920 -28.389 1.00 33.16 603 HIS A CA 1
ATOM 4784 C C . HIS A 1 603 ? -8.552 42.428 -28.734 1.00 33.16 603 HIS A C 1
ATOM 4786 O O . HIS A 1 603 ? -9.222 41.958 -29.645 1.00 33.16 603 HIS A O 1
ATOM 4792 N N . CYS A 1 604 ? -7.697 41.669 -28.038 1.00 29.70 604 CYS A N 1
ATOM 4793 C CA . CYS A 1 604 ? -7.851 40.212 -27.879 1.00 29.70 604 CYS A CA 1
ATOM 4794 C C . CYS A 1 604 ? -6.755 39.574 -27.009 1.00 29.70 604 CYS A C 1
ATOM 4796 O O . CYS A 1 604 ? -5.578 39.724 -27.302 1.00 29.70 604 CYS A O 1
ATOM 4798 N N . LYS A 1 605 ? -7.204 38.772 -26.030 1.00 34.22 605 LYS A N 1
ATOM 4799 C CA . LYS A 1 605 ? -6.575 37.563 -25.453 1.00 34.22 605 LYS A CA 1
ATOM 4800 C C . LYS A 1 605 ? -5.210 37.726 -24.758 1.00 34.22 605 LYS A C 1
ATOM 4802 O O . LYS A 1 605 ? -4.213 38.148 -25.331 1.00 34.22 605 LYS A O 1
ATOM 4807 N N . ARG A 1 606 ? -5.139 37.315 -23.485 1.00 38.03 606 ARG A N 1
ATOM 4808 C CA . ARG A 1 606 ? -3.855 37.163 -22.780 1.00 38.03 606 ARG A CA 1
ATOM 4809 C C . ARG A 1 606 ? -3.147 35.941 -23.369 1.00 38.03 606 ARG A C 1
ATOM 4811 O O . ARG A 1 606 ? -3.621 34.817 -23.213 1.00 38.03 606 ARG A O 1
ATOM 4818 N N . HIS A 1 607 ? -2.052 36.164 -24.090 1.00 37.94 607 HIS A N 1
ATOM 4819 C CA . HIS A 1 607 ? -1.302 35.105 -24.760 1.00 37.94 607 HIS A CA 1
ATOM 4820 C C . HIS A 1 607 ? -0.100 34.671 -23.926 1.00 37.94 607 HIS A C 1
ATOM 4822 O O . HIS A 1 607 ? 0.778 35.487 -23.659 1.00 37.94 607 HIS A O 1
ATOM 4828 N N . ALA A 1 608 ? -0.033 33.385 -23.582 1.00 38.19 608 ALA A N 1
ATOM 4829 C CA . ALA A 1 608 ? 1.158 32.787 -22.992 1.00 38.19 608 ALA A CA 1
ATOM 4830 C C . ALA A 1 608 ? 1.986 32.086 -24.084 1.00 38.19 608 ALA A C 1
ATOM 4832 O O . ALA A 1 608 ? 1.448 31.335 -24.905 1.00 38.19 608 ALA A O 1
ATOM 4833 N N . LEU A 1 609 ? 3.296 32.338 -24.128 1.00 38.72 609 LEU A N 1
ATOM 4834 C CA . LEU A 1 609 ? 4.199 31.637 -25.047 1.00 38.72 609 LEU A CA 1
ATOM 4835 C C . LEU A 1 609 ? 4.777 30.407 -24.365 1.00 38.72 609 LEU A C 1
ATOM 4837 O O . LEU A 1 609 ? 5.237 30.488 -23.229 1.00 38.72 609 LEU A O 1
ATOM 4841 N N . LEU A 1 610 ? 4.786 29.286 -25.082 1.00 37.28 610 LEU A N 1
ATOM 4842 C CA . LEU A 1 610 ? 5.293 28.020 -24.577 1.00 37.28 610 LEU A CA 1
ATOM 4843 C C . LEU A 1 610 ? 6.510 27.592 -25.411 1.00 37.28 610 LEU A C 1
ATOM 4845 O O . LEU A 1 610 ? 6.419 27.462 -26.637 1.00 37.28 610 LEU A O 1
ATOM 4849 N N . LYS A 1 611 ? 7.661 27.424 -24.749 1.00 39.97 611 LYS A N 1
ATOM 4850 C CA . LYS A 1 611 ? 8.904 26.896 -25.335 1.00 39.97 611 LYS A CA 1
ATOM 4851 C C . LYS A 1 611 ? 9.112 25.474 -24.828 1.00 39.97 611 LYS A C 1
ATOM 4853 O O . LYS A 1 611 ? 9.343 25.318 -23.635 1.00 39.97 611 LYS A O 1
ATOM 4858 N N . LEU A 1 612 ? 8.987 24.469 -25.699 1.00 37.12 612 LEU A N 1
ATOM 4859 C CA . LEU A 1 612 ? 9.170 23.056 -25.345 1.00 37.12 612 LEU A CA 1
ATOM 4860 C C . LEU A 1 612 ? 10.643 22.657 -25.450 1.00 37.12 612 LEU A C 1
ATOM 4862 O O . LEU A 1 612 ? 11.308 22.985 -26.433 1.00 37.12 612 LEU A O 1
ATOM 4866 N N . HIS A 1 613 ? 11.116 21.873 -24.487 1.00 42.66 613 HIS A N 1
ATOM 4867 C CA . HIS A 1 613 ? 12.393 21.172 -24.577 1.00 42.66 613 HIS A CA 1
ATOM 4868 C C . HIS A 1 613 ? 12.117 19.690 -24.883 1.00 42.66 613 HIS A C 1
ATOM 4870 O O . HIS A 1 613 ? 11.473 19.003 -24.096 1.00 42.66 613 HIS A O 1
ATOM 4876 N N . GLN A 1 614 ? 12.559 19.192 -26.042 1.00 34.44 614 GLN A N 1
ATOM 4877 C CA . GLN A 1 614 ? 12.369 17.802 -26.488 1.00 34.44 614 GLN A CA 1
ATOM 4878 C C . GLN A 1 614 ? 13.730 17.163 -26.772 1.00 34.44 614 GLN A C 1
ATOM 4880 O O . GLN A 1 614 ? 14.558 17.789 -27.392 1.00 34.44 614 GLN A O 1
ATOM 4885 N N . GLN A 1 615 ? 14.021 15.922 -26.394 1.00 39.31 615 GLN A N 1
ATOM 4886 C CA . GLN A 1 615 ? 15.360 15.356 -26.648 1.00 39.31 615 GLN A CA 1
ATOM 4887 C C . GLN A 1 615 ? 15.612 14.928 -28.100 1.00 39.31 615 GLN A C 1
ATOM 4889 O O . GLN A 1 615 ? 14.714 14.468 -28.806 1.00 39.31 615 GLN A O 1
ATOM 4894 N N . ARG A 1 616 ? 16.888 14.969 -28.508 1.00 33.06 616 ARG A N 1
ATOM 4895 C CA . ARG A 1 616 ? 17.388 14.270 -29.700 1.00 33.06 616 ARG A CA 1
ATOM 4896 C C . ARG A 1 616 ? 17.611 12.789 -29.369 1.00 33.06 616 ARG A C 1
ATOM 4898 O O . ARG A 1 616 ? 18.595 12.460 -28.718 1.00 33.06 616 ARG A O 1
ATOM 4905 N N . HIS A 1 617 ? 16.801 11.885 -29.920 1.00 33.53 617 HIS A N 1
ATOM 4906 C CA . HIS A 1 617 ? 17.293 10.527 -30.172 1.00 33.53 617 HIS A CA 1
ATOM 4907 C C . HIS A 1 617 ? 18.358 10.608 -31.271 1.00 33.53 617 HIS A C 1
ATOM 4909 O O . HIS A 1 617 ? 18.134 11.216 -32.324 1.00 33.53 617 HIS A O 1
ATOM 4915 N N . GLY A 1 618 ? 19.537 10.043 -31.016 1.00 29.80 618 GLY A N 1
ATOM 4916 C CA . GLY A 1 618 ? 20.660 10.073 -31.945 1.00 29.80 618 GLY A CA 1
ATOM 4917 C C . GLY A 1 618 ? 20.275 9.559 -33.336 1.00 29.80 618 GLY A C 1
ATOM 4918 O O . GLY A 1 618 ? 20.134 8.360 -33.558 1.00 29.80 618 GLY A O 1
ATOM 4919 N N . LYS A 1 619 ? 20.169 10.462 -34.318 1.00 29.98 619 LYS A N 1
ATOM 4920 C CA . LYS A 1 619 ? 20.253 10.085 -35.731 1.00 29.98 619 LYS A CA 1
ATOM 4921 C C . LYS A 1 619 ? 21.712 9.792 -36.069 1.00 29.98 619 LYS A C 1
ATOM 4923 O O . LYS A 1 619 ? 22.487 10.702 -36.335 1.00 29.98 619 LYS A O 1
ATOM 4928 N N . ASN A 1 620 ? 22.045 8.506 -36.061 1.00 28.36 620 ASN A N 1
ATOM 4929 C CA . ASN A 1 620 ? 22.718 7.836 -37.176 1.00 28.36 620 ASN A CA 1
ATOM 4930 C C . ASN A 1 620 ? 22.481 6.319 -37.090 1.00 28.36 620 ASN A C 1
ATOM 4932 O O . ASN A 1 620 ? 23.407 5.515 -37.100 1.00 28.36 620 ASN A O 1
ATOM 4936 N N . ILE A 1 621 ? 21.210 5.917 -37.032 1.00 28.27 621 ILE A N 1
ATOM 4937 C CA . ILE A 1 621 ? 20.810 4.554 -37.383 1.00 28.27 621 ILE A CA 1
ATOM 4938 C C . ILE A 1 621 ? 20.401 4.616 -38.855 1.00 28.27 621 ILE A C 1
ATOM 4940 O O . ILE A 1 621 ? 19.383 5.216 -39.203 1.00 28.27 621 ILE A O 1
ATOM 4944 N N . ARG A 1 622 ? 21.239 4.066 -39.744 1.00 23.95 622 ARG A N 1
ATOM 4945 C CA . ARG A 1 622 ? 20.819 3.783 -41.124 1.00 23.95 622 ARG A CA 1
ATOM 4946 C C . ARG A 1 622 ? 19.572 2.894 -41.054 1.00 23.95 622 ARG A C 1
ATOM 4948 O O . ARG A 1 622 ? 19.563 1.986 -40.225 1.00 23.95 622 ARG A O 1
ATOM 4955 N N . PRO A 1 623 ? 18.556 3.087 -41.908 1.00 24.14 623 PRO A N 1
ATOM 4956 C CA . PRO A 1 623 ? 17.449 2.147 -41.961 1.00 24.14 623 PRO A CA 1
ATOM 4957 C C . PRO A 1 623 ? 18.008 0.765 -42.316 1.00 24.14 623 PRO A C 1
ATOM 4959 O O . PRO A 1 623 ? 18.566 0.568 -43.398 1.00 24.14 623 PRO A O 1
ATOM 4962 N N . ILE A 1 624 ? 17.886 -0.192 -41.394 1.00 25.08 624 ILE A N 1
ATOM 4963 C CA . ILE A 1 624 ? 18.011 -1.608 -41.728 1.00 25.08 624 ILE A CA 1
ATOM 4964 C C . ILE A 1 624 ? 16.745 -1.936 -42.516 1.00 25.08 624 ILE A C 1
ATOM 4966 O O . ILE A 1 624 ? 15.693 -2.236 -41.959 1.00 25.08 624 ILE A O 1
ATOM 4970 N N . ASN A 1 625 ? 16.836 -1.789 -43.837 1.00 23.19 625 ASN A N 1
ATOM 4971 C CA . ASN A 1 625 ? 15.806 -2.237 -44.759 1.00 23.19 625 ASN A CA 1
ATOM 4972 C C . ASN A 1 625 ? 15.715 -3.764 -44.685 1.00 23.19 625 ASN A C 1
ATOM 4974 O O . ASN A 1 625 ? 16.490 -4.474 -45.326 1.00 23.19 625 ASN A O 1
ATOM 4978 N N . PHE A 1 626 ? 14.729 -4.278 -43.955 1.00 26.02 626 PHE A N 1
ATOM 4979 C CA . PHE A 1 626 ? 14.202 -5.606 -44.229 1.00 26.02 626 PHE A CA 1
ATOM 4980 C C . PHE A 1 626 ? 13.306 -5.508 -45.468 1.00 26.02 626 PHE A C 1
ATOM 4982 O O . PHE A 1 626 ? 12.194 -4.985 -45.424 1.00 26.02 626 PHE A O 1
ATOM 4989 N N . HIS A 1 627 ? 13.796 -5.997 -46.605 1.00 24.97 627 HIS A N 1
ATOM 4990 C CA . HIS A 1 627 ? 12.956 -6.270 -47.767 1.00 24.97 627 HIS A CA 1
ATOM 4991 C C . HIS A 1 627 ? 13.052 -7.743 -48.140 1.00 24.97 627 HIS A C 1
ATOM 4993 O O . HIS A 1 627 ? 14.086 -8.239 -48.585 1.00 24.97 627 HIS A O 1
ATOM 4999 N N . ARG A 1 628 ? 11.924 -8.437 -47.981 1.00 25.69 628 ARG A N 1
ATOM 5000 C CA . ARG A 1 628 ? 11.686 -9.784 -48.493 1.00 25.69 628 ARG A CA 1
ATOM 5001 C C . ARG A 1 628 ? 10.315 -9.791 -49.176 1.00 25.69 628 ARG A C 1
ATOM 5003 O O . ARG A 1 628 ? 9.316 -9.906 -48.487 1.00 25.69 628 ARG A O 1
ATOM 5010 N N . HIS A 1 629 ? 10.266 -9.661 -50.508 1.00 26.80 629 HIS A N 1
ATOM 5011 C CA . HIS A 1 629 ? 9.690 -10.676 -51.413 1.00 26.80 629 HIS A CA 1
ATOM 5012 C C . HIS A 1 629 ? 9.528 -10.243 -52.890 1.00 26.80 629 HIS A C 1
ATOM 5014 O O . HIS A 1 629 ? 8.846 -9.284 -53.211 1.00 26.80 629 HIS A O 1
ATOM 5020 N N . LYS A 1 630 ? 10.124 -11.077 -53.763 1.00 27.53 630 LYS A N 1
ATOM 5021 C CA . LYS A 1 630 ? 9.638 -11.706 -55.021 1.00 27.53 630 LYS A CA 1
ATOM 5022 C C . LYS A 1 630 ? 8.786 -10.933 -56.063 1.00 27.53 630 LYS A C 1
ATOM 5024 O O . LYS A 1 630 ? 7.638 -10.621 -55.800 1.00 27.53 630 LYS A O 1
ATOM 5029 N N . LYS A 1 631 ? 9.280 -11.059 -57.321 1.00 27.52 631 LYS A N 1
ATOM 5030 C CA . LYS A 1 631 ? 8.595 -11.171 -58.649 1.00 27.52 631 LYS A CA 1
ATOM 5031 C C . LYS A 1 631 ? 7.829 -9.909 -59.115 1.00 27.52 631 LYS A C 1
ATOM 5033 O O . LYS A 1 631 ? 7.076 -9.348 -58.352 1.00 27.52 631 LYS A O 1
ATOM 5038 N N . HIS A 1 632 ? 7.912 -9.414 -60.357 1.00 28.17 632 HIS A N 1
ATOM 5039 C CA . HIS A 1 632 ? 7.916 -10.089 -61.662 1.00 28.17 632 HIS A CA 1
ATOM 5040 C C . HIS A 1 632 ? 8.334 -9.118 -62.812 1.00 28.17 632 HIS A C 1
ATOM 5042 O O . HIS A 1 632 ? 7.942 -7.964 -62.795 1.00 28.17 632 HIS A O 1
ATOM 5048 N N . ARG A 1 633 ? 9.001 -9.659 -63.855 1.00 28.30 633 ARG A N 1
ATOM 5049 C CA . ARG A 1 633 ? 8.873 -9.382 -65.321 1.00 28.30 633 ARG A CA 1
ATOM 5050 C C . ARG A 1 633 ? 9.140 -7.985 -65.957 1.00 28.30 633 ARG A C 1
ATOM 5052 O O . ARG A 1 633 ? 8.347 -7.072 -65.833 1.00 28.30 633 ARG A O 1
ATOM 5059 N N . ARG A 1 634 ? 10.111 -8.027 -66.897 1.00 29.55 634 ARG A N 1
ATOM 5060 C CA . ARG A 1 634 ? 10.119 -7.570 -68.322 1.00 29.55 634 ARG A CA 1
ATOM 5061 C C . ARG A 1 634 ? 9.820 -6.097 -68.676 1.00 29.55 634 ARG A C 1
ATOM 5063 O O . ARG A 1 634 ? 8.665 -5.708 -68.683 1.00 29.55 634 ARG A O 1
ATOM 5070 N N . HIS A 1 635 ? 10.820 -5.412 -69.249 1.00 29.05 635 HIS A N 1
ATOM 5071 C CA . HIS A 1 635 ? 10.960 -4.993 -70.673 1.00 29.05 635 HIS A CA 1
ATOM 5072 C C . HIS A 1 635 ? 12.236 -4.116 -70.787 1.00 29.05 635 HIS A C 1
ATOM 5074 O O . HIS A 1 635 ? 12.429 -3.250 -69.952 1.00 29.05 635 HIS A O 1
ATOM 5080 N N . ARG A 1 636 ? 13.285 -4.508 -71.532 1.00 32.22 636 ARG A N 1
ATOM 5081 C CA . ARG A 1 636 ? 13.606 -4.241 -72.960 1.00 32.22 636 ARG A CA 1
ATOM 5082 C C . ARG A 1 636 ? 13.733 -2.749 -73.345 1.00 32.22 636 ARG A C 1
ATOM 5084 O O . ARG A 1 636 ? 12.747 -2.038 -73.199 1.00 32.22 636 ARG A O 1
ATOM 5091 N N . ARG A 1 637 ? 14.858 -2.449 -74.033 1.00 30.48 637 ARG A N 1
ATOM 5092 C CA . ARG A 1 637 ? 15.234 -1.264 -74.854 1.00 30.48 637 ARG A CA 1
ATOM 5093 C C . ARG A 1 637 ? 15.852 -0.092 -74.079 1.00 30.48 637 ARG A C 1
ATOM 5095 O O . ARG A 1 637 ? 15.366 0.210 -73.003 1.00 30.48 637 ARG A O 1
ATOM 5102 N N . ASP A 1 638 ? 16.888 0.611 -74.535 1.00 34.34 638 ASP A N 1
ATOM 5103 C CA . ASP A 1 638 ? 17.750 0.571 -75.732 1.00 34.34 638 ASP A CA 1
ATOM 5104 C C . ASP A 1 638 ? 19.009 1.424 -75.428 1.00 34.34 638 ASP A C 1
ATOM 5106 O O . ASP A 1 638 ? 18.929 2.321 -74.587 1.00 34.34 638 ASP A O 1
ATOM 5110 N N . GLN A 1 639 ? 20.079 1.164 -76.196 1.00 35.12 639 GLN A N 1
ATOM 5111 C CA . GLN A 1 639 ? 21.388 1.846 -76.314 1.00 35.12 639 GLN A CA 1
ATOM 5112 C C . GLN A 1 639 ? 22.470 1.547 -75.271 1.00 35.12 639 GLN A C 1
ATOM 5114 O O . GLN A 1 639 ? 22.339 1.938 -74.092 1.00 35.12 639 GLN A O 1
#

Radius of gyration: 28.97 Å; chains: 1; bounding box: 60×85×110 Å

Secondary structure (DSSP, 8-state):
--GGG--HHHHHHHHHHHHHHHHHHHHHHHHHH--GGGTTTTTHHHHHHHHHHHHHHHHHHHHHHTT-TTBHHHHHH--TTS-HHHHHHHTTSSHHHHHHHHHHHHHHHHHHHHHHHTT-SHHHHHHHHHHHHHHHHHHHHHHHS-TT-BHHHH-TTS-TT---SS-----GGG-SHHHHHHHHHHHHHHHHHHHHHHHHHHHHHH--THHHHHHHHHHHHHHHHHHHHHHHHHHHHHHHH--SSS----HHHHHHHHHHHHHHHHHHHHHHHHH-TTTTTTHHHHHHHHHHHHHHHHHHHTTBS-S--TT---B-THHHHHHHHHHHHHHHHHHHHHHHHHTS--PPPPS-SSSHHHHHHHHHHHHHHHHHHHHHHHHHHHHHHHHHS----SSSSTHHHHHHHHHHHHHHHHHHHHHHHH--STTHHHHHHHHHHHHHHHHHHHT---SS-BSS-TTSHHHHHS-HHHHHHHTSBGGGGHHHHHHHHHHHHHHHHHHHH--SHHHHHHHHHHHHHHHHHHHHHHHHHHHHHS---------GGGTTPEEEEETTEEEEEEEEE---TTT-SS-TTT-SEEEESSHHHHTT--S----------EEEEEEEE--------------------------